Protein 2OEQ (pdb70)

Organism: Geobacillus kaustophilus (strain HTA426) (NCBI:txid235909)

Radius of gyration: 25.19 Å; Cα contacts (8 Å, |Δi|>4): 418; chains: 4; bounding box: 62×54×70 Å

Foldseek 3Di:
DVCVVVVVVVVVVVCPDPLNVVLVVLVVVQVPDPVNVVVVVLVVLVVVVVVCVCPHDDDPVSVVVSVVVVVQCVDPSSVVVCSVVCCVVVVVVVVVVPPVVVVVVVD/DVCVVVVVVVVVCVCVDPLVVVLVVLVVVQVPDVVNVVCVVLVVLVVVVVVCVCCHDDDCVSVVVNVVVVVQCVDPSSVVVVSVVVVVVVVVVVVVCVPVVCVVPVD/DPVVVVVVVVVVVCVCPDDLVVLLVVLCVVCCPPVVSVVCVVLCVLVVVVVVCVCDDDDDDCSVVVNVVVVVSCVDDSSVSNVSVVVVVVVVVVVVVCPPVVVVVVVVVD/DPPVVVVVVVVVVCCCPDPLNVVLVVLVVVQVVDVPLVVCVVLVVLVVVVVVQVCPHDDPCVRVVVNVVCVVNCVDPSSVVNCSVVCCVVVVVVVVVVPPVVVVVVVD

Sequence (432 aa):
EPLHALARQLEQAIRASEPFQQLKRAYEDVRRDETAYRFANVRDIQLRLHEKQRGAAILPDEIEQAQKAALAQQNEKLARLALEQQSITIAEVQQIAKPLEELHRSFEPLHALARQLEQAIRASEPFQQLKRAYEDVRRDETAYRFANVRDIQLRLHEKQRGAAILPDEIEQAQKAALAQQNEKLARLALEQQSITIAEVQQIAKPLEELHRSFSEPLHALARQLEQAIRASEPFQQLKRAYEDVRRDETAYRFANVRDIQLRLHEKQRGAAILPDEIEQAQKAALAQQNEKLARLALEQQSITIAEVQQIAKPLEELHRSFEGSEPLHALARQLEQAIRASEPFQQLKRAYEDVRRDETAYRFANVRDIQLRLHEKQRGAAILPDEIEQAQKAALAQQNEKLARLALEQQSITIAEVQQIAKPLEELHRSF

Structure (mmCIF, N/CA/C/O backbone):
data_2OEQ
#
_entry.id   2OEQ
#
_cell.length_a   43.901
_cell.length_b   54.353
_cell.length_c   59.629
_cell.angle_alpha   69.67
_cell.angle_beta   81.93
_cell.angle_gamma   72.57
#
_symmetry.space_group_name_H-M   'P 1'
#
loop_
_entity.id
_entity.type
_entity.pdbx_description
1 polymer 'Protein of unknown function, DUF964'
2 water water
#
loop_
_atom_site.group_PDB
_atom_site.id
_atom_site.type_symbol
_atom_site.label_atom_id
_atom_site.label_alt_id
_atom_site.label_comp_id
_atom_site.label_asym_id
_atom_site.label_entity_id
_atom_site.label_seq_id
_atom_site.pdbx_PDB_ins_code
_atom_site.Cartn_x
_atom_site.Cartn_y
_atom_site.Cartn_z
_atom_site.occupancy
_atom_site.B_iso_or_equiv
_atom_site.auth_seq_id
_atom_site.auth_comp_id
_atom_site.auth_asym_id
_atom_site.auth_atom_id
_atom_site.pdbx_PDB_model_num
ATOM 1 N N . GLU A 1 6 ? 6.140 52.203 22.679 1.00 75.04 3 GLU A N 1
ATOM 2 C CA . GLU A 1 6 ? 6.351 50.979 23.507 1.00 75.04 3 GLU A CA 1
ATOM 3 C C . GLU A 1 6 ? 5.811 49.770 22.759 1.00 75.04 3 GLU A C 1
ATOM 4 O O . GLU A 1 6 ? 6.536 48.819 22.504 1.00 75.04 3 GLU A O 1
ATOM 10 N N . PRO A 1 7 ? 4.523 49.802 22.395 1.00 49.99 4 PRO A N 1
ATOM 11 C CA . PRO A 1 7 ? 3.839 48.727 21.670 1.00 49.99 4 PRO A CA 1
ATOM 12 C C . PRO A 1 7 ? 4.253 48.645 20.212 1.00 49.99 4 PRO A C 1
ATOM 13 O O . PRO A 1 7 ? 4.331 47.560 19.611 1.00 49.99 4 PRO A O 1
ATOM 17 N N . LEU A 1 8 ? 4.509 49.820 19.651 1.00 54.32 5 LEU A N 1
ATOM 18 C CA . LEU A 1 8 ? 4.877 49.953 18.261 1.00 54.32 5 LEU A CA 1
ATOM 19 C C . LEU A 1 8 ? 6.314 49.570 17.950 1.00 54.32 5 LEU A C 1
ATOM 20 O O . LEU A 1 8 ? 6.555 48.744 17.074 1.00 54.32 5 LEU A O 1
ATOM 25 N N . HIS A 1 9 ? 7.261 50.151 18.681 1.00 61.12 6 HIS A N 1
ATOM 26 C CA . HIS A 1 9 ? 8.683 49.879 18.477 1.00 61.12 6 HIS A CA 1
ATOM 27 C C . HIS A 1 9 ? 9.015 48.532 17.858 1.00 61.12 6 HIS A C 1
ATOM 28 O O . HIS A 1 9 ? 9.637 48.473 16.805 1.00 61.12 6 HIS A O 1
ATOM 35 N N . ALA A 1 10 ? 8.605 47.452 18.510 1.00 46.52 7 ALA A N 1
ATOM 36 C CA . ALA A 1 10 ? 8.870 46.106 18.000 1.00 46.52 7 ALA A CA 1
ATOM 37 C C . ALA A 1 10 ? 8.534 45.941 16.517 1.00 46.52 7 ALA A C 1
ATOM 38 O O . ALA A 1 10 ? 9.179 45.156 15.823 1.00 46.52 7 ALA A O 1
ATOM 40 N N . LEU A 1 11 ? 7.516 46.664 16.048 1.00 39.43 8 LEU A N 1
ATOM 41 C CA . LEU A 1 11 ? 7.083 46.625 14.649 1.00 39.43 8 LEU A CA 1
ATOM 42 C C . LEU A 1 11 ? 8.065 47.437 13.835 1.00 39.43 8 LEU A C 1
ATOM 43 O O . LEU A 1 11 ? 8.295 47.200 12.641 1.00 39.43 8 LEU A O 1
ATOM 48 N N . ALA A 1 12 ? 8.622 48.427 14.498 1.00 25.60 9 ALA A N 1
ATOM 49 C CA . ALA A 1 12 ? 9.553 49.276 13.839 1.00 25.60 9 ALA A CA 1
ATOM 50 C C . ALA A 1 12 ? 10.855 48.528 13.582 1.00 25.60 9 ALA A C 1
ATOM 51 O O . ALA A 1 12 ? 11.432 48.628 12.488 1.00 25.60 9 ALA A O 1
ATOM 53 N N . ARG A 1 13 ? 11.318 47.781 14.582 1.00 28.17 10 ARG A N 1
ATOM 54 C CA . ARG A 1 13 ? 12.550 47.034 14.454 1.00 28.17 10 ARG A CA 1
ATOM 55 C C . ARG A 1 13 ? 12.344 45.983 13.362 1.00 28.17 10 ARG A C 1
ATOM 56 O O . ARG A 1 13 ? 13.239 45.689 12.562 1.00 28.17 10 ARG A O 1
ATOM 64 N N . GLN A 1 14 ? 11.140 45.447 13.294 1.00 32.23 11 GLN A N 1
ATOM 65 C CA . GLN A 1 14 ? 10.833 44.478 12.255 1.00 32.23 11 GLN A CA 1
ATOM 66 C C . GLN A 1 14 ? 11.015 45.161 10.885 1.00 32.23 11 GLN A C 1
ATOM 67 O O . GLN A 1 14 ? 11.584 44.590 9.969 1.00 32.23 11 GLN A O 1
ATOM 73 N N . LEU A 1 15 ? 10.540 46.395 10.759 1.00 38.25 12 LEU A N 1
ATOM 74 C CA . LEU A 1 15 ? 10.654 47.127 9.508 1.00 38.25 12 LEU A CA 1
ATOM 75 C C . LEU A 1 15 ? 12.090 47.446 9.184 1.00 38.25 12 LEU A C 1
ATOM 76 O O . LEU A 1 15 ? 12.476 47.402 8.019 1.00 38.25 12 LEU A O 1
ATOM 81 N N . GLU A 1 16 ? 12.877 47.781 10.206 1.00 25.75 13 GLU A N 1
ATOM 82 C CA . GLU A 1 16 ? 14.297 48.109 10.014 1.00 25.75 13 GLU A CA 1
ATOM 83 C C . GLU A 1 16 ? 15.055 46.895 9.448 1.00 25.75 13 GLU A C 1
ATOM 84 O O . GLU A 1 16 ? 15.847 46.987 8.505 1.00 25.75 13 GLU A O 1
ATOM 90 N N . GLN A 1 17 ? 14.774 45.752 10.046 1.00 38.77 14 GLN A N 1
ATOM 91 C CA . GLN A 1 17 ? 15.361 44.499 9.664 1.00 38.77 14 GLN A CA 1
ATOM 92 C C . GLN A 1 17 ? 14.928 44.240 8.216 1.00 38.77 14 GLN A C 1
ATOM 93 O O . GLN A 1 17 ? 15.762 44.069 7.317 1.00 38.77 14 GLN A O 1
ATOM 99 N N . ALA A 1 18 ? 13.616 44.228 7.990 1.00 43.24 15 ALA A N 1
ATOM 100 C CA . ALA A 1 18 ? 13.051 43.987 6.652 1.00 43.24 15 ALA A CA 1
ATOM 101 C C . ALA A 1 18 ? 13.674 44.879 5.590 1.00 43.24 15 ALA A C 1
ATOM 102 O O . ALA A 1 18 ? 14.014 44.429 4.497 1.00 43.24 15 ALA A O 1
ATOM 104 N N . ILE A 1 19 ? 13.798 46.154 5.923 1.00 35.08 16 ILE A N 1
ATOM 105 C CA . ILE A 1 19 ? 14.359 47.090 4.999 1.00 35.08 16 ILE A CA 1
ATOM 106 C C . ILE A 1 19 ? 15.768 46.641 4.661 1.00 35.08 16 ILE A C 1
ATOM 107 O O . ILE A 1 19 ? 16.054 46.250 3.527 1.00 35.08 16 ILE A O 1
ATOM 112 N N . ARG A 1 20 ? 16.636 46.684 5.664 1.00 31.29 17 ARG A N 1
ATOM 113 C CA . ARG A 1 20 ? 18.032 46.310 5.517 1.00 31.29 17 ARG A CA 1
ATOM 114 C C . ARG A 1 20 ? 18.223 44.994 4.754 1.00 31.29 17 ARG A C 1
ATOM 115 O O . ARG A 1 20 ? 19.210 44.799 4.069 1.00 31.29 17 ARG A O 1
ATOM 123 N N . ALA A 1 21 ? 17.267 44.092 4.845 1.00 37.10 18 ALA A N 1
ATOM 124 C CA . ALA A 1 21 ? 17.421 42.825 4.164 1.00 37.10 18 ALA A CA 1
ATOM 125 C C . ALA A 1 21 ? 16.860 42.779 2.746 1.00 37.10 18 ALA A C 1
ATOM 126 O O . ALA A 1 21 ? 17.172 41.859 1.991 1.00 37.10 18 ALA A O 1
ATOM 128 N N . SER A 1 22 ? 16.033 43.760 2.389 1.00 22.65 19 SER A N 1
ATOM 129 C CA . SER A 1 22 ? 15.387 43.800 1.073 1.00 22.65 19 SER A CA 1
ATOM 130 C C . SER A 1 22 ? 16.386 43.867 -0.059 1.00 22.65 19 SER A C 1
ATOM 131 O O . SER A 1 22 ? 17.445 44.467 0.094 1.00 22.65 19 SER A O 1
ATOM 134 N N . GLU A 1 23 ? 16.031 43.286 -1.201 1.00 26.45 20 GLU A N 1
ATOM 135 C CA . GLU A 1 23 ? 16.932 43.306 -2.346 1.00 26.45 20 GLU A CA 1
ATOM 136 C C . GLU A 1 23 ? 17.467 44.712 -2.669 1.00 26.45 20 GLU A C 1
ATOM 137 O O . GLU A 1 23 ? 18.670 44.929 -2.855 1.00 26.45 20 GLU A O 1
ATOM 143 N N . PRO A 1 24 ? 16.576 45.698 -2.709 1.00 29.76 21 PRO A N 1
ATOM 144 C CA . PRO A 1 24 ? 16.981 47.059 -3.009 1.00 29.76 21 PRO A CA 1
ATOM 145 C C . PRO A 1 24 ? 18.147 47.571 -2.174 1.00 29.76 21 PRO A C 1
ATOM 146 O O . PRO A 1 24 ? 19.111 48.150 -2.690 1.00 29.76 21 PRO A O 1
ATOM 150 N N . PHE A 1 25 ? 18.059 47.366 -0.876 1.00 32.26 22 PHE A N 1
ATOM 151 C CA . PHE A 1 25 ? 19.096 47.846 -0.003 1.00 32.26 22 PHE A CA 1
ATOM 152 C C . PHE A 1 25 ? 20.397 47.079 -0.213 1.00 32.26 22 PHE A C 1
ATOM 153 O O . PHE A 1 25 ? 21.487 47.631 -0.101 1.00 32.26 22 PHE A O 1
ATOM 161 N N . GLN A 1 26 ? 20.280 45.790 -0.515 1.00 31.05 23 GLN A N 1
ATOM 162 C CA . GLN A 1 26 ? 21.452 44.954 -0.742 1.00 31.05 23 GLN A CA 1
ATOM 163 C C . GLN A 1 26 ? 22.161 45.488 -1.962 1.00 31.05 23 GLN A C 1
ATOM 164 O O . GLN A 1 26 ? 23.367 45.730 -1.938 1.00 31.05 23 GLN A O 1
ATOM 170 N N . GLN A 1 27 ? 21.372 45.652 -3.023 1.00 30.21 24 GLN A N 1
ATOM 171 C CA . GLN A 1 27 ? 21.792 46.213 -4.288 1.00 30.21 24 GLN A CA 1
ATOM 172 C C . GLN A 1 27 ? 22.654 47.436 -3.952 1.00 30.21 24 GLN A C 1
ATOM 173 O O . GLN A 1 27 ? 23.786 47.550 -4.433 1.00 30.21 24 GLN A O 1
ATOM 179 N N . LEU A 1 28 ? 22.104 48.351 -3.133 1.00 23.00 25 LEU A N 1
ATOM 180 C CA . LEU A 1 28 ? 22.803 49.575 -2.712 1.00 23.00 25 LEU A CA 1
ATOM 181 C C . LEU A 1 28 ? 24.130 49.218 -2.072 1.00 23.00 25 LEU A C 1
ATOM 182 O O . LEU A 1 28 ? 25.161 49.738 -2.467 1.00 23.00 25 LEU A O 1
ATOM 187 N N . LYS A 1 29 ? 24.100 48.345 -1.063 1.00 20.23 26 LYS A N 1
ATOM 188 C CA . LYS A 1 29 ? 25.332 47.894 -0.439 1.00 20.23 26 LYS A CA 1
ATOM 189 C C . LYS A 1 29 ? 26.274 47.341 -1.549 1.00 20.23 26 LYS A C 1
ATOM 190 O O . LYS A 1 29 ? 27.402 47.819 -1.743 1.00 20.23 26 LYS A O 1
ATOM 196 N N . ARG A 1 30 ? 25.813 46.362 -2.307 1.00 28.06 27 ARG A N 1
ATOM 197 C CA . ARG A 1 30 ? 26.670 45.867 -3.356 1.00 28.06 27 ARG A CA 1
ATOM 198 C C . ARG A 1 30 ? 27.306 47.023 -4.129 1.00 28.06 27 ARG A C 1
ATOM 199 O O . ARG A 1 30 ? 28.477 46.955 -4.488 1.00 28.06 27 ARG A O 1
ATOM 207 N N . ALA A 1 31 ? 26.555 48.094 -4.378 1.00 32.91 28 ALA A N 1
ATOM 208 C CA . ALA A 1 31 ? 27.088 49.240 -5.136 1.00 32.91 28 ALA A CA 1
ATOM 209 C C . ALA A 1 31 ? 28.115 50.041 -4.355 1.00 32.91 28 ALA A C 1
ATOM 210 O O . ALA A 1 31 ? 29.063 50.553 -4.926 1.00 32.91 28 ALA A O 1
ATOM 212 N N . TYR A 1 32 ? 27.921 50.168 -3.051 1.00 42.15 29 TYR A N 1
ATOM 213 C CA . TYR A 1 32 ? 28.888 50.915 -2.296 1.00 42.15 29 TYR A CA 1
ATOM 214 C C . TYR A 1 32 ? 30.190 50.166 -2.458 1.00 42.15 29 TYR A C 1
ATOM 215 O O . TYR A 1 32 ? 31.229 50.778 -2.732 1.00 42.15 29 TYR A O 1
ATOM 224 N N . GLU A 1 33 ? 30.129 48.840 -2.289 1.00 42.78 30 GLU A N 1
ATOM 225 C CA . GLU A 1 33 ? 31.313 47.992 -2.417 1.00 42.78 30 GLU A CA 1
ATOM 226 C C . GLU A 1 33 ? 31.965 48.157 -3.779 1.00 42.78 30 GLU A C 1
ATOM 227 O O . GLU A 1 33 ? 33.138 48.454 -3.852 1.00 42.78 30 GLU A O 1
ATOM 233 N N . ASP A 1 34 ? 31.213 47.989 -4.856 1.00 42.19 31 ASP A N 1
ATOM 234 C CA . ASP A 1 34 ? 31.779 48.165 -6.186 1.00 42.19 31 ASP A CA 1
ATOM 235 C C . ASP A 1 34 ? 32.702 49.368 -6.223 1.00 42.19 31 ASP A C 1
ATOM 236 O O . ASP A 1 34 ? 33.828 49.278 -6.713 1.00 42.19 31 ASP A O 1
ATOM 241 N N . VAL A 1 35 ? 32.225 50.496 -5.702 1.00 38.63 32 VAL A N 1
ATOM 242 C CA . VAL A 1 35 ? 33.014 51.715 -5.693 1.00 38.63 32 VAL A CA 1
ATOM 243 C C . VAL A 1 35 ? 34.175 51.623 -4.718 1.00 38.63 32 VAL A C 1
ATOM 244 O O . VAL A 1 35 ? 35.301 51.857 -5.104 1.00 38.63 32 VAL A O 1
ATOM 248 N N . ARG A 1 36 ? 33.915 51.263 -3.467 1.00 57.15 33 ARG A N 1
ATOM 249 C CA . ARG A 1 36 ? 34.985 51.153 -2.477 1.00 57.15 33 ARG A CA 1
ATOM 250 C C . ARG A 1 36 ? 36.145 50.284 -2.989 1.00 57.15 33 ARG A C 1
ATOM 251 O O . ARG A 1 36 ? 37.303 50.583 -2.715 1.00 57.15 33 ARG A O 1
ATOM 259 N N . ARG A 1 37 ? 35.842 49.228 -3.747 1.00 64.55 34 ARG A N 1
ATOM 260 C CA . ARG A 1 37 ? 36.874 48.315 -4.271 1.00 64.55 34 ARG A CA 1
ATOM 261 C C . ARG A 1 37 ? 37.610 48.773 -5.531 1.00 64.55 34 ARG A C 1
ATOM 262 O O . ARG A 1 37 ? 38.597 48.154 -5.914 1.00 64.55 34 ARG A O 1
ATOM 270 N N . ASP A 1 38 ? 37.144 49.825 -6.191 1.00 48.48 35 ASP A N 1
ATOM 271 C CA . ASP A 1 38 ? 37.801 50.277 -7.420 1.00 48.48 35 ASP A CA 1
ATOM 272 C C . ASP A 1 38 ? 38.633 51.523 -7.174 1.00 48.48 35 ASP A C 1
ATOM 273 O O . ASP A 1 38 ? 38.095 52.622 -7.112 1.00 48.48 35 ASP A O 1
ATOM 278 N N . GLU A 1 39 ? 39.952 51.350 -7.060 1.00 56.46 36 GLU A N 1
ATOM 279 C CA . GLU A 1 39 ? 40.840 52.476 -6.798 1.00 56.46 36 GLU A CA 1
ATOM 280 C C . GLU A 1 39 ? 40.350 53.748 -7.492 1.00 56.46 36 GLU A C 1
ATOM 281 O O . GLU A 1 39 ? 40.144 54.785 -6.839 1.00 56.46 36 GLU A O 1
ATOM 287 N N . THR A 1 40 ? 40.127 53.650 -8.804 1.00 70.62 37 THR A N 1
ATOM 288 C CA . THR A 1 40 ? 39.669 54.778 -9.610 1.00 70.62 37 THR A CA 1
ATOM 289 C C . THR A 1 40 ? 38.434 55.471 -9.054 1.00 70.62 37 THR A C 1
ATOM 290 O O . THR A 1 40 ? 38.489 56.641 -8.692 1.00 70.62 37 THR A O 1
ATOM 294 N N . ALA A 1 41 ? 37.328 54.732 -8.990 1.00 60.26 38 ALA A N 1
ATOM 295 C CA . ALA A 1 41 ? 36.041 55.236 -8.504 1.00 60.26 38 ALA A CA 1
ATOM 296 C C . ALA A 1 41 ? 35.986 55.735 -7.055 1.00 60.26 38 ALA A C 1
ATOM 297 O O . ALA A 1 41 ? 35.365 56.763 -6.766 1.00 60.26 38 ALA A O 1
ATOM 299 N N . TYR A 1 42 ? 36.611 55.000 -6.144 1.00 40.54 39 TYR A N 1
ATOM 300 C CA . TYR A 1 42 ? 36.599 55.381 -4.744 1.00 40.54 39 TYR A CA 1
ATOM 301 C C . TYR A 1 42 ? 37.401 56.651 -4.543 1.00 40.54 39 TYR A C 1
ATOM 302 O O . TYR A 1 42 ? 37.587 57.107 -3.413 1.00 40.54 39 TYR A O 1
ATOM 311 N N . ARG A 1 43 ? 37.903 57.206 -5.641 1.00 60.57 40 ARG A N 1
ATOM 312 C CA . ARG A 1 43 ? 38.666 58.445 -5.592 1.00 60.57 40 ARG A CA 1
ATOM 313 C C . ARG A 1 43 ? 37.592 59.495 -5.790 1.00 60.57 40 ARG A C 1
ATOM 314 O O . ARG A 1 43 ? 37.224 60.200 -4.856 1.00 60.57 40 ARG A O 1
ATOM 330 N N . PHE A 1 45 ? 34.473 59.511 -5.765 1.00 42.70 42 PHE A N 1
ATOM 331 C CA . PHE A 1 45 ? 33.505 59.490 -4.669 1.00 42.70 42 PHE A CA 1
ATOM 332 C C . PHE A 1 45 ? 33.992 60.323 -3.496 1.00 42.70 42 PHE A C 1
ATOM 333 O O . PHE A 1 45 ? 33.326 61.256 -3.051 1.00 42.70 42 PHE A O 1
ATOM 341 N N . ALA A 1 46 ? 35.163 59.990 -2.986 1.00 56.34 43 ALA A N 1
ATOM 342 C CA . ALA A 1 46 ? 35.672 60.729 -1.849 1.00 56.34 43 ALA A CA 1
ATOM 343 C C . ALA A 1 46 ? 35.781 62.206 -2.167 1.00 56.34 43 ALA A C 1
ATOM 344 O O . ALA A 1 46 ? 35.571 63.034 -1.293 1.00 56.34 43 ALA A O 1
ATOM 346 N N . ASN A 1 47 ? 36.104 62.534 -3.416 1.00 52.35 44 ASN A N 1
ATOM 347 C CA . ASN A 1 47 ? 36.246 63.930 -3.819 1.00 52.35 44 ASN A CA 1
ATOM 348 C C . ASN A 1 47 ? 34.920 64.657 -3.651 1.00 52.35 44 ASN A C 1
ATOM 349 O O . ASN A 1 47 ? 34.844 65.658 -2.944 1.00 52.35 44 ASN A O 1
ATOM 354 N N . VAL A 1 48 ? 33.885 64.139 -4.307 1.00 36.25 45 VAL A N 1
ATOM 355 C CA . VAL A 1 48 ? 32.554 64.700 -4.224 1.00 36.25 45 VAL A CA 1
ATOM 356 C C . VAL A 1 48 ? 32.205 64.816 -2.758 1.00 36.25 45 VAL A C 1
ATOM 357 O O . VAL A 1 48 ? 31.881 65.894 -2.266 1.00 36.25 45 VAL A O 1
ATOM 361 N N . ARG A 1 49 ? 32.277 63.688 -2.062 1.00 31.65 46 ARG A N 1
ATOM 362 C CA . ARG A 1 49 ? 32.007 63.625 -0.626 1.00 31.65 46 ARG A CA 1
ATOM 363 C C . ARG A 1 49 ? 32.659 64.751 0.177 1.00 31.65 46 ARG A C 1
ATOM 364 O O . ARG A 1 49 ? 32.049 65.359 1.049 1.00 31.65 46 ARG A O 1
ATOM 372 N N . ASP A 1 50 ? 33.914 65.021 -0.115 1.00 32.63 47 ASP A N 1
ATOM 373 C CA . ASP A 1 50 ? 34.618 66.032 0.626 1.00 32.63 47 ASP A CA 1
ATOM 374 C C . ASP A 1 50 ? 34.126 67.432 0.288 1.00 32.63 47 ASP A C 1
ATOM 375 O O . ASP A 1 50 ? 33.926 68.252 1.194 1.00 32.63 47 ASP A O 1
ATOM 380 N N . ILE A 1 51 ? 33.896 67.720 -0.994 1.00 61.24 48 ILE A N 1
ATOM 381 C CA . ILE A 1 51 ? 33.443 69.06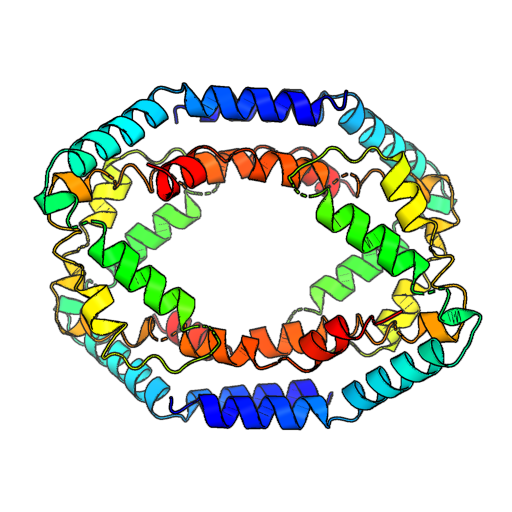0 -1.327 1.00 61.24 48 ILE A CA 1
ATOM 382 C C . ILE A 1 51 ? 32.020 69.224 -0.779 1.00 61.24 48 ILE A C 1
ATOM 383 O O . ILE A 1 51 ? 31.628 70.319 -0.355 1.00 61.24 48 ILE A O 1
ATOM 388 N N . GLN A 1 52 ? 31.260 68.132 -0.741 1.00 33.18 49 GLN A N 1
ATOM 389 C CA . GLN A 1 52 ? 29.894 68.200 -0.223 1.00 33.18 49 GLN A CA 1
ATOM 390 C C . GLN A 1 52 ? 29.838 68.483 1.270 1.00 33.18 49 GLN A C 1
ATOM 391 O O . GLN A 1 52 ? 29.071 69.320 1.740 1.00 33.18 49 GLN A O 1
ATOM 397 N N . LEU A 1 53 ? 30.658 67.778 2.023 1.00 29.69 50 LEU A N 1
ATOM 398 C CA . LEU A 1 53 ? 30.713 67.979 3.456 1.00 29.69 50 LEU A CA 1
ATOM 399 C C . LEU A 1 53 ? 31.234 69.379 3.734 1.00 29.69 50 LEU A C 1
ATOM 400 O O . LEU A 1 53 ? 30.788 70.034 4.662 1.00 29.69 50 LEU A O 1
ATOM 405 N N . ARG A 1 54 ? 32.203 69.823 2.937 1.00 35.18 51 ARG A N 1
ATOM 406 C CA . ARG A 1 54 ? 32.784 71.146 3.108 1.00 35.18 51 ARG A CA 1
ATOM 407 C C . ARG A 1 54 ? 31.708 72.218 2.942 1.00 35.18 51 ARG A C 1
ATOM 408 O O . ARG A 1 54 ? 31.705 73.217 3.649 1.00 35.18 51 ARG A O 1
ATOM 416 N N . LEU A 1 55 ? 30.788 72.023 2.007 1.00 36.23 52 LEU A N 1
ATOM 417 C CA . LEU A 1 55 ? 29.732 73.011 1.813 1.00 36.23 52 LEU A CA 1
ATOM 418 C C . LEU A 1 55 ? 28.743 72.951 2.956 1.00 36.23 52 LEU A C 1
ATOM 419 O O . LEU A 1 55 ? 28.400 73.979 3.551 1.00 36.23 52 LEU A O 1
ATOM 424 N N . HIS A 1 56 ? 28.283 71.735 3.251 1.00 15.49 53 HIS A N 1
ATOM 425 C CA . HIS A 1 56 ? 27.307 71.538 4.299 1.00 15.49 53 HIS A CA 1
ATOM 426 C C . HIS A 1 56 ? 27.751 72.281 5.531 1.00 15.49 53 HIS A C 1
ATOM 427 O O . HIS A 1 56 ? 26.968 73.011 6.149 1.00 15.49 53 HIS A O 1
ATOM 434 N N . GLU A 1 57 ? 29.027 72.124 5.862 1.00 39.93 54 GLU A N 1
ATOM 435 C CA . GLU A 1 57 ? 29.603 72.747 7.037 1.00 39.93 54 GLU A CA 1
ATOM 436 C C . GLU A 1 57 ? 29.547 74.253 7.031 1.00 39.93 54 GLU A C 1
ATOM 437 O O . GLU A 1 57 ? 29.094 74.862 8.010 1.00 39.93 54 GLU A O 1
ATOM 443 N N . LYS A 1 58 ? 30.039 74.855 5.946 1.00 49.76 55 LYS A N 1
ATOM 444 C CA . LYS A 1 58 ? 30.039 76.309 5.822 1.00 49.76 55 LY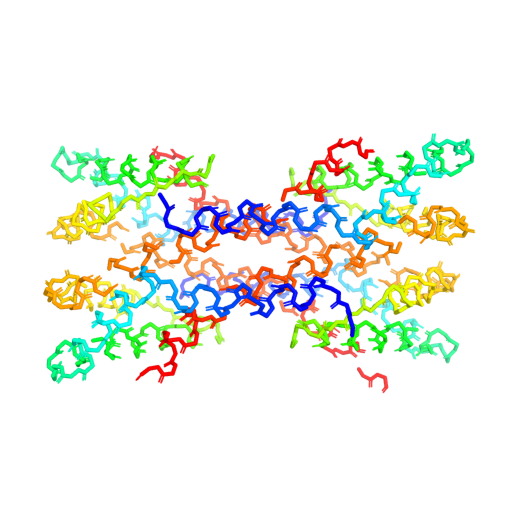S A CA 1
ATOM 445 C C . LYS A 1 58 ? 28.619 76.777 6.047 1.00 49.76 55 LYS A C 1
ATOM 446 O O . LYS A 1 58 ? 28.370 77.779 6.712 1.00 49.76 55 LYS A O 1
ATOM 452 N N . GLN A 1 59 ? 27.683 76.010 5.512 1.00 36.69 56 GLN A N 1
ATOM 453 C CA . GLN A 1 59 ? 26.287 76.344 5.659 1.00 36.69 56 GLN A CA 1
ATOM 454 C C . GLN A 1 59 ? 25.783 76.215 7.101 1.00 36.69 56 GLN A C 1
ATOM 455 O O . GLN A 1 59 ? 25.011 77.036 7.555 1.00 36.69 56 GLN A O 1
ATOM 469 N N . ARG A 1 61 ? 27.280 76.850 9.617 1.00 32.00 58 ARG A N 1
ATOM 470 C CA . ARG A 1 61 ? 27.725 78.005 10.374 1.00 32.00 58 ARG A CA 1
ATOM 471 C C . ARG A 1 61 ? 27.380 79.312 9.626 1.00 32.00 58 ARG A C 1
ATOM 472 O O . ARG A 1 61 ? 27.905 80.387 9.928 1.00 32.00 58 ARG A O 1
ATOM 480 N N . GLY A 1 62 ? 26.480 79.179 8.646 1.00 49.55 59 GLY A N 1
ATOM 481 C CA . GLY A 1 62 ? 25.994 80.301 7.853 1.00 49.55 59 GLY A CA 1
ATOM 482 C C . GLY A 1 62 ? 26.986 81.080 7.014 1.00 49.55 59 GLY A C 1
ATOM 483 O O . GLY A 1 62 ? 26.680 82.151 6.480 1.00 49.55 59 GLY A O 1
ATOM 484 N N . ALA A 1 63 ? 28.182 80.537 6.880 1.00 40.09 60 ALA A N 1
ATOM 485 C CA . ALA A 1 63 ? 29.225 81.199 6.119 1.00 40.09 60 ALA A CA 1
ATOM 486 C C . ALA A 1 63 ? 28.814 81.455 4.685 1.00 40.09 60 ALA A C 1
ATOM 487 O O . ALA A 1 63 ? 27.945 80.796 4.143 1.00 40.09 60 ALA A O 1
ATOM 489 N N . ALA A 1 64 ? 29.476 82.422 4.077 1.00 47.13 61 ALA A N 1
ATOM 490 C CA . ALA A 1 64 ? 29.245 82.759 2.694 1.00 47.13 61 ALA A CA 1
ATOM 491 C C . ALA A 1 64 ? 29.823 81.663 1.784 1.00 47.13 61 ALA A C 1
ATOM 492 O O . ALA A 1 64 ? 30.823 81.024 2.109 1.00 47.13 61 ALA A O 1
ATOM 494 N N . ILE A 1 65 ? 29.195 81.462 0.635 1.00 27.09 62 ILE A N 1
ATOM 495 C CA . ILE A 1 65 ? 29.629 80.452 -0.309 1.00 27.09 62 ILE A CA 1
ATOM 496 C C . ILE A 1 65 ? 29.521 81.062 -1.687 1.00 27.09 62 ILE A C 1
ATOM 497 O O . ILE A 1 65 ? 28.470 80.993 -2.289 1.00 27.09 62 ILE A O 1
ATOM 502 N N . LEU A 1 66 ? 30.581 81.688 -2.192 1.00 53.28 63 LEU A N 1
ATOM 503 C CA . LEU A 1 66 ? 30.469 82.310 -3.505 1.00 53.28 63 LEU A CA 1
ATOM 504 C C . LEU A 1 66 ? 30.303 81.250 -4.571 1.00 53.28 63 LEU A C 1
ATOM 505 O O . LEU A 1 66 ? 30.681 80.111 -4.365 1.00 53.28 63 LEU A O 1
ATOM 510 N N . PRO A 1 67 ? 29.702 81.609 -5.717 1.00 42.15 64 PRO A N 1
ATOM 511 C CA . PRO A 1 67 ? 29.433 80.731 -6.867 1.00 42.15 64 PRO A CA 1
ATOM 512 C C . PRO A 1 67 ? 30.580 79.859 -7.321 1.00 42.15 64 PRO A C 1
ATOM 513 O O . PRO A 1 67 ? 30.357 78.805 -7.895 1.00 42.15 64 PRO A O 1
ATOM 517 N N . ASP A 1 68 ? 31.799 80.336 -7.078 1.00 41.00 65 ASP A N 1
ATOM 518 C CA . ASP A 1 68 ? 33.027 79.614 -7.384 1.00 41.00 65 ASP A CA 1
ATOM 519 C C . ASP A 1 68 ? 32.720 78.200 -6.919 1.00 41.00 65 ASP A C 1
ATOM 520 O O . ASP A 1 68 ? 32.556 77.282 -7.719 1.00 41.00 65 ASP A O 1
ATOM 525 N N . GLU A 1 69 ? 32.626 78.078 -5.593 1.00 29.28 66 GLU A N 1
ATOM 526 C CA . GLU A 1 69 ? 32.348 76.853 -4.870 1.00 29.28 66 GLU A CA 1
ATOM 527 C C . GLU A 1 69 ? 31.251 76.005 -5.453 1.00 29.28 66 GLU A C 1
ATOM 528 O O . GLU A 1 69 ? 31.503 74.907 -5.921 1.00 29.28 66 GLU A O 1
ATOM 534 N N . ILE A 1 70 ? 30.025 76.481 -5.468 1.00 35.14 67 ILE A N 1
ATOM 535 C CA . ILE A 1 70 ? 29.040 75.561 -5.962 1.00 35.14 67 ILE A CA 1
ATOM 536 C C . ILE A 1 70 ? 29.278 75.181 -7.419 1.00 35.14 67 ILE A C 1
ATOM 537 O O . ILE A 1 70 ? 28.821 74.129 -7.865 1.00 35.14 67 ILE A O 1
ATOM 542 N N . GLU A 1 71 ? 30.028 75.993 -8.156 1.00 40.85 68 GLU A N 1
ATOM 543 C CA . GLU A 1 71 ? 30.340 75.655 -9.549 1.00 40.85 68 GLU A CA 1
ATOM 544 C C . GLU A 1 71 ? 31.240 74.395 -9.549 1.00 40.85 68 GLU A C 1
ATOM 545 O O . GLU A 1 71 ? 30.943 73.413 -10.248 1.00 40.85 68 GLU A O 1
ATOM 551 N N . GLN A 1 72 ? 32.322 74.415 -8.761 1.00 41.06 69 GLN A N 1
ATOM 552 C CA . GLN A 1 72 ? 33.204 73.259 -8.677 1.00 41.06 69 GLN A CA 1
ATOM 553 C C . GLN A 1 72 ? 32.384 72.058 -8.239 1.00 41.06 69 GLN A C 1
ATOM 554 O O . GLN A 1 72 ? 32.442 70.980 -8.834 1.00 41.06 69 GLN A O 1
ATOM 560 N N . ALA A 1 73 ? 31.635 72.262 -7.170 1.00 27.35 70 ALA A N 1
ATOM 561 C CA . ALA A 1 73 ? 30.750 71.245 -6.633 1.00 27.35 70 ALA A CA 1
ATOM 562 C C . ALA A 1 73 ? 30.024 70.546 -7.763 1.00 27.35 70 ALA A C 1
ATOM 563 O O . ALA A 1 73 ? 30.159 69.340 -7.958 1.00 27.35 70 ALA A O 1
ATOM 565 N N . GLN A 1 74 ? 29.232 71.321 -8.498 1.00 35.61 71 GLN A N 1
ATOM 566 C CA . GLN A 1 74 ? 28.458 70.784 -9.605 1.00 35.61 71 GLN A CA 1
ATOM 567 C C . GLN A 1 74 ? 29.327 70.178 -10.696 1.00 35.61 71 GLN A C 1
ATOM 568 O O . GLN A 1 74 ? 28.905 69.240 -11.392 1.00 35.61 71 GLN A O 1
ATOM 574 N N . LYS A 1 75 ? 30.539 70.708 -10.849 1.00 56.06 72 LYS A N 1
ATOM 575 C CA . LYS A 1 75 ? 31.462 70.197 -11.862 1.00 56.06 72 LYS A CA 1
ATOM 576 C C . LYS A 1 75 ? 31.757 68.771 -11.465 1.00 56.06 72 LYS A C 1
ATOM 577 O O . LYS A 1 75 ? 31.391 67.823 -12.159 1.00 56.06 72 LYS A O 1
ATOM 583 N N . ALA A 1 76 ? 32.408 68.647 -10.317 1.00 45.41 73 ALA A N 1
ATOM 584 C CA . ALA A 1 76 ? 32.785 67.366 -9.761 1.00 45.41 73 ALA A CA 1
ATOM 585 C C . ALA A 1 76 ? 31.630 66.356 -9.809 1.00 45.41 73 ALA A C 1
ATOM 586 O O . ALA A 1 76 ? 31.838 65.166 -10.029 1.00 45.41 73 ALA A O 1
ATOM 596 N N . ALA A 1 78 ? 29.106 66.117 -12.056 1.00 47.80 75 ALA A N 1
ATOM 597 C CA . ALA A 1 78 ? 28.849 65.536 -13.369 1.00 47.80 75 ALA A CA 1
ATOM 598 C C . ALA A 1 78 ? 30.034 64.601 -13.703 1.00 47.80 75 ALA A C 1
ATOM 599 O O . ALA A 1 78 ? 29.840 63.549 -14.307 1.00 47.80 75 ALA A O 1
ATOM 601 N N . LEU A 1 79 ? 31.250 64.978 -13.297 1.00 50.10 76 LEU A N 1
ATOM 602 C CA . LEU A 1 79 ? 32.423 64.122 -13.507 1.00 50.10 76 LEU A CA 1
ATOM 603 C C . LEU A 1 79 ? 32.152 62.817 -12.773 1.00 50.10 76 LEU A C 1
ATOM 604 O O . LEU A 1 79 ? 32.619 61.759 -13.168 1.00 50.10 76 LEU A O 1
ATOM 609 N N . ALA A 1 80 ? 31.424 62.919 -11.666 1.00 49.21 77 ALA A N 1
ATOM 610 C CA . ALA A 1 80 ? 31.043 61.767 -10.867 1.00 49.21 77 ALA A CA 1
ATOM 611 C C . ALA A 1 80 ? 30.106 60.904 -11.698 1.00 49.21 77 ALA A C 1
ATOM 612 O O . ALA A 1 80 ? 30.415 59.766 -11.991 1.00 49.21 77 ALA A O 1
ATOM 614 N N . GLN A 1 81 ? 28.958 61.451 -12.074 1.00 67.69 78 GLN A N 1
ATOM 615 C CA . GLN A 1 81 ? 27.988 60.721 -12.884 1.00 67.69 78 GLN A CA 1
ATOM 616 C C . GLN A 1 81 ? 28.662 60.258 -14.184 1.00 67.69 78 GLN A C 1
ATOM 617 O O . GLN A 1 81 ? 27.985 59.827 -15.122 1.00 67.69 78 GLN A O 1
ATOM 623 N N . GLN A 1 82 ? 29.996 60.344 -14.227 1.00 48.74 79 GLN A N 1
ATOM 624 C CA . GLN A 1 82 ? 30.802 59.960 -15.408 1.00 48.74 79 GLN A CA 1
ATOM 625 C C . GLN A 1 82 ? 31.286 58.504 -15.347 1.00 48.74 79 GLN A C 1
ATOM 626 O O . GLN A 1 82 ? 31.130 57.738 -16.296 1.00 48.74 79 GLN A O 1
ATOM 632 N N . ASN A 1 83 ? 31.870 58.135 -14.214 1.00 48.09 80 ASN A N 1
ATOM 633 C CA . ASN A 1 83 ? 32.388 56.794 -13.991 1.00 48.09 80 ASN A CA 1
ATOM 634 C C . ASN A 1 83 ? 31.244 55.820 -13.641 1.00 48.09 80 ASN A C 1
ATOM 635 O O . ASN A 1 83 ? 30.503 56.031 -12.689 1.00 48.09 80 ASN A O 1
ATOM 640 N N . GLU A 1 84 ? 31.115 54.763 -14.445 1.00 54.16 81 GLU A N 1
ATOM 641 C CA . GLU A 1 84 ? 30.076 53.724 -14.326 1.00 54.16 81 GLU A CA 1
ATOM 642 C C . GLU A 1 84 ? 29.667 53.273 -12.926 1.00 54.16 81 GLU A C 1
ATOM 643 O O . GLU A 1 84 ? 28.485 53.254 -12.584 1.00 54.16 81 GLU A O 1
ATOM 649 N N . LYS A 1 85 ? 30.656 52.879 -12.137 1.00 31.36 82 LYS A N 1
ATOM 650 C CA . LYS A 1 85 ? 30.420 52.390 -10.795 1.00 31.36 82 LYS A CA 1
ATOM 651 C C . LYS A 1 85 ? 29.942 53.460 -9.837 1.00 31.36 82 LYS A C 1
ATOM 652 O O . LYS A 1 85 ? 29.107 53.181 -8.993 1.00 31.36 82 LYS A O 1
ATOM 658 N N . LEU A 1 86 ? 30.490 54.666 -9.935 1.00 38.02 83 LEU A N 1
ATOM 659 C CA . LEU A 1 86 ? 30.079 55.746 -9.053 1.00 38.02 83 LEU A CA 1
ATOM 660 C C . LEU A 1 86 ? 28.675 56.188 -9.423 1.00 38.02 83 LEU A C 1
ATOM 661 O O . LEU A 1 86 ? 27.935 56.677 -8.597 1.00 38.02 83 LEU A O 1
ATOM 666 N N . ALA A 1 87 ? 28.310 56.002 -10.674 1.00 43.32 84 ALA A N 1
ATOM 667 C CA . ALA A 1 87 ? 27.000 56.410 -11.125 1.00 43.32 84 ALA A CA 1
ATOM 668 C C . ALA A 1 87 ? 25.873 55.608 -10.507 1.00 43.32 84 ALA A C 1
ATOM 669 O O . ALA A 1 87 ? 24.930 56.188 -9.979 1.00 43.32 84 ALA A O 1
ATOM 671 N N . ARG A 1 88 ? 25.949 54.284 -10.567 1.00 38.72 85 ARG A N 1
ATOM 672 C CA . ARG A 1 88 ? 24.871 53.508 -10.010 1.00 38.72 85 ARG A CA 1
ATOM 673 C C . ARG A 1 88 ? 24.746 53.743 -8.510 1.00 38.72 85 ARG A C 1
ATOM 674 O O . ARG A 1 88 ? 23.640 53.726 -7.970 1.00 38.72 85 ARG A O 1
ATOM 682 N N . LEU A 1 89 ? 25.867 53.988 -7.839 1.00 29.93 86 LEU A N 1
ATOM 683 C CA . LEU A 1 89 ? 25.833 54.232 -6.409 1.00 29.93 86 LEU A CA 1
ATOM 684 C C . LEU A 1 89 ? 24.969 55.451 -6.171 1.00 29.93 86 LEU A C 1
ATOM 685 O O . LEU A 1 89 ? 23.999 55.372 -5.429 1.00 29.93 86 LEU A O 1
ATOM 698 N N . ALA A 1 91 ? 22.933 56.874 -8.224 1.00 21.47 88 ALA A N 1
ATOM 699 C CA . ALA A 1 91 ? 21.579 56.563 -8.618 1.00 21.47 88 ALA A CA 1
ATOM 700 C C . ALA A 1 91 ? 20.850 55.776 -7.542 1.00 21.47 88 ALA A C 1
ATOM 701 O O . ALA A 1 91 ? 19.775 56.165 -7.140 1.00 21.47 88 ALA A O 1
ATOM 703 N N . LEU A 1 92 ? 21.424 54.670 -7.069 1.00 36.58 89 LEU A N 1
ATOM 704 C CA . LEU A 1 92 ? 20.746 53.867 -6.053 1.00 36.58 89 LEU A CA 1
ATOM 705 C C . LEU A 1 92 ? 20.603 54.572 -4.728 1.00 36.58 89 LEU A C 1
ATOM 706 O O . LEU A 1 92 ? 19.608 54.425 -4.042 1.00 36.58 89 LEU A O 1
ATOM 711 N N . GLU A 1 93 ? 21.593 55.352 -4.358 1.00 22.33 90 GLU A N 1
ATOM 712 C CA . GLU A 1 93 ? 21.497 56.072 -3.104 1.00 22.33 90 GLU A CA 1
ATOM 713 C C . GLU A 1 93 ? 20.292 57.064 -3.109 1.00 22.33 90 GLU A C 1
ATOM 714 O O . GLU A 1 93 ? 19.578 57.189 -2.106 1.00 22.33 90 GLU A O 1
ATOM 720 N N . GLN A 1 94 ? 20.069 57.776 -4.218 1.00 24.71 91 GLN A N 1
ATOM 721 C CA . GLN A 1 94 ? 18.952 58.713 -4.287 1.00 24.71 91 GLN A CA 1
ATOM 722 C C . GLN A 1 94 ? 17.623 57.954 -4.255 1.00 24.71 91 GLN A C 1
ATOM 723 O O . GLN A 1 94 ? 16.683 58.332 -3.543 1.00 24.71 91 GLN A O 1
ATOM 729 N N . GLN A 1 95 ? 17.548 56.864 -4.996 1.00 27.25 92 GLN A N 1
ATOM 730 C CA . GLN A 1 95 ? 16.323 56.100 -5.006 1.00 27.25 92 GLN A CA 1
ATOM 731 C C . GLN A 1 95 ? 16.069 55.498 -3.614 1.00 27.25 92 GLN A C 1
ATOM 732 O O . GLN A 1 95 ? 14.925 55.265 -3.232 1.00 27.25 92 GLN A O 1
ATOM 746 N N . SER A 1 97 ? 17.228 56.932 -0.805 1.00 27.94 94 SER A N 1
ATOM 747 C CA . SER A 1 97 ? 16.937 58.140 -0.086 1.00 27.94 94 SER A CA 1
ATOM 748 C C . SER A 1 97 ? 15.477 58.624 -0.319 1.00 27.94 94 SER A C 1
ATOM 749 O O . SER A 1 97 ? 14.744 58.910 0.651 1.00 27.94 94 SER A O 1
ATOM 752 N N . ILE A 1 98 ? 15.000 58.724 -1.556 1.00 27.78 95 ILE A N 1
ATOM 753 C CA . ILE A 1 98 ? 13.619 59.176 -1.604 1.00 27.78 95 ILE A CA 1
ATOM 754 C C . ILE A 1 98 ? 12.617 58.081 -1.255 1.00 27.78 95 ILE A C 1
ATOM 755 O O . ILE A 1 98 ? 11.525 58.378 -0.793 1.00 27.78 95 ILE A O 1
ATOM 760 N N . THR A 1 99 ? 12.972 56.815 -1.454 1.00 22.38 96 THR A N 1
ATOM 761 C CA . THR A 1 99 ? 12.034 55.739 -1.154 1.00 22.38 96 THR A CA 1
ATOM 762 C C . THR A 1 99 ? 11.806 55.591 0.332 1.00 22.38 96 THR A C 1
ATOM 763 O O . THR A 1 99 ? 10.682 55.386 0.758 1.00 22.38 96 THR A O 1
ATOM 767 N N . ILE A 1 100 ? 12.841 55.694 1.153 1.00 31.06 97 ILE A N 1
ATOM 768 C CA . ILE A 1 100 ? 12.539 55.517 2.546 1.00 31.06 97 ILE A CA 1
ATOM 769 C C . ILE A 1 100 ? 11.840 56.756 3.037 1.00 31.06 97 ILE A C 1
ATOM 770 O O . ILE A 1 100 ? 11.107 56.708 4.019 1.00 31.06 97 ILE A O 1
ATOM 775 N N . ALA A 1 101 ? 12.023 57.854 2.316 1.00 25.92 98 ALA A N 1
ATOM 776 C CA . ALA A 1 101 ? 11.374 59.115 2.672 1.00 25.92 98 ALA A CA 1
ATOM 777 C C . ALA A 1 101 ? 9.894 58.912 2.504 1.00 25.92 98 ALA A C 1
ATOM 778 O O . ALA A 1 101 ? 9.083 59.491 3.218 1.00 25.92 98 ALA A O 1
ATOM 780 N N . GLU A 1 102 ? 9.533 58.087 1.538 1.00 29.65 99 GLU A N 1
ATOM 781 C CA . GLU A 1 102 ? 8.132 57.823 1.331 1.00 29.65 99 GLU A CA 1
ATOM 782 C C . GLU A 1 102 ? 7.598 56.851 2.369 1.00 29.65 99 GLU A C 1
ATOM 783 O O . GLU A 1 102 ? 6.429 56.916 2.728 1.00 29.65 99 GLU A O 1
ATOM 789 N N . VAL A 1 103 ? 8.454 55.943 2.844 1.00 29.38 100 VAL A N 1
ATOM 790 C CA . VAL A 1 103 ? 8.042 54.950 3.830 1.00 29.38 100 VAL A CA 1
ATOM 791 C C . VAL A 1 103 ? 7.589 55.745 4.999 1.00 29.38 100 VAL A C 1
ATOM 792 O O . VAL A 1 103 ? 6.476 55.571 5.472 1.00 29.38 100 VAL A O 1
ATOM 796 N N . GLN A 1 104 ? 8.464 56.636 5.439 1.00 24.15 101 GLN A N 1
ATOM 797 C CA . GLN A 1 104 ? 8.169 57.526 6.565 1.00 24.15 101 GLN A CA 1
ATOM 798 C C . GLN A 1 104 ? 6.811 58.278 6.421 1.00 24.15 101 GLN A C 1
ATOM 799 O O . GLN A 1 104 ? 6.065 58.423 7.401 1.00 24.15 101 GLN A O 1
ATOM 805 N N . GLN A 1 105 ? 6.498 58.756 5.211 1.00 20.63 102 GLN A N 1
ATOM 806 C CA . GLN A 1 105 ? 5.246 59.472 4.978 1.00 20.63 102 GLN A CA 1
ATOM 807 C C . GLN A 1 105 ? 4.088 58.507 5.202 1.00 20.63 102 GLN A C 1
ATOM 808 O O . GLN A 1 105 ? 3.116 58.841 5.844 1.00 20.63 102 GLN A O 1
ATOM 814 N N . ILE A 1 106 ? 4.207 57.296 4.680 1.00 17.59 103 ILE A N 1
ATOM 815 C CA . ILE A 1 106 ? 3.184 56.273 4.843 1.00 17.59 103 ILE A CA 1
ATOM 816 C C . ILE A 1 106 ? 2.904 55.910 6.300 1.00 17.59 103 ILE A C 1
ATOM 817 O O . ILE A 1 106 ? 1.788 55.517 6.638 1.00 17.59 103 ILE A O 1
ATOM 822 N N . ALA A 1 107 ? 3.915 56.019 7.157 1.00 27.23 104 ALA A N 1
ATOM 823 C CA . ALA A 1 107 ? 3.723 55.661 8.543 1.00 27.23 104 ALA A CA 1
ATOM 824 C C . ALA A 1 107 ? 2.940 56.722 9.267 1.00 27.23 104 ALA A C 1
ATOM 825 O O . ALA A 1 107 ? 2.212 56.426 10.224 1.00 27.23 104 ALA A O 1
ATOM 835 N N . LYS A 1 109 ? 0.612 58.227 7.930 1.00 28.35 106 LYS A N 1
ATOM 836 C CA . LYS A 1 109 ? -0.731 58.143 7.398 1.00 28.35 106 LYS A CA 1
ATOM 837 C C . LYS A 1 109 ? -1.797 57.927 8.440 1.00 28.35 106 LYS A C 1
ATOM 838 O O . LYS A 1 109 ? -2.659 58.752 8.602 1.00 28.35 106 LYS A O 1
ATOM 844 N N . PRO A 1 110 ? -1.751 56.827 9.183 1.00 39.15 107 PRO A N 1
ATOM 845 C CA . PRO A 1 110 ? -2.792 56.603 10.200 1.00 39.15 107 PRO A CA 1
ATOM 846 C C . PRO A 1 110 ? -3.187 57.854 11.026 1.00 39.15 107 PRO A C 1
ATOM 847 O O . PRO A 1 110 ? -4.350 58.068 11.398 1.00 39.15 107 PRO A O 1
ATOM 851 N N . LEU A 1 111 ? -2.194 58.677 11.313 1.00 20.59 108 LEU A N 1
ATOM 852 C CA . LEU A 1 111 ? -2.435 59.831 12.115 1.00 20.59 108 LEU A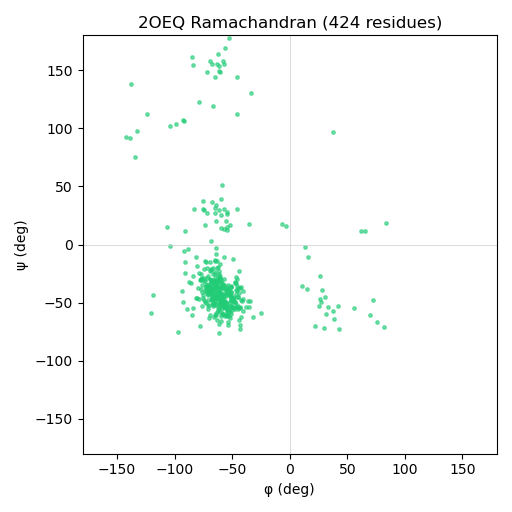 CA 1
ATOM 853 C C . LEU A 1 111 ? -3.124 60.887 11.309 1.00 20.59 108 LEU A C 1
ATOM 854 O O . LEU A 1 111 ? -3.933 61.610 11.828 1.00 20.59 108 LEU A O 1
ATOM 859 N N . GLU A 1 112 ? -2.800 60.978 10.030 1.00 53.32 109 GLU A N 1
ATOM 860 C CA . GLU A 1 112 ? -3.450 61.947 9.168 1.00 53.32 109 GLU A CA 1
ATOM 861 C C . GLU A 1 112 ? -4.887 61.469 9.043 1.00 53.32 109 GLU A C 1
ATOM 862 O O . GLU A 1 112 ? -5.809 62.267 9.042 1.00 53.32 109 GLU A O 1
ATOM 868 N N . GLU A 1 113 ? -5.084 60.159 8.970 1.00 53.40 110 GLU A N 1
ATOM 869 C CA . GLU A 1 113 ? -6.440 59.610 8.887 1.00 53.40 110 GLU A CA 1
ATOM 870 C C . GLU A 1 113 ? -7.269 60.114 10.062 1.00 53.40 110 GLU A C 1
ATOM 871 O O . GLU A 1 113 ? -8.380 60.602 9.899 1.00 53.40 110 GLU A O 1
ATOM 877 N N . LEU A 1 114 ? -6.717 59.982 11.254 1.00 57.25 111 LEU A N 1
ATOM 878 C CA . LEU A 1 114 ? -7.433 60.421 12.422 1.00 57.25 111 LEU A CA 1
ATOM 879 C C . LEU A 1 114 ? -7.815 61.891 12.335 1.00 57.25 111 LEU A C 1
ATOM 880 O O . LEU A 1 114 ? -8.943 62.255 12.636 1.00 57.25 111 LEU A O 1
ATOM 885 N N . HIS A 1 115 ? -6.888 62.731 11.907 1.00 48.20 112 HIS A N 1
ATOM 886 C CA . HIS A 1 115 ? -7.168 64.146 11.798 1.00 48.20 112 HIS A CA 1
ATOM 887 C C . HIS A 1 115 ? -8.309 64.405 10.848 1.00 48.20 112 HIS A C 1
ATOM 888 O O . HIS A 1 115 ? -9.252 65.122 11.187 1.00 48.20 112 HIS A O 1
ATOM 895 N N . ARG A 1 116 ? -8.237 63.819 9.660 1.00 48.49 113 ARG A N 1
ATOM 896 C CA . ARG A 1 116 ? -9.304 63.986 8.689 1.00 48.49 113 ARG A CA 1
ATOM 897 C C . ARG A 1 116 ? -10.611 63.847 9.443 1.00 48.49 113 ARG A C 1
ATOM 898 O O . ARG A 1 116 ? -11.453 64.737 9.414 1.00 48.49 113 ARG A O 1
ATOM 906 N N . SER A 1 117 ? -10.750 62.739 10.153 1.00 44.76 114 SER A N 1
ATOM 907 C CA . SER A 1 117 ? -11.957 62.471 10.888 1.00 44.76 114 SER A CA 1
ATOM 908 C C . SER A 1 117 ? -12.530 63.617 11.665 1.00 44.76 114 SER A C 1
ATOM 909 O O . SER A 1 117 ? -13.718 63.608 11.956 1.00 44.76 114 SER A O 1
ATOM 912 N N . PHE A 1 118 ? -11.723 64.611 12.010 1.00 67.78 115 PHE A N 1
ATOM 913 C CA . PHE A 1 118 ? -12.266 65.751 12.732 1.00 67.78 115 PHE A CA 1
ATOM 914 C C . PHE A 1 118 ? -11.996 67.093 12.017 1.00 67.78 115 PHE A C 1
ATOM 915 O O . PHE A 1 118 ? -12.481 67.282 10.861 1.00 67.78 115 PHE A O 1
ATOM 923 N N . GLU B 1 6 ? 1.972 94.873 12.046 1.00 79.33 3 GLU B N 1
ATOM 924 C CA . GLU B 1 6 ? 3.260 94.129 12.179 1.00 79.33 3 GLU B CA 1
ATOM 925 C C . GLU B 1 6 ? 4.487 95.050 12.201 1.00 79.33 3 GLU B C 1
ATOM 926 O O . GLU B 1 6 ? 4.754 95.777 11.242 1.00 79.33 3 GLU B O 1
ATOM 932 N N . PRO B 1 7 ? 5.249 95.027 13.306 1.00 61.37 4 PRO B N 1
ATOM 933 C CA . PRO B 1 7 ? 6.465 95.820 13.553 1.00 61.37 4 PRO B CA 1
ATOM 934 C C . PRO B 1 7 ? 7.658 95.559 12.620 1.00 61.37 4 PRO B C 1
ATOM 935 O O . PRO B 1 7 ? 8.273 96.488 12.075 1.00 61.37 4 PRO B O 1
ATOM 939 N N . LEU B 1 8 ? 7.993 94.288 12.455 1.00 34.68 5 LEU B N 1
ATOM 940 C CA . LEU B 1 8 ? 9.098 93.936 11.610 1.00 34.68 5 LEU B CA 1
ATOM 941 C C . LEU B 1 8 ? 8.707 93.747 10.173 1.00 34.68 5 LEU B C 1
ATOM 942 O O . LEU B 1 8 ? 9.571 93.523 9.334 1.00 34.68 5 LEU B O 1
ATOM 947 N N . HIS B 1 9 ? 7.414 93.841 9.869 1.00 42.61 6 HIS B N 1
ATOM 948 C CA . HIS B 1 9 ? 6.972 93.670 8.488 1.00 42.61 6 HIS B CA 1
ATOM 949 C C . HIS B 1 9 ? 7.646 94.681 7.579 1.00 42.61 6 HIS B C 1
ATOM 950 O O . HIS B 1 9 ? 8.187 94.330 6.527 1.00 42.61 6 HIS B O 1
ATOM 957 N N . ALA B 1 10 ? 7.608 95.940 7.989 1.00 56.50 7 ALA B N 1
ATOM 958 C CA . ALA B 1 10 ? 8.237 96.984 7.210 1.00 56.50 7 ALA B CA 1
ATOM 959 C C . ALA B 1 10 ? 9.658 96.512 6.893 1.00 56.50 7 ALA B C 1
ATOM 960 O O . ALA B 1 10 ? 10.055 96.409 5.730 1.00 56.50 7 ALA B O 1
ATOM 962 N N . LEU B 1 11 ? 10.407 96.198 7.944 1.00 50.55 8 LEU B N 1
ATOM 963 C CA . LEU B 1 11 ? 11.767 95.731 7.804 1.00 50.55 8 LEU B CA 1
ATOM 964 C C . LEU B 1 11 ? 11.859 94.624 6.775 1.00 50.55 8 LEU B C 1
ATOM 965 O O . LEU B 1 11 ? 12.761 94.623 5.932 1.00 50.55 8 LEU B O 1
ATOM 970 N N . ALA B 1 12 ? 10.926 93.679 6.853 1.00 30.86 9 ALA B N 1
ATOM 971 C CA . ALA B 1 12 ? 10.900 92.558 5.926 1.00 30.86 9 ALA B CA 1
ATOM 972 C C . ALA B 1 12 ? 10.892 92.998 4.464 1.00 30.86 9 ALA B C 1
ATOM 973 O O . ALA B 1 12 ? 11.777 92.635 3.686 1.00 30.86 9 ALA B O 1
ATOM 975 N N . ARG B 1 13 ? 9.896 93.787 4.084 1.00 30.65 10 ARG B N 1
ATOM 976 C CA . ARG B 1 13 ? 9.850 94.213 2.714 1.00 30.65 10 ARG B CA 1
ATOM 977 C C . ARG B 1 13 ? 11.150 94.850 2.292 1.00 30.65 10 ARG B C 1
ATOM 978 O O . ARG B 1 13 ? 11.610 94.618 1.187 1.00 30.65 10 ARG B O 1
ATOM 986 N N . GLN B 1 14 ? 11.784 95.617 3.165 1.00 24.77 11 GLN B N 1
ATOM 987 C CA . GLN B 1 14 ? 13.048 96.224 2.766 1.00 24.77 11 GLN B CA 1
ATOM 988 C C . GLN B 1 14 ? 14.064 95.154 2.411 1.00 24.77 11 GLN B C 1
ATOM 989 O O . GLN B 1 14 ? 14.773 95.308 1.432 1.00 24.77 11 GLN B O 1
ATOM 995 N N . LEU B 1 15 ? 14.128 94.067 3.194 1.00 25.25 12 LEU B N 1
ATOM 996 C CA . LEU B 1 15 ? 15.078 92.998 2.939 1.00 25.25 12 LEU B CA 1
ATOM 997 C C . LEU B 1 15 ? 14.817 92.411 1.556 1.00 25.25 12 LEU B C 1
ATOM 998 O O . LEU B 1 15 ? 15.744 92.174 0.794 1.00 25.25 12 LEU B O 1
ATOM 1003 N N . GLU B 1 16 ? 13.543 92.201 1.240 1.00 20.32 13 GLU B N 1
ATOM 1004 C CA . GLU B 1 16 ? 13.100 91.675 -0.057 1.00 20.32 13 GLU B CA 1
ATOM 1005 C C . GLU B 1 16 ? 13.598 92.572 -1.210 1.00 20.32 13 GLU B C 1
ATOM 1006 O O . GLU B 1 16 ? 14.188 92.108 -2.191 1.00 20.32 13 GLU B O 1
ATOM 1012 N N . GLN B 1 17 ? 13.359 93.863 -1.071 1.00 25.53 14 GLN B N 1
ATOM 1013 C CA . GLN B 1 17 ? 13.769 94.811 -2.066 1.00 25.53 14 GLN B CA 1
ATOM 1014 C C . GLN B 1 17 ? 15.256 94.638 -2.302 1.00 25.53 14 GLN B C 1
ATOM 1015 O O . GLN B 1 17 ? 15.680 94.393 -3.438 1.00 25.53 14 GLN B O 1
ATOM 1021 N N . ALA B 1 18 ? 16.049 94.732 -1.230 1.00 19.70 15 ALA B N 1
ATOM 1022 C CA . ALA B 1 18 ? 17.519 94.587 -1.308 1.00 19.70 15 ALA B CA 1
ATOM 1023 C C . ALA B 1 18 ? 17.921 93.270 -1.956 1.00 19.70 15 ALA B C 1
ATOM 1024 O O . ALA B 1 18 ? 18.811 93.205 -2.792 1.00 19.70 15 ALA B O 1
ATOM 1026 N N . ILE B 1 19 ? 17.244 92.216 -1.540 1.00 25.48 16 ILE B N 1
ATOM 1027 C CA . ILE B 1 19 ? 17.549 90.921 -2.048 1.00 25.48 16 ILE B CA 1
ATOM 1028 C C . ILE B 1 19 ? 17.356 90.880 -3.529 1.00 25.48 16 ILE B C 1
ATOM 1029 O O . ILE B 1 19 ? 18.301 90.581 -4.250 1.00 25.48 16 ILE B O 1
ATOM 1034 N N . ARG B 1 20 ? 16.165 91.181 -4.026 1.00 34.51 17 ARG B N 1
ATOM 1035 C CA . ARG B 1 20 ? 16.030 91.098 -5.465 1.00 34.51 17 ARG B CA 1
ATOM 1036 C C . ARG B 1 20 ? 16.886 92.150 -6.168 1.00 34.51 17 ARG B C 1
ATOM 1037 O O . ARG B 1 20 ? 17.361 91.909 -7.257 1.00 34.51 17 ARG B O 1
ATOM 1045 N N . ALA B 1 21 ? 17.115 93.298 -5.547 1.00 20.14 18 ALA B N 1
ATOM 1046 C CA . ALA B 1 21 ? 17.921 94.341 -6.178 1.00 20.14 18 ALA B CA 1
ATOM 1047 C C . ALA B 1 21 ? 19.388 94.062 -6.254 1.00 20.14 18 ALA B C 1
ATOM 1048 O O . ALA B 1 21 ? 20.099 94.691 -7.045 1.00 20.14 18 ALA B O 1
ATOM 1050 N N . SER B 1 22 ? 19.859 93.156 -5.406 1.00 20.46 19 SER B N 1
ATOM 1051 C CA . SER B 1 22 ? 21.291 92.842 -5.300 1.00 20.46 19 SER B CA 1
ATOM 1052 C C . SER B 1 22 ? 22.022 92.294 -6.506 1.00 20.46 19 SER B C 1
ATOM 1053 O O . SER B 1 22 ? 21.451 91.568 -7.313 1.00 20.46 19 SER B O 1
ATOM 1056 N N . GLU B 1 23 ? 23.309 92.622 -6.589 1.00 20.09 20 GLU B N 1
ATOM 1057 C CA . GLU B 1 23 ? 24.136 92.133 -7.686 1.00 20.09 20 GLU B CA 1
ATOM 1058 C C . GLU B 1 23 ? 23.977 90.629 -7.937 1.00 20.09 20 GLU B C 1
ATOM 1059 O O . GLU B 1 23 ? 23.754 90.201 -9.060 1.00 20.09 20 GLU B O 1
ATOM 1065 N N . PRO B 1 24 ? 24.068 89.810 -6.887 1.00 26.15 21 PRO B N 1
ATOM 1066 C CA . PRO B 1 24 ? 23.925 88.389 -7.131 1.00 26.15 21 PRO B CA 1
ATOM 1067 C C . PRO B 1 24 ? 22.566 88.006 -7.645 1.00 26.15 21 PRO B C 1
ATOM 1068 O O . PRO B 1 24 ? 22.464 87.159 -8.526 1.00 26.15 21 PRO B O 1
ATOM 1072 N N . PHE B 1 25 ? 21.510 88.602 -7.097 1.00 26.89 22 PHE B N 1
ATOM 1073 C CA . PHE B 1 25 ? 20.185 88.252 -7.580 1.00 26.89 22 PHE B CA 1
ATOM 1074 C C . PHE B 1 25 ? 20.037 88.664 -9.039 1.00 26.89 22 PHE B C 1
ATOM 1075 O O . PHE B 1 25 ? 19.382 87.988 -9.817 1.00 26.89 22 PHE B O 1
ATOM 1083 N N . GLN B 1 26 ? 20.654 89.781 -9.402 1.00 36.74 23 GLN B N 1
ATOM 1084 C CA . GLN B 1 26 ? 20.629 90.274 -10.767 1.00 36.74 23 GLN B CA 1
ATOM 1085 C C . GLN B 1 26 ? 21.346 89.351 -11.754 1.00 36.74 23 GLN B C 1
ATOM 1086 O O . GLN B 1 26 ? 20.872 89.161 -12.863 1.00 36.74 23 GLN B O 1
ATOM 1092 N N . GLN B 1 27 ? 22.490 88.788 -11.372 1.00 32.22 24 GLN B N 1
ATOM 1093 C CA . GLN B 1 27 ? 23.213 87.878 -12.255 1.00 32.22 24 GLN B CA 1
ATOM 1094 C C . GLN B 1 27 ? 22.485 86.559 -12.369 1.00 32.22 24 GLN B C 1
ATOM 1095 O O . GLN B 1 27 ? 22.577 85.892 -13.380 1.00 32.22 24 GLN B O 1
ATOM 1101 N N . LEU B 1 28 ? 21.750 86.178 -11.336 1.00 23.44 25 LEU B N 1
ATOM 1102 C CA . LEU B 1 28 ? 20.996 84.948 -11.413 1.00 23.44 25 LEU B CA 1
ATOM 1103 C C . LEU B 1 28 ? 19.988 85.248 -12.503 1.00 23.44 25 LEU B C 1
ATOM 1104 O O . LEU B 1 28 ? 19.787 84.438 -13.376 1.00 23.44 25 LEU B O 1
ATOM 1109 N N . LYS B 1 29 ? 19.360 86.419 -12.456 1.00 32.07 26 LYS B N 1
ATOM 1110 C CA . LYS B 1 29 ? 18.396 86.800 -13.494 1.00 32.07 26 LYS B CA 1
ATOM 1111 C C . LYS B 1 29 ? 19.083 86.732 -14.883 1.00 32.07 26 LYS B C 1
ATOM 1112 O O . LYS B 1 29 ? 18.566 86.118 -15.816 1.00 32.07 26 LYS B O 1
ATOM 1118 N N . ARG B 1 30 ? 20.248 87.364 -15.002 1.00 33.47 27 ARG B N 1
ATOM 1119 C CA . ARG B 1 30 ? 21.021 87.380 -16.240 1.00 33.47 27 ARG B CA 1
ATOM 1120 C C . ARG B 1 30 ? 21.181 85.961 -16.789 1.00 33.47 27 ARG B C 1
ATOM 1121 O O . ARG B 1 30 ? 20.866 85.669 -17.950 1.00 33.47 27 ARG B O 1
ATOM 1129 N N . ALA B 1 31 ? 21.692 85.082 -15.932 1.00 37.08 28 ALA B N 1
ATOM 1130 C CA . ALA B 1 31 ? 21.935 83.697 -16.302 1.00 37.08 28 ALA B CA 1
ATOM 1131 C C . ALA B 1 31 ? 20.671 83.015 -16.761 1.00 37.08 28 ALA B C 1
ATOM 1132 O O . ALA B 1 31 ? 20.697 82.177 -17.657 1.00 37.08 28 ALA B O 1
ATOM 1134 N N . TYR B 1 32 ? 19.556 83.360 -16.142 1.00 47.36 29 TYR B N 1
ATOM 1135 C CA . TYR B 1 32 ? 18.332 82.719 -16.537 1.00 47.36 29 TYR B CA 1
ATOM 1136 C C . TYR B 1 32 ? 17.965 83.220 -17.917 1.00 47.36 29 TYR B C 1
ATOM 1137 O O . TYR B 1 32 ? 17.450 82.454 -18.747 1.00 47.36 29 TYR B O 1
ATOM 1146 N N . GLU B 1 33 ? 18.282 84.494 -18.170 1.00 51.79 30 GLU B N 1
ATOM 1147 C CA . GLU B 1 33 ? 18.007 85.128 -19.460 1.00 51.79 30 GLU B CA 1
ATOM 1148 C C . GLU B 1 33 ? 18.804 84.498 -20.590 1.00 51.79 30 GLU B C 1
ATOM 1149 O O . GLU B 1 33 ? 18.257 84.201 -21.645 1.00 51.79 30 GLU B O 1
ATOM 1155 N N . ASP B 1 34 ? 20.088 84.269 -20.378 1.00 63.03 31 ASP B N 1
ATOM 1156 C CA . ASP B 1 34 ? 20.862 83.666 -21.433 1.00 63.03 31 ASP B CA 1
ATOM 1157 C C . ASP B 1 34 ? 20.446 82.252 -21.793 1.00 63.03 31 ASP B C 1
ATOM 1158 O O . ASP B 1 34 ? 20.846 81.757 -22.841 1.00 63.03 31 ASP B O 1
ATOM 1163 N N . VAL B 1 35 ? 19.647 81.590 -20.956 1.00 48.46 32 VAL B N 1
ATOM 1164 C CA . VAL B 1 35 ? 19.234 80.222 -21.275 1.00 48.46 32 VAL B CA 1
ATOM 1165 C C . VAL B 1 35 ? 17.901 80.306 -21.989 1.00 48.46 32 VAL B C 1
ATOM 1166 O O . VAL B 1 35 ? 17.659 79.575 -22.943 1.00 48.46 32 VAL B O 1
ATOM 1170 N N . ARG B 1 36 ? 17.043 81.210 -21.522 1.00 56.17 33 ARG B N 1
ATOM 1171 C CA . ARG B 1 36 ? 15.715 81.431 -22.106 1.00 56.17 33 ARG B CA 1
ATOM 1172 C C . ARG B 1 36 ? 15.840 81.853 -23.561 1.00 56.17 33 ARG B C 1
ATOM 1173 O O . ARG B 1 36 ? 14.964 81.605 -24.381 1.00 56.17 33 ARG B O 1
ATOM 1181 N N . ARG B 1 37 ? 16.947 82.495 -23.877 1.00 50.55 34 ARG B N 1
ATOM 1182 C CA . ARG B 1 37 ? 17.169 82.957 -25.222 1.00 50.55 34 ARG B CA 1
ATOM 1183 C C . ARG B 1 37 ? 18.207 82.159 -26.019 1.00 50.55 34 ARG B C 1
ATOM 1184 O O . ARG B 1 37 ? 18.678 82.604 -27.063 1.00 50.55 34 ARG B O 1
ATOM 1192 N N . ASP B 1 38 ? 18.568 80.976 -25.531 1.00 46.54 35 ASP B N 1
ATOM 1193 C CA . ASP B 1 38 ? 19.493 80.121 -26.259 1.00 46.54 35 ASP B CA 1
ATOM 1194 C C . ASP B 1 38 ? 18.822 78.772 -26.479 1.00 46.54 35 ASP B C 1
ATOM 1195 O O . ASP B 1 38 ? 18.600 78.031 -25.533 1.00 46.54 35 ASP B O 1
ATOM 1200 N N . GLU B 1 39 ? 18.519 78.465 -27.739 1.00 45.95 36 GLU B N 1
ATOM 1201 C CA . GLU B 1 39 ? 17.832 77.237 -28.124 1.00 45.95 36 GLU B CA 1
ATOM 1202 C C . GLU B 1 39 ? 18.319 75.948 -27.506 1.00 45.95 36 GLU B C 1
ATOM 1203 O O . GLU B 1 39 ? 17.523 75.180 -26.965 1.00 45.95 36 GLU B O 1
ATOM 1209 N N . THR B 1 40 ? 19.615 75.701 -27.597 1.00 54.97 37 THR B N 1
ATOM 1210 C CA . THR B 1 40 ? 20.179 74.487 -27.045 1.00 54.97 37 THR B CA 1
ATOM 1211 C C . THR B 1 40 ? 19.893 74.359 -25.531 1.00 54.97 37 THR B C 1
ATOM 1212 O O . THR B 1 40 ? 19.241 73.413 -25.074 1.00 54.97 37 THR B O 1
ATOM 1216 N N . ALA B 1 41 ? 20.365 75.324 -24.757 1.00 50.43 38 ALA B N 1
ATOM 1217 C CA . ALA B 1 41 ? 20.163 75.307 -23.317 1.00 50.43 38 ALA B CA 1
ATOM 1218 C C . ALA B 1 41 ? 18.702 75.353 -22.853 1.00 50.43 38 ALA B C 1
ATOM 1219 O O . ALA B 1 41 ? 18.341 74.680 -21.888 1.00 50.43 38 ALA B O 1
ATOM 1221 N N . TYR B 1 42 ? 17.864 76.148 -23.509 1.00 28.31 39 TYR B N 1
ATOM 1222 C CA . TYR B 1 42 ? 16.477 76.213 -23.080 1.00 28.31 39 TYR B CA 1
ATOM 1223 C C . TYR B 1 42 ? 15.801 74.909 -23.394 1.00 28.31 39 TYR B C 1
ATOM 1224 O O . TYR B 1 42 ? 14.812 74.577 -22.776 1.00 28.31 39 TYR B O 1
ATOM 1233 N N . ARG B 1 43 ? 16.329 74.161 -24.355 1.00 42.47 40 ARG B N 1
ATOM 1234 C CA . ARG B 1 43 ? 15.735 72.868 -24.685 1.00 42.47 40 ARG B CA 1
ATOM 1235 C C . ARG B 1 43 ? 16.107 71.930 -23.559 1.00 42.47 40 ARG B C 1
ATOM 1236 O O . ARG B 1 43 ? 15.261 71.217 -23.027 1.00 42.47 40 ARG B O 1
ATOM 1252 N N . PHE B 1 45 ? 17.229 72.786 -20.541 1.00 34.23 42 PHE B N 1
ATOM 1253 C CA . PHE B 1 45 ? 16.601 73.287 -19.327 1.00 34.23 42 PHE B CA 1
ATOM 1254 C C . PHE B 1 45 ? 15.150 72.877 -19.222 1.00 34.23 42 PHE B C 1
ATOM 1255 O O . PHE B 1 45 ? 14.698 72.448 -18.185 1.00 34.23 42 PHE B O 1
ATOM 1263 N N . ALA B 1 46 ? 14.390 73.028 -20.280 1.00 45.66 43 ALA B N 1
ATOM 1264 C CA . ALA B 1 46 ? 13.007 72.631 -20.172 1.00 45.66 43 ALA B CA 1
ATOM 1265 C C . ALA B 1 46 ? 12.947 71.157 -19.753 1.00 45.66 43 ALA B C 1
ATOM 1266 O O . ALA B 1 46 ? 12.264 70.781 -18.792 1.00 45.66 43 ALA B O 1
ATOM 1268 N N . ASN B 1 47 ? 13.680 70.336 -20.496 1.00 38.32 44 ASN B N 1
ATOM 1269 C CA . ASN B 1 47 ? 13.746 68.912 -20.270 1.00 38.32 44 ASN B CA 1
ATOM 1270 C C . ASN B 1 47 ? 14.100 68.540 -18.839 1.00 38.32 44 ASN B C 1
ATOM 1271 O O . ASN B 1 47 ? 13.298 67.903 -18.167 1.00 38.32 44 ASN B O 1
ATOM 1276 N N . VAL B 1 48 ? 15.269 68.923 -18.345 1.00 28.87 45 VAL B N 1
ATOM 1277 C CA . VAL B 1 48 ? 15.572 68.549 -16.969 1.00 28.87 45 VAL B CA 1
ATOM 1278 C C . VAL B 1 48 ? 14.562 69.105 -15.984 1.00 28.87 45 VAL B C 1
ATOM 1279 O O . VAL B 1 48 ? 14.213 68.434 -15.006 1.00 28.87 45 VAL B O 1
ATOM 1283 N N . ARG B 1 49 ? 14.088 70.325 -16.227 1.00 35.60 46 ARG B N 1
ATOM 1284 C CA . ARG B 1 49 ? 13.116 70.942 -15.328 1.00 35.60 46 ARG B CA 1
ATOM 1285 C C . ARG B 1 49 ? 11.853 70.111 -15.223 1.00 35.60 46 ARG B C 1
ATOM 1286 O O . ARG B 1 49 ? 11.211 70.075 -14.182 1.00 35.60 46 ARG B O 1
ATOM 1294 N N . ASP B 1 50 ? 11.487 69.442 -16.305 1.00 39.64 47 ASP B N 1
ATOM 1295 C CA . ASP B 1 50 ? 10.287 68.622 -16.274 1.00 39.64 47 ASP B CA 1
ATOM 1296 C C . ASP B 1 50 ? 10.537 67.282 -15.599 1.00 39.64 47 ASP B C 1
ATOM 1297 O O . ASP B 1 50 ? 9.671 66.767 -14.902 1.00 39.64 47 ASP B O 1
ATOM 1302 N N . ILE B 1 51 ? 11.712 66.709 -15.824 1.00 41.18 48 ILE B N 1
ATOM 1303 C CA . ILE B 1 51 ? 12.044 65.433 -15.208 1.00 41.18 48 ILE B CA 1
ATOM 1304 C C . ILE B 1 51 ? 11.931 65.634 -13.702 1.00 41.18 48 ILE B C 1
ATOM 1305 O O . ILE B 1 51 ? 11.276 64.862 -13.009 1.00 41.18 48 ILE B O 1
ATOM 1310 N N . GLN B 1 52 ? 12.576 66.696 -13.227 1.00 41.82 49 GLN B N 1
ATOM 1311 C CA . GLN B 1 52 ? 12.585 67.057 -11.817 1.00 41.82 49 GLN B CA 1
ATOM 1312 C C . GLN B 1 52 ? 11.206 67.490 -11.305 1.00 41.82 49 GLN B C 1
ATOM 1313 O O . GLN B 1 52 ? 10.888 67.380 -10.127 1.00 41.82 49 GLN B O 1
ATOM 1319 N N . LEU B 1 53 ? 10.369 67.966 -12.198 1.00 29.34 50 LEU B N 1
ATOM 1320 C CA . LEU B 1 53 ? 9.059 68.407 -11.793 1.00 29.34 50 LEU B CA 1
ATOM 1321 C C . LEU B 1 53 ? 8.227 67.165 -11.540 1.00 29.34 50 LEU B C 1
ATOM 1322 O O . LEU B 1 53 ? 7.510 67.050 -10.556 1.00 29.34 50 LEU B O 1
ATOM 1327 N N . ARG B 1 54 ? 8.366 66.217 -12.450 1.00 38.85 51 ARG B N 1
ATOM 1328 C CA . ARG B 1 54 ? 7.651 64.945 -12.421 1.00 38.85 51 ARG B CA 1
ATOM 1329 C C . ARG B 1 54 ? 8.061 64.082 -11.201 1.00 38.85 51 ARG B C 1
ATOM 1330 O O . ARG B 1 54 ? 7.211 63.616 -10.459 1.00 38.85 51 ARG B O 1
ATOM 1338 N N . LEU B 1 55 ? 9.359 63.865 -11.008 1.00 33.41 52 LEU B N 1
ATOM 1339 C CA . LEU B 1 55 ? 9.852 63.102 -9.868 1.00 33.41 52 LEU B CA 1
ATOM 1340 C C . LEU B 1 55 ? 9.201 63.646 -8.613 1.00 33.41 52 LEU B C 1
ATOM 1341 O O . LEU B 1 55 ? 8.582 62.907 -7.841 1.00 33.41 52 LEU B O 1
ATOM 1346 N N . HIS B 1 56 ? 9.340 64.949 -8.404 1.00 24.09 53 HIS B N 1
ATOM 1347 C CA . HIS B 1 56 ? 8.740 65.572 -7.240 1.00 24.09 53 HIS B CA 1
ATOM 1348 C C . HIS B 1 56 ? 7.234 65.353 -7.168 1.00 24.09 53 HIS B C 1
ATOM 1349 O O . HIS B 1 56 ? 6.674 65.325 -6.096 1.00 24.09 53 HIS B O 1
ATOM 1356 N N . GLU B 1 57 ? 6.564 65.211 -8.300 1.00 35.64 54 GLU B N 1
ATOM 1357 C CA . GLU B 1 57 ? 5.137 64.983 -8.252 1.00 35.64 54 GLU B CA 1
ATOM 1358 C C . GLU B 1 57 ? 4.939 63.577 -7.716 1.00 35.64 54 GLU B C 1
ATOM 1359 O O . GLU B 1 57 ? 4.128 63.368 -6.808 1.00 35.64 54 GLU B O 1
ATOM 1365 N N . LYS B 1 58 ? 5.684 62.616 -8.270 1.00 37.29 55 LYS B N 1
ATOM 1366 C CA . LYS B 1 58 ? 5.597 61.217 -7.852 1.00 37.29 55 LYS B CA 1
ATOM 1367 C C . LYS B 1 58 ? 5.870 60.988 -6.371 1.00 37.29 55 LYS B C 1
ATOM 1368 O O . LYS B 1 58 ? 5.279 60.110 -5.759 1.00 37.29 55 LYS B O 1
ATOM 1374 N N . GLN B 1 59 ? 6.772 61.761 -5.784 1.00 35.93 56 GLN B N 1
ATOM 1375 C CA . GLN B 1 59 ? 7.064 61.569 -4.375 1.00 35.93 56 GLN B CA 1
ATOM 1376 C C . GLN B 1 59 ? 6.003 62.106 -3.438 1.00 35.93 56 GLN B C 1
ATOM 1377 O O . GLN B 1 59 ? 5.810 61.559 -2.361 1.00 35.93 56 GLN B O 1
ATOM 1391 N N . ARG B 1 61 ? 2.899 62.240 -4.213 1.00 48.52 58 ARG B N 1
ATOM 1392 C CA . ARG B 1 61 ? 1.888 61.222 -4.367 1.00 48.52 58 ARG B CA 1
ATOM 1393 C C . ARG B 1 61 ? 2.367 59.904 -3.781 1.00 48.52 58 ARG B C 1
ATOM 1394 O O . ARG B 1 61 ? 1.640 58.918 -3.768 1.00 48.52 58 ARG B O 1
ATOM 1402 N N . GLY B 1 62 ? 3.601 59.892 -3.295 1.00 42.21 59 GLY B N 1
ATOM 1403 C CA . GLY B 1 62 ? 4.149 58.685 -2.701 1.00 42.21 59 GLY B CA 1
ATOM 1404 C C . GLY B 1 62 ? 4.334 57.512 -3.647 1.00 42.21 59 GLY B C 1
ATOM 1405 O O . GLY B 1 62 ? 4.586 56.387 -3.223 1.00 42.21 59 GLY B O 1
ATOM 1406 N N . ALA B 1 63 ? 4.213 57.776 -4.938 1.00 53.35 60 ALA B N 1
ATOM 1407 C CA . ALA B 1 63 ? 4.380 56.746 -5.946 1.00 53.35 60 ALA B CA 1
ATOM 1408 C C . ALA B 1 63 ? 5.790 56.171 -5.936 1.00 53.35 60 ALA B C 1
ATOM 1409 O O . ALA B 1 63 ? 6.749 56.823 -5.519 1.00 53.35 60 ALA B O 1
ATOM 1411 N N . ALA B 1 64 ? 5.922 54.943 -6.410 1.00 47.63 61 ALA B N 1
ATOM 1412 C CA . ALA B 1 64 ? 7.234 54.333 -6.466 1.00 47.63 61 ALA B CA 1
ATOM 1413 C C . ALA B 1 64 ? 8.068 55.031 -7.517 1.00 47.63 61 ALA B C 1
ATOM 1414 O O . ALA B 1 64 ? 7.552 55.658 -8.441 1.00 47.63 61 ALA B O 1
ATOM 1416 N N . ILE B 1 65 ? 9.372 54.900 -7.377 1.00 31.76 62 ILE B N 1
ATOM 1417 C CA . ILE B 1 65 ? 10.284 55.515 -8.297 1.00 31.76 62 ILE B CA 1
ATOM 1418 C C . ILE B 1 65 ? 11.455 54.570 -8.535 1.00 31.76 62 ILE B C 1
ATOM 1419 O O . ILE B 1 65 ? 12.433 54.596 -7.798 1.00 31.76 62 ILE B O 1
ATOM 1424 N N . LEU B 1 66 ? 11.366 53.731 -9.561 1.00 55.05 63 LEU B N 1
ATOM 1425 C CA . LEU B 1 66 ? 12.452 52.789 -9.836 1.00 55.05 63 LEU B CA 1
ATOM 1426 C C . LEU B 1 66 ? 13.763 53.520 -10.164 1.00 55.05 63 LEU B C 1
ATOM 1427 O O . LEU B 1 66 ? 13.759 54.718 -10.436 1.00 55.05 63 LEU B O 1
ATOM 1432 N N . PRO B 1 67 ? 14.907 52.811 -10.122 1.00 45.80 64 PRO B N 1
ATOM 1433 C CA . PRO B 1 67 ? 16.208 53.418 -10.420 1.00 45.80 64 PRO B CA 1
ATOM 1434 C C . PRO B 1 67 ? 16.312 53.954 -11.834 1.00 45.80 64 PRO B C 1
ATOM 1435 O O . PRO B 1 67 ? 17.109 54.844 -12.083 1.00 45.80 64 PRO B O 1
ATOM 1439 N N . ASP B 1 68 ? 15.522 53.401 -12.751 1.00 49.24 65 ASP B N 1
ATOM 1440 C CA . ASP B 1 68 ? 15.460 53.888 -14.135 1.00 49.24 65 ASP B CA 1
ATOM 1441 C C . ASP B 1 68 ? 15.429 55.416 -14.080 1.00 49.24 65 ASP B C 1
ATOM 1442 O O . ASP B 1 68 ? 16.400 56.086 -14.428 1.00 49.24 65 ASP B O 1
ATOM 1447 N N . GLU B 1 69 ? 14.275 55.945 -13.658 1.00 39.26 66 GLU B N 1
ATOM 1448 C CA . GLU B 1 69 ? 14.070 57.370 -13.553 1.00 39.26 66 GLU B CA 1
ATOM 1449 C C . GLU B 1 69 ? 15.265 57.974 -12.917 1.00 39.26 66 GLU B C 1
ATOM 1450 O O . GLU B 1 69 ? 15.876 58.854 -13.492 1.00 39.26 66 GLU B O 1
ATOM 1456 N N . ILE B 1 70 ? 15.637 57.505 -11.737 1.00 30.29 67 ILE B N 1
ATOM 1457 C CA . ILE B 1 70 ? 16.781 58.138 -11.086 1.00 30.29 67 ILE B CA 1
ATOM 1458 C C . ILE B 1 70 ? 18.074 58.129 -11.893 1.00 30.29 67 ILE B C 1
ATOM 1459 O O . ILE B 1 70 ? 18.823 59.109 -11.848 1.00 30.29 67 ILE B O 1
ATOM 1464 N N . GLU B 1 71 ? 18.321 57.047 -12.633 1.00 35.16 68 GLU B N 1
ATOM 1465 C CA . GLU B 1 71 ? 19.504 56.959 -13.499 1.00 35.16 68 GLU B CA 1
ATOM 1466 C C . GLU B 1 71 ? 19.292 57.941 -14.666 1.00 35.16 68 GLU B C 1
ATOM 1467 O O . GLU B 1 71 ? 20.026 58.925 -14.814 1.00 35.16 68 GLU B O 1
ATOM 1473 N N . GLN B 1 72 ? 18.263 57.670 -15.466 1.00 59.58 69 GLN B N 1
ATOM 1474 C CA . GLN B 1 72 ? 17.920 58.493 -16.605 1.00 59.58 69 GLN B CA 1
ATOM 1475 C C . GLN B 1 72 ? 17.889 59.969 -16.227 1.00 59.58 69 GLN B C 1
ATOM 1476 O O . GLN B 1 72 ? 18.233 60.856 -17.028 1.00 59.58 69 GLN B O 1
ATOM 1482 N N . ALA B 1 73 ? 17.488 60.249 -14.997 1.00 33.11 70 ALA B N 1
ATOM 1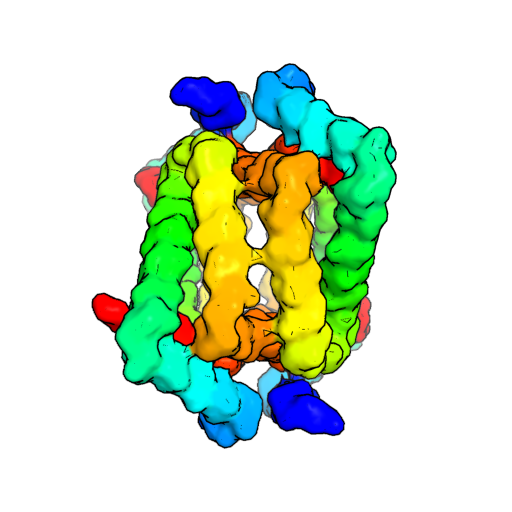483 C CA . ALA B 1 73 ? 17.413 61.628 -14.587 1.00 33.11 70 ALA B CA 1
ATOM 1484 C C . ALA B 1 73 ? 18.784 62.198 -14.361 1.00 33.11 70 ALA B C 1
ATOM 1485 O O . ALA B 1 73 ? 19.100 63.262 -14.882 1.00 33.11 70 ALA B O 1
ATOM 1487 N N . GLN B 1 74 ? 19.608 61.498 -13.598 1.00 28.59 71 GLN B N 1
ATOM 1488 C CA . GLN B 1 74 ? 20.946 61.996 -13.332 1.00 28.59 71 GLN B CA 1
ATOM 1489 C C . GLN B 1 74 ? 21.801 62.068 -14.600 1.00 28.59 71 GLN B C 1
ATOM 1490 O O . GLN B 1 74 ? 22.749 62.869 -14.672 1.00 28.59 71 GLN B O 1
ATOM 1496 N N . LYS B 1 75 ? 21.458 61.232 -15.588 1.00 49.33 72 LYS B N 1
ATOM 1497 C CA . LYS B 1 75 ? 22.144 61.191 -16.892 1.00 49.33 72 LYS B CA 1
ATOM 1498 C C . LYS B 1 75 ? 22.009 62.627 -17.451 1.00 49.33 72 LYS B C 1
ATOM 1499 O O . LYS B 1 75 ? 23.000 63.266 -17.826 1.00 49.33 72 LYS B O 1
ATOM 1505 N N . ALA B 1 76 ? 20.761 63.107 -17.477 1.00 34.00 73 ALA B N 1
ATOM 1506 C CA . ALA B 1 76 ? 20.400 64.438 -17.944 1.00 34.00 73 ALA B CA 1
ATOM 1507 C C . ALA B 1 76 ? 21.031 65.543 -17.130 1.00 34.00 73 ALA B C 1
ATOM 1508 O O . ALA B 1 76 ? 21.691 66.404 -17.687 1.00 34.00 73 ALA B O 1
ATOM 1518 N N . ALA B 1 78 ? 23.494 65.554 -15.715 1.00 33.29 75 ALA B N 1
ATOM 1519 C CA . ALA B 1 78 ? 24.913 65.510 -16.067 1.00 33.29 75 ALA B CA 1
ATOM 1520 C C . ALA B 1 78 ? 25.178 66.108 -17.453 1.00 33.29 75 ALA B C 1
ATOM 1521 O O . ALA B 1 78 ? 26.172 66.808 -17.673 1.00 33.29 75 ALA B O 1
ATOM 1523 N N . LEU B 1 79 ? 24.283 65.830 -18.390 1.00 44.86 76 LEU B N 1
ATOM 1524 C CA . LEU B 1 79 ? 24.415 66.362 -19.728 1.00 44.86 76 LEU B CA 1
ATOM 1525 C C . LEU B 1 79 ? 24.311 67.882 -19.594 1.00 44.86 76 LEU B C 1
ATOM 1526 O O . LEU B 1 79 ? 25.077 68.630 -20.203 1.00 44.86 76 LEU B O 1
ATOM 1531 N N . ALA B 1 80 ? 23.372 68.328 -18.762 1.00 33.25 77 ALA B N 1
ATOM 1532 C CA . ALA B 1 80 ? 23.149 69.745 -18.530 1.00 33.25 77 ALA B CA 1
ATOM 1533 C C . ALA B 1 80 ? 24.360 70.460 -17.966 1.00 33.25 77 ALA B C 1
ATOM 1534 O O . ALA B 1 80 ? 24.662 71.581 -18.357 1.00 33.25 77 ALA B O 1
ATOM 1536 N N . GLN B 1 81 ? 25.064 69.836 -17.037 1.00 52.29 78 GLN B N 1
ATOM 1537 C CA . GLN B 1 81 ? 26.226 70.505 -16.471 1.00 52.29 78 GLN B CA 1
ATOM 1538 C C . GLN B 1 81 ? 27.256 70.730 -17.578 1.00 52.29 78 GLN B C 1
ATOM 1539 O O . GLN B 1 81 ? 28.195 71.516 -17.437 1.00 52.29 78 GLN B O 1
ATOM 1545 N N . GLN B 1 82 ? 27.061 70.057 -18.703 1.00 66.33 79 GLN B N 1
ATOM 1546 C CA . GLN B 1 82 ? 27.994 70.201 -19.808 1.00 66.33 79 GLN B CA 1
ATOM 1547 C C . GLN B 1 82 ? 27.745 71.463 -20.644 1.00 66.33 79 GLN B C 1
ATOM 1548 O O . GLN B 1 82 ? 28.617 71.913 -21.371 1.00 66.33 79 GLN B O 1
ATOM 1554 N N . ASN B 1 83 ? 26.557 72.034 -20.532 1.00 42.80 80 ASN B N 1
ATOM 1555 C CA . ASN B 1 83 ? 26.212 73.251 -21.263 1.00 42.80 80 ASN B CA 1
ATOM 1556 C C . ASN B 1 83 ? 26.531 74.492 -20.412 1.00 42.80 80 ASN B C 1
ATOM 1557 O O . ASN B 1 83 ? 25.814 74.809 -19.455 1.00 42.80 80 ASN B O 1
ATOM 1562 N N . GLU B 1 84 ? 27.599 75.203 -20.776 1.00 50.61 81 GLU B N 1
ATOM 1563 C CA . GLU B 1 84 ? 28.029 76.396 -20.049 1.00 50.61 81 GLU B CA 1
ATOM 1564 C C . GLU B 1 84 ? 26.887 77.302 -19.635 1.00 50.61 81 GLU B C 1
ATOM 1565 O O . GLU B 1 84 ? 26.817 77.737 -18.496 1.00 50.61 81 GLU B O 1
ATOM 1571 N N . LYS B 1 85 ? 25.995 77.598 -20.567 1.00 31.20 82 LYS B N 1
ATOM 1572 C CA . LYS B 1 85 ? 24.886 78.473 -20.278 1.00 31.20 82 LYS B CA 1
ATOM 1573 C C . LYS B 1 85 ? 24.089 77.982 -19.081 1.00 31.20 82 LYS B C 1
ATOM 1574 O O . LYS B 1 85 ? 23.968 78.677 -18.060 1.00 31.20 82 LYS B O 1
ATOM 1580 N N . LEU B 1 86 ? 23.538 76.781 -19.241 1.00 38.05 83 LEU B N 1
ATOM 1581 C CA . LEU B 1 86 ? 22.696 76.132 -18.248 1.00 38.05 83 LEU B CA 1
ATOM 1582 C C . LEU B 1 86 ? 23.439 75.712 -16.986 1.00 38.05 83 LEU B C 1
ATOM 1583 O O . LEU B 1 86 ? 22.826 75.511 -15.935 1.00 38.05 83 LEU B O 1
ATOM 1588 N N . ALA B 1 87 ? 24.755 75.586 -17.100 1.00 32.07 84 ALA B N 1
ATOM 1589 C CA . ALA B 1 87 ? 25.606 75.181 -15.990 1.00 32.07 84 ALA B CA 1
ATOM 1590 C C . ALA B 1 87 ? 25.759 76.311 -15.006 1.00 32.07 84 ALA B C 1
ATOM 1591 O O . ALA B 1 87 ? 25.982 76.108 -13.813 1.00 32.07 84 ALA B O 1
ATOM 1593 N N . ARG B 1 88 ? 25.664 77.507 -15.553 1.00 29.74 85 ARG B N 1
ATOM 1594 C CA . ARG B 1 88 ? 25.793 78.740 -14.817 1.00 29.74 85 ARG B CA 1
ATOM 1595 C C . ARG B 1 88 ? 24.456 78.946 -14.128 1.00 29.74 85 ARG B C 1
ATOM 1596 O O . ARG B 1 88 ? 24.394 79.242 -12.931 1.00 29.74 85 ARG B O 1
ATOM 1604 N N . LEU B 1 89 ? 23.381 78.775 -14.889 1.00 29.57 86 LEU B N 1
ATOM 1605 C CA . LEU B 1 89 ? 22.042 78.941 -14.333 1.00 29.57 86 LEU B CA 1
ATOM 1606 C C . LEU B 1 89 ? 21.959 78.031 -13.117 1.00 29.57 86 LEU B C 1
ATOM 1607 O O . LEU B 1 89 ? 21.654 78.473 -12.010 1.00 29.57 86 LEU B O 1
ATOM 1620 N N . ALA B 1 91 ? 24.328 76.449 -11.298 1.00 18.81 88 ALA B N 1
ATOM 1621 C CA . ALA B 1 91 ? 25.118 76.877 -10.171 1.00 18.81 88 ALA B CA 1
ATOM 1622 C C . ALA B 1 91 ? 24.615 78.146 -9.471 1.00 18.81 88 ALA B C 1
ATOM 1623 O O . ALA B 1 91 ? 24.658 78.226 -8.246 1.00 18.81 88 ALA B O 1
ATOM 1625 N N . LEU B 1 92 ? 24.114 79.138 -10.202 1.00 17.75 89 LEU B N 1
ATOM 1626 C CA . LEU B 1 92 ? 23.688 80.355 -9.514 1.00 17.75 89 LEU B CA 1
ATOM 1627 C C . LEU B 1 92 ? 22.382 80.179 -8.726 1.00 17.75 89 LEU B C 1
ATOM 1628 O O . LEU B 1 92 ? 22.141 80.787 -7.681 1.00 17.75 89 LEU B O 1
ATOM 1633 N N . GLU B 1 93 ? 21.546 79.316 -9.256 1.00 24.25 90 GLU B N 1
ATOM 1634 C CA . GLU B 1 93 ? 20.270 79.033 -8.669 1.00 24.25 90 GLU B CA 1
ATOM 1635 C C . GLU B 1 93 ? 20.520 78.320 -7.343 1.00 24.25 90 GLU B C 1
ATOM 1636 O O . GLU B 1 93 ? 19.763 78.457 -6.374 1.00 24.25 90 GLU B O 1
ATOM 1642 N N . GLN B 1 94 ? 21.601 77.561 -7.281 1.00 25.64 91 GLN B N 1
ATOM 1643 C CA . GLN B 1 94 ? 21.893 76.836 -6.071 1.00 25.64 91 GLN B CA 1
ATOM 1644 C C . GLN B 1 94 ? 22.550 77.776 -5.108 1.00 25.64 91 GLN B C 1
ATOM 1645 O O . GLN B 1 94 ? 22.192 77.851 -3.949 1.00 25.64 91 GLN B O 1
ATOM 1651 N N . GLN B 1 95 ? 23.505 78.544 -5.573 1.00 19.27 92 GLN B N 1
ATOM 1652 C CA . GLN B 1 95 ? 24.154 79.393 -4.624 1.00 19.27 92 GLN B CA 1
ATOM 1653 C C . GLN B 1 95 ? 23.125 80.328 -3.979 1.00 19.27 92 GLN B C 1
ATOM 1654 O O . GLN B 1 95 ? 23.156 80.543 -2.773 1.00 19.27 92 GLN B O 1
ATOM 1668 N N . SER B 1 97 ? 19.904 79.790 -3.651 1.00 27.50 94 SER B N 1
ATOM 1669 C CA . SER B 1 97 ? 19.106 78.953 -2.790 1.00 27.50 94 SER B CA 1
ATOM 1670 C C . SER B 1 97 ? 19.793 78.783 -1.402 1.00 27.50 94 SER B C 1
ATOM 1671 O O . SER B 1 97 ? 19.220 79.148 -0.373 1.00 27.50 94 SER B O 1
ATOM 1674 N N . ILE B 1 98 ? 21.006 78.238 -1.364 1.00 19.19 95 ILE B N 1
ATOM 1675 C CA . ILE B 1 98 ? 21.711 78.103 -0.099 1.00 19.19 95 ILE B CA 1
ATOM 1676 C C . ILE B 1 98 ? 21.747 79.443 0.651 1.00 19.19 95 ILE B C 1
ATOM 1677 O O . ILE B 1 98 ? 21.324 79.560 1.779 1.00 19.19 95 ILE B O 1
ATOM 1682 N N . THR B 1 99 ? 22.298 80.454 0.023 1.00 29.93 96 THR B N 1
ATOM 1683 C CA . THR B 1 99 ? 22.410 81.755 0.646 1.00 29.93 96 THR B CA 1
ATOM 1684 C C . THR B 1 99 ? 21.127 82.340 1.264 1.00 29.93 96 THR B C 1
ATOM 1685 O O . THR B 1 99 ? 21.178 83.023 2.280 1.00 29.93 96 THR B O 1
ATOM 1689 N N . ILE B 1 100 ? 19.979 82.094 0.647 1.00 22.07 97 ILE B N 1
ATOM 1690 C CA . ILE B 1 100 ? 18.739 82.639 1.170 1.00 22.07 97 ILE B CA 1
ATOM 1691 C C . ILE B 1 100 ? 18.427 81.936 2.451 1.00 22.07 97 ILE B C 1
ATOM 1692 O O . ILE B 1 100 ? 18.016 82.547 3.429 1.00 22.07 97 ILE B O 1
ATOM 1697 N N . ALA B 1 101 ? 18.642 80.633 2.431 1.00 30.80 98 ALA B N 1
ATOM 1698 C CA . ALA B 1 101 ? 18.418 79.789 3.591 1.00 30.80 98 ALA B CA 1
ATOM 1699 C C . ALA B 1 101 ? 19.311 80.265 4.713 1.00 30.80 98 ALA B C 1
ATOM 1700 O O . ALA B 1 101 ? 18.926 80.234 5.860 1.00 30.80 98 ALA B O 1
ATOM 1702 N N . GLU B 1 102 ? 20.513 80.707 4.386 1.00 23.30 99 GLU B N 1
ATOM 1703 C CA . GLU B 1 102 ? 21.386 81.208 5.413 1.00 23.30 99 GLU B CA 1
ATOM 1704 C C . GLU B 1 102 ? 20.824 82.494 5.965 1.00 23.30 99 GLU B C 1
ATOM 1705 O O . GLU B 1 102 ? 21.029 82.806 7.125 1.00 23.30 99 GLU B O 1
ATOM 1711 N N . VAL B 1 103 ? 20.119 83.253 5.132 1.00 26.67 100 VAL B N 1
ATOM 1712 C CA . VAL B 1 103 ? 19.576 84.534 5.567 1.00 26.67 100 VAL B CA 1
ATOM 1713 C C . VAL B 1 103 ? 18.453 84.238 6.508 1.00 26.67 100 VAL B C 1
ATOM 1714 O O . VAL B 1 103 ? 18.318 84.861 7.552 1.00 26.67 100 VAL B O 1
ATOM 1718 N N . GLN B 1 104 ? 17.661 83.248 6.154 1.00 32.75 101 GLN B N 1
ATOM 1719 C CA . GLN B 1 104 ? 16.576 82.872 7.022 1.00 32.75 101 GLN B CA 1
ATOM 1720 C C . GLN B 1 104 ? 17.084 82.491 8.399 1.00 32.75 101 GLN B C 1
ATOM 1721 O O . GLN B 1 104 ? 16.638 83.060 9.384 1.00 32.75 101 GLN B O 1
ATOM 1727 N N . GLN B 1 105 ? 18.047 81.572 8.471 1.00 26.07 102 GLN B N 1
ATOM 1728 C CA . GLN B 1 105 ? 18.562 81.120 9.756 1.00 26.07 102 GLN B CA 1
ATOM 1729 C C . GLN B 1 105 ? 19.194 82.195 10.593 1.00 26.07 102 GLN B C 1
ATOM 1730 O O . GLN B 1 105 ? 19.093 82.183 11.811 1.00 26.07 102 GLN B O 1
ATOM 1736 N N . ILE B 1 106 ? 19.861 83.135 9.966 1.00 19.43 103 ILE B N 1
ATOM 1737 C CA . ILE B 1 106 ? 20.467 84.174 10.757 1.00 19.43 103 ILE B CA 1
ATOM 1738 C C . ILE B 1 106 ? 19.373 84.988 11.395 1.00 19.43 103 ILE B C 1
ATOM 1739 O O . ILE B 1 106 ? 19.583 85.653 12.400 1.00 19.43 103 ILE B O 1
ATOM 1744 N N . ALA B 1 107 ? 18.180 84.915 10.826 1.00 24.07 104 ALA B N 1
ATOM 1745 C CA . ALA B 1 107 ? 17.070 85.678 11.372 1.00 24.07 104 ALA B CA 1
ATOM 1746 C C . ALA B 1 107 ? 16.507 85.089 12.683 1.00 24.07 104 ALA B C 1
ATOM 1747 O O . ALA B 1 107 ? 16.099 85.818 13.573 1.00 24.07 104 ALA B O 1
ATOM 1757 N N . LYS B 1 109 ? 18.320 83.479 14.693 1.00 26.36 106 LYS B N 1
ATOM 1758 C CA . LYS B 1 109 ? 19.439 83.640 15.595 1.00 26.36 106 LYS B CA 1
ATOM 1759 C C . LYS B 1 109 ? 19.172 84.394 16.891 1.00 26.36 106 LYS B C 1
ATOM 1760 O O . LYS B 1 109 ? 19.569 83.943 17.930 1.00 26.36 106 LYS B O 1
ATOM 1766 N N . PRO B 1 110 ? 18.521 85.565 16.849 1.00 30.09 107 PRO B N 1
ATOM 1767 C CA . PRO B 1 110 ? 18.288 86.275 18.117 1.00 30.09 107 PRO B CA 1
ATOM 1768 C C . PRO B 1 110 ? 17.272 85.643 19.053 1.00 30.09 107 PRO B C 1
ATOM 1769 O O . PRO B 1 110 ? 17.416 85.681 20.267 1.00 30.09 107 PRO B O 1
ATOM 1773 N N . LEU B 1 111 ? 16.219 85.082 18.487 1.00 26.16 108 LEU B N 1
ATOM 1774 C CA . LEU B 1 111 ? 15.216 84.469 19.311 1.00 26.16 108 LEU B CA 1
ATOM 1775 C C . LEU B 1 111 ? 15.795 83.191 19.911 1.00 26.16 108 LEU B C 1
ATOM 1776 O O . LEU B 1 111 ? 15.813 83.061 21.115 1.00 26.16 108 LEU B O 1
ATOM 1781 N N . GLU B 1 112 ? 16.286 82.270 19.078 1.00 51.34 109 GLU B N 1
ATOM 1782 C CA . GLU B 1 112 ? 16.870 81.014 19.559 1.00 51.34 109 GLU B CA 1
ATOM 1783 C C . GLU B 1 112 ? 17.957 81.276 20.605 1.00 51.34 109 GLU B C 1
ATOM 1784 O O . GLU B 1 112 ? 18.068 80.554 21.590 1.00 51.34 109 GLU B O 1
ATOM 1790 N N . GLU B 1 113 ? 18.755 82.311 20.386 1.00 24.92 110 GLU B N 1
ATOM 1791 C CA . GLU B 1 113 ? 19.816 82.698 21.305 1.00 24.92 110 GLU B CA 1
ATOM 1792 C C . GLU B 1 113 ? 19.239 83.046 22.685 1.00 24.92 110 GLU B C 1
ATOM 1793 O O . GLU B 1 113 ? 19.763 82.630 23.713 1.00 24.92 110 GLU B O 1
ATOM 1799 N N . LEU B 1 114 ? 18.164 83.824 22.699 1.00 38.43 111 LEU B N 1
ATOM 1800 C CA . LEU B 1 114 ? 17.540 84.248 23.944 1.00 38.43 111 LEU B CA 1
ATOM 1801 C C . LEU B 1 114 ? 16.918 83.057 24.668 1.00 38.43 111 LEU B C 1
ATOM 1802 O O . LEU B 1 114 ? 17.105 82.873 25.872 1.00 38.43 111 LEU B O 1
ATOM 1807 N N . HIS B 1 115 ? 16.184 82.244 23.913 1.00 36.08 112 HIS B N 1
ATOM 1808 C CA . HIS B 1 115 ? 15.501 81.067 24.445 1.00 36.08 112 HIS B CA 1
ATOM 1809 C C . HIS B 1 115 ? 16.470 80.063 25.034 1.00 36.08 112 HIS B C 1
ATOM 1810 O O . HIS B 1 115 ? 16.097 79.264 25.869 1.00 36.08 112 HIS B O 1
ATOM 1817 N N . ARG B 1 116 ? 17.718 80.114 24.598 1.00 57.72 113 ARG B N 1
ATOM 1818 C CA . ARG B 1 116 ? 18.712 79.197 25.113 1.00 57.72 113 ARG B CA 1
ATOM 1819 C C . ARG B 1 116 ? 19.502 79.866 26.227 1.00 57.72 113 ARG B C 1
ATOM 1820 O O . ARG B 1 116 ? 19.291 79.619 27.409 1.00 57.72 113 ARG B O 1
ATOM 1828 N N . SER B 1 117 ? 20.389 80.757 25.830 1.00 59.38 114 SER B N 1
ATOM 1829 C CA . SER B 1 117 ? 21.273 81.423 26.755 1.00 59.38 114 SER B CA 1
ATOM 1830 C C . SER B 1 117 ? 20.721 82.372 27.839 1.00 59.38 114 SER B C 1
ATOM 1831 O O . SER B 1 117 ? 21.443 82.689 28.787 1.00 59.38 114 SER B O 1
ATOM 1834 N N . PHE B 1 118 ? 19.469 82.806 27.785 1.00 53.18 115 PHE B N 1
ATOM 1835 C CA . PHE B 1 118 ? 19.083 83.779 28.804 1.00 53.18 115 PHE B CA 1
ATOM 1836 C C . PHE B 1 118 ? 19.044 83.366 30.275 1.00 53.18 115 PHE B C 1
ATOM 1837 O O . PHE B 1 118 ? 19.414 84.164 31.136 1.00 53.18 115 PHE B O 1
ATOM 1853 N N . SER C 1 5 ? 5.150 45.560 -7.600 1.00 24.46 2 SER C N 1
ATOM 1854 C CA . SER C 1 5 ? 5.220 46.352 -6.319 1.00 24.46 2 SER C CA 1
ATOM 1855 C C . SER C 1 5 ? 6.652 46.407 -5.663 1.00 24.46 2 SER C C 1
ATOM 1856 O O . SER C 1 5 ? 7.328 45.383 -5.449 1.00 24.46 2 SER C O 1
ATOM 1859 N N . GLU C 1 6 ? 7.113 47.623 -5.383 1.00 49.86 3 GLU C N 1
ATOM 1860 C CA . GLU C 1 6 ? 8.419 47.834 -4.782 1.00 49.86 3 GLU C CA 1
ATOM 1861 C C . GLU C 1 6 ? 8.355 47.256 -3.372 1.00 49.86 3 GLU C C 1
ATOM 1862 O O . GLU C 1 6 ? 7.566 47.691 -2.543 1.00 49.86 3 GLU C O 1
ATOM 1868 N N . PRO C 1 7 ? 9.191 46.261 -3.076 1.00 34.46 4 PRO C N 1
ATOM 1869 C CA . PRO C 1 7 ? 9.166 45.661 -1.740 1.00 34.46 4 PRO C CA 1
ATOM 1870 C C . PRO C 1 7 ? 9.005 46.624 -0.573 1.00 34.46 4 PRO C C 1
ATOM 1871 O O . PRO C 1 7 ? 8.183 46.389 0.317 1.00 34.46 4 PRO C O 1
ATOM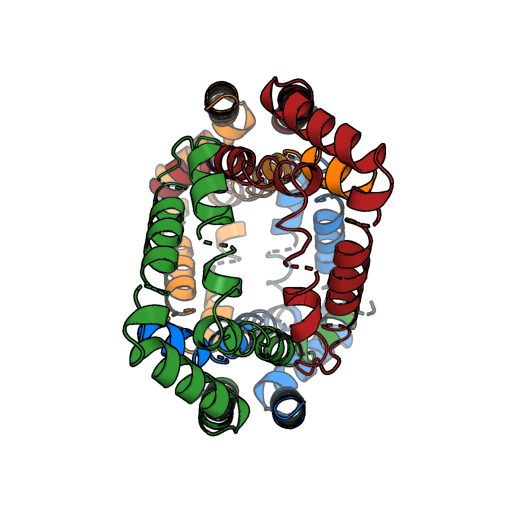 1875 N N . LEU C 1 8 ? 9.775 47.706 -0.573 1.00 12.65 5 LEU C N 1
ATOM 1876 C CA . LEU C 1 8 ? 9.694 48.647 0.533 1.00 12.65 5 LEU C CA 1
ATOM 1877 C C . LEU C 1 8 ? 8.327 49.282 0.669 1.00 12.65 5 LEU C C 1
ATOM 1878 O O . LEU C 1 8 ? 7.783 49.332 1.762 1.00 12.65 5 LEU C O 1
ATOM 1883 N N . HIS C 1 9 ? 7.764 49.740 -0.445 1.00 29.86 6 HIS C N 1
ATOM 1884 C CA . HIS C 1 9 ? 6.431 50.324 -0.433 1.00 29.86 6 HIS C CA 1
ATOM 1885 C C . HIS C 1 9 ? 5.456 49.395 0.271 1.00 29.86 6 HIS C C 1
ATOM 1886 O O . HIS C 1 9 ? 4.712 49.807 1.172 1.00 29.86 6 HIS C O 1
ATOM 1893 N N . ALA C 1 10 ? 5.463 48.135 -0.150 1.00 29.83 7 ALA C N 1
ATOM 1894 C CA . ALA C 1 10 ? 4.584 47.150 0.440 1.00 29.83 7 ALA C CA 1
ATOM 1895 C C . ALA C 1 10 ? 4.843 47.002 1.929 1.00 29.83 7 ALA C C 1
ATOM 1896 O O . ALA C 1 10 ? 3.901 46.983 2.732 1.00 29.83 7 ALA C O 1
ATOM 1898 N N . LEU C 1 11 ? 6.110 46.906 2.311 1.00 21.93 8 LEU C N 1
ATOM 1899 C CA . LEU C 1 11 ? 6.399 46.746 3.722 1.00 21.93 8 LEU C CA 1
ATOM 1900 C C . LEU C 1 11 ? 5.808 47.880 4.514 1.00 21.93 8 LEU C C 1
ATOM 1901 O O . LEU C 1 11 ? 5.287 47.670 5.622 1.00 21.93 8 LEU C O 1
ATOM 1906 N N . ALA C 1 12 ? 5.883 49.076 3.928 1.00 22.14 9 ALA C N 1
ATOM 1907 C CA . ALA C 1 12 ? 5.365 50.284 4.545 1.00 22.14 9 ALA C CA 1
ATOM 1908 C C . ALA C 1 12 ? 3.833 50.286 4.642 1.00 22.14 9 ALA C C 1
ATOM 1909 O O . ALA C 1 12 ? 3.270 50.706 5.653 1.00 22.14 9 ALA C O 1
ATOM 1911 N N . ARG C 1 13 ? 3.142 49.814 3.611 1.00 23.02 10 ARG C N 1
ATOM 1912 C CA . ARG C 1 13 ? 1.685 49.784 3.696 1.00 23.02 10 ARG C CA 1
ATOM 1913 C C . ARG C 1 13 ? 1.367 48.812 4.807 1.00 23.02 10 ARG C C 1
ATOM 1914 O O . ARG C 1 13 ? 0.411 48.985 5.537 1.00 23.02 10 ARG C O 1
ATOM 1922 N N . GLN C 1 14 ? 2.190 47.769 4.917 1.00 28.44 11 GLN C N 1
ATOM 1923 C CA . GLN C 1 14 ? 2.043 46.753 5.947 1.00 28.44 11 GLN C CA 1
ATOM 1924 C C . GLN C 1 14 ? 2.161 47.489 7.269 1.00 28.44 11 GLN C C 1
ATOM 1925 O O . GLN C 1 14 ? 1.300 47.377 8.126 1.00 28.44 11 GLN C O 1
ATOM 1931 N N . LEU C 1 15 ? 3.231 48.269 7.418 1.00 42.88 12 LEU C N 1
ATOM 1932 C CA . LEU C 1 15 ? 3.439 49.013 8.651 1.00 42.88 12 LEU C CA 1
ATOM 1933 C C . LEU C 1 15 ? 2.213 49.852 9.001 1.00 42.88 12 LEU C C 1
ATOM 1934 O O . LEU C 1 15 ? 1.785 49.895 10.152 1.00 42.88 12 LEU C O 1
ATOM 1939 N N . GLU C 1 16 ? 1.653 50.516 7.998 1.00 34.38 13 GLU C N 1
ATOM 1940 C CA . GLU C 1 16 ? 0.486 51.344 8.210 1.00 34.38 13 GLU C CA 1
ATOM 1941 C C . GLU C 1 16 ? -0.628 50.547 8.868 1.00 34.38 13 GLU C C 1
ATOM 1942 O O . GLU C 1 16 ? -1.074 50.871 9.957 1.00 34.38 13 GLU C O 1
ATOM 1948 N N . GLN C 1 17 ? -1.079 49.505 8.201 1.00 27.92 14 GLN C N 1
ATOM 1949 C CA . GLN C 1 17 ? -2.149 48.684 8.726 1.00 27.92 14 GLN C CA 1
ATOM 1950 C C . GLN C 1 17 ? -1.914 48.143 10.136 1.00 27.92 14 GLN C C 1
ATOM 1951 O O . GLN C 1 17 ? -2.850 47.999 10.917 1.00 27.92 14 GLN C O 1
ATOM 1957 N N . ALA C 1 18 ? -0.665 47.835 10.464 1.00 32.19 15 ALA C N 1
ATOM 1958 C CA . ALA C 1 18 ? -0.365 47.316 11.777 1.00 32.19 15 ALA C CA 1
ATOM 1959 C C . ALA C 1 18 ? -0.610 48.424 12.776 1.00 32.19 15 ALA C C 1
ATOM 1960 O O . ALA C 1 18 ? -1.215 48.195 13.817 1.00 32.19 15 ALA C O 1
ATOM 1962 N N . ILE C 1 19 ? -0.141 49.629 12.470 1.00 26.68 16 ILE C N 1
ATOM 1963 C CA . ILE C 1 19 ? -0.363 50.745 13.373 1.00 26.68 16 ILE C CA 1
ATOM 1964 C C . ILE C 1 19 ? -1.859 50.948 13.573 1.00 26.68 16 ILE C C 1
ATOM 1965 O O . ILE C 1 19 ? -2.330 51.090 14.701 1.00 26.68 16 ILE C O 1
ATOM 1970 N N . ARG C 1 20 ? -2.617 50.957 12.481 1.00 36.08 17 ARG C N 1
ATOM 1971 C CA . ARG C 1 20 ? -4.062 51.137 12.599 1.00 36.08 17 ARG C CA 1
ATOM 1972 C C . ARG C 1 20 ? -4.694 50.109 13.543 1.00 36.08 17 ARG C C 1
ATOM 1973 O O . ARG C 1 20 ? -5.436 50.441 14.455 1.00 36.08 17 ARG C O 1
ATOM 1981 N N . ALA C 1 21 ? -4.383 48.853 13.325 1.00 29.14 18 ALA C N 1
ATOM 1982 C CA . ALA C 1 21 ? -4.938 47.820 14.151 1.00 29.14 18 ALA C CA 1
ATOM 1983 C C . ALA C 1 21 ? -4.337 47.787 15.556 1.00 29.14 18 ALA C C 1
ATOM 1984 O O . ALA C 1 21 ? -4.907 47.187 16.451 1.00 29.14 18 ALA C O 1
ATOM 1986 N N . SER C 1 22 ? -3.211 48.448 15.772 1.00 28.64 19 SER C N 1
ATOM 1987 C CA . SER C 1 22 ? -2.597 48.423 17.102 1.00 28.64 19 SER C CA 1
ATOM 1988 C C . SER C 1 22 ? -3.539 48.900 18.212 1.00 28.64 19 SER C C 1
ATOM 1989 O O . SER C 1 22 ? -4.589 49.466 17.938 1.00 28.64 19 SER C O 1
ATOM 1992 N N . GLU C 1 23 ? -3.152 48.708 19.474 1.00 48.77 20 GLU C N 1
ATOM 1993 C CA . GLU C 1 23 ? -4.015 49.132 20.579 1.00 48.77 20 GLU C CA 1
ATOM 1994 C C . GLU C 1 23 ? -4.020 50.634 20.809 1.00 48.77 20 GLU C C 1
ATOM 1995 O O . GLU C 1 23 ? -5.074 51.225 20.985 1.00 48.77 20 GLU C O 1
ATOM 2001 N N . PRO C 1 24 ? -2.837 51.271 20.817 1.00 33.65 21 PRO C N 1
ATOM 2002 C CA . PRO C 1 24 ? -2.744 52.716 21.030 1.00 33.65 21 PRO C CA 1
ATOM 2003 C C . PRO C 1 24 ? -3.464 53.554 20.000 1.00 33.65 21 PRO C C 1
ATOM 2004 O O . PRO C 1 24 ? -3.886 54.675 20.290 1.00 33.65 21 PRO C O 1
ATOM 2008 N N . PHE C 1 25 ? -3.603 53.032 18.793 1.00 35.08 22 PHE C N 1
ATOM 2009 C CA . PHE C 1 25 ? -4.307 53.795 17.778 1.00 35.08 22 PHE C CA 1
ATOM 2010 C C . PHE C 1 25 ? -5.753 53.764 18.203 1.00 35.08 22 PHE C C 1
ATOM 2011 O O . PHE C 1 25 ? -6.387 54.796 18.327 1.00 35.08 22 PHE C O 1
ATOM 2019 N N . GLN C 1 26 ? -6.269 52.565 18.432 1.00 25.92 23 GLN C N 1
ATOM 2020 C CA . GLN C 1 26 ? -7.637 52.397 18.880 1.00 25.92 23 GLN C CA 1
ATOM 2021 C C . GLN C 1 26 ? -7.878 53.187 20.153 1.00 25.92 23 GLN C C 1
ATOM 2022 O O . GLN C 1 26 ? -8.942 53.723 20.327 1.00 25.92 23 GLN C O 1
ATOM 2028 N N . GLN C 1 27 ? -6.913 53.264 21.062 1.00 28.26 24 GLN C N 1
ATOM 2029 C CA . GLN C 1 27 ? -7.134 54.066 22.257 1.00 28.26 24 GLN C CA 1
ATOM 2030 C C . GLN C 1 27 ? -7.448 55.471 21.711 1.00 28.26 24 GLN C C 1
ATOM 2031 O O . GLN C 1 27 ? -8.476 56.076 22.045 1.00 28.26 24 GLN C O 1
ATOM 2037 N N . LEU C 1 28 ? -6.559 55.970 20.846 1.00 26.16 25 LEU C N 1
ATOM 2038 C CA . LEU C 1 28 ? -6.717 57.287 20.236 1.00 26.16 25 LEU C CA 1
ATOM 2039 C C . LEU C 1 28 ? -8.013 57.412 19.506 1.00 26.16 25 LEU C C 1
ATOM 2040 O O . LEU C 1 28 ? -8.756 58.316 19.761 1.00 26.16 25 LEU C O 1
ATOM 2045 N N . LYS C 1 29 ? -8.289 56.501 18.592 1.00 26.91 26 LYS C N 1
ATOM 2046 C CA . LYS C 1 29 ? -9.546 56.567 17.874 1.00 26.91 26 LYS C CA 1
ATOM 2047 C C . LYS C 1 29 ? -10.705 56.693 18.863 1.00 26.91 26 LYS C C 1
ATOM 2048 O O . LYS C 1 29 ? -11.560 57.549 18.703 1.00 26.91 26 LYS C O 1
ATOM 2054 N N . ARG C 1 30 ? -10.743 55.865 19.898 1.00 36.87 27 ARG C N 1
ATOM 2055 C CA . ARG C 1 30 ? -11.821 55.976 20.874 1.00 36.87 27 ARG C CA 1
ATOM 2056 C C . ARG C 1 30 ? -11.758 57.283 21.654 1.00 36.87 27 ARG C C 1
ATOM 2057 O O . ARG C 1 30 ? -12.790 57.829 22.029 1.00 36.87 27 ARG C O 1
ATOM 2065 N N . ALA C 1 31 ? -10.557 57.801 21.896 1.00 36.46 28 ALA C N 1
ATOM 2066 C CA . ALA C 1 31 ? -10.448 59.064 22.627 1.00 36.46 28 ALA C CA 1
ATOM 2067 C C . ALA C 1 31 ? -11.180 60.138 21.836 1.00 36.46 28 ALA C C 1
ATOM 2068 O O . ALA C 1 31 ? -11.957 60.893 22.407 1.00 36.46 28 ALA C O 1
ATOM 2070 N N . TYR C 1 32 ? -10.929 60.194 20.521 1.00 34.35 29 TYR C N 1
ATOM 2071 C CA . TYR C 1 32 ? -11.603 61.142 19.625 1.00 34.35 29 TYR C CA 1
ATOM 2072 C C . TYR C 1 32 ? -13.120 60.939 19.745 1.00 34.35 29 TYR C C 1
ATOM 2073 O O . TYR C 1 32 ? -13.866 61.884 19.999 1.00 34.35 29 TYR C O 1
ATOM 2082 N N . GLU C 1 33 ? -13.556 59.688 19.586 1.00 38.57 30 GLU C N 1
ATOM 2083 C CA . GLU C 1 33 ? -14.970 59.318 19.688 1.00 38.57 30 GLU C CA 1
ATOM 2084 C C . GLU C 1 33 ? -15.629 59.999 20.904 1.00 38.57 30 GLU C C 1
ATOM 2085 O O . GLU C 1 33 ? -16.759 60.481 20.824 1.00 38.57 30 GLU C O 1
ATOM 2091 N N . ASP C 1 34 ? -14.912 60.025 22.026 1.00 41.96 31 ASP C N 1
ATOM 2092 C CA . ASP C 1 34 ? -15.411 60.644 23.249 1.00 41.96 31 ASP C CA 1
ATOM 2093 C C . ASP C 1 34 ? -15.677 62.122 23.063 1.00 41.96 31 ASP C C 1
ATOM 2094 O O . ASP C 1 34 ? -16.809 62.562 22.953 1.00 41.96 31 ASP C O 1
ATOM 2099 N N . VAL C 1 35 ? -14.597 62.880 23.052 1.00 60.11 32 VAL C N 1
ATOM 2100 C CA . VAL C 1 35 ? -14.671 64.308 22.897 1.00 60.11 32 VAL C CA 1
ATOM 2101 C C . VAL C 1 35 ? -15.553 64.691 21.713 1.00 60.11 32 VAL C C 1
ATOM 2102 O O . VAL C 1 35 ? -15.930 65.843 21.564 1.00 60.11 32 VAL C O 1
ATOM 2106 N N . ARG C 1 36 ? -15.903 63.731 20.875 1.00 44.72 33 ARG C N 1
ATOM 2107 C CA . ARG C 1 36 ? -16.747 64.043 19.730 1.00 44.72 33 ARG C CA 1
ATOM 2108 C C . ARG C 1 36 ? -18.220 63.892 20.033 1.00 44.72 33 ARG C C 1
ATOM 2109 O O . ARG C 1 36 ? -19.063 64.518 19.398 1.00 44.72 33 ARG C O 1
ATOM 2117 N N . ARG C 1 37 ? -18.524 63.060 21.015 1.00 44.51 34 ARG C N 1
ATOM 2118 C CA . ARG C 1 37 ? -19.891 62.800 21.387 1.00 44.51 34 ARG C CA 1
ATOM 2119 C C . ARG C 1 37 ? -20.294 63.516 22.663 1.00 44.51 34 ARG C C 1
ATOM 2120 O O . ARG C 1 37 ? -21.430 63.403 23.088 1.00 44.51 34 ARG C O 1
ATOM 2128 N N . ASP C 1 38 ? -19.368 64.243 23.283 1.00 47.25 35 ASP C N 1
ATOM 2129 C CA . ASP C 1 38 ? -19.675 64.994 24.503 1.00 47.25 35 ASP C CA 1
ATOM 2130 C C . ASP C 1 38 ? -19.906 66.414 24.030 1.00 47.25 35 ASP C C 1
ATOM 2131 O O . ASP C 1 38 ? -18.955 67.118 23.738 1.00 47.25 35 ASP C O 1
ATOM 2136 N N . GLU C 1 39 ? -21.156 66.848 23.951 1.00 48.23 36 GLU C N 1
ATOM 2137 C CA . GLU C 1 39 ? -21.413 68.190 23.472 1.00 48.23 36 GLU C CA 1
ATOM 2138 C C . GLU C 1 39 ? -20.519 69.251 24.116 1.00 48.23 36 GLU C C 1
ATOM 2139 O O . GLU C 1 39 ? -20.148 70.222 23.461 1.00 48.23 36 GLU C O 1
ATOM 2145 N N . THR C 1 40 ? -20.156 69.060 25.382 1.00 52.52 37 THR C N 1
ATOM 2146 C CA . THR C 1 40 ? -19.312 70.023 26.093 1.00 52.52 37 THR C CA 1
ATOM 2147 C C . THR C 1 40 ? -17.873 70.058 25.572 1.00 52.52 37 THR C C 1
ATOM 2148 O O . THR C 1 40 ? -17.385 71.094 25.108 1.00 52.52 37 THR C O 1
ATOM 2152 N N . ALA C 1 41 ? -17.194 68.919 25.660 1.00 58.87 38 ALA C N 1
ATOM 2153 C CA . ALA C 1 41 ? -15.814 68.825 25.201 1.00 58.87 38 ALA C CA 1
ATOM 2154 C C . ALA C 1 41 ? -15.696 69.023 23.692 1.00 58.87 38 ALA C C 1
ATOM 2155 O O . ALA C 1 41 ? -14.641 69.411 23.203 1.00 58.87 38 ALA C O 1
ATOM 2157 N N . TYR C 1 42 ? -16.769 68.768 22.952 1.00 27.95 39 TYR C N 1
ATOM 2158 C CA . TYR C 1 42 ? -16.695 68.932 21.519 1.00 27.95 39 TYR C CA 1
ATOM 2159 C C . TYR C 1 42 ? -16.662 70.376 21.102 1.00 27.95 39 TYR C C 1
ATOM 2160 O O . TYR C 1 42 ? -15.970 70.735 20.147 1.00 27.95 39 TYR C O 1
ATOM 2169 N N . ARG C 1 43 ? -17.427 71.212 21.793 1.00 51.24 40 ARG C N 1
ATOM 2170 C CA . ARG C 1 43 ? -17.456 72.611 21.430 1.00 51.24 40 ARG C CA 1
ATOM 2171 C C . ARG C 1 43 ? -16.086 73.222 21.639 1.00 51.24 40 ARG C C 1
ATOM 2172 O O . ARG C 1 43 ? -15.566 73.919 20.762 1.00 51.24 40 ARG C O 1
ATOM 2188 N N . PHE C 1 45 ? -13.260 71.711 21.822 1.00 49.21 42 PHE C N 1
ATOM 2189 C CA . PHE C 1 45 ? -12.357 71.047 20.907 1.00 49.21 42 PHE C CA 1
ATOM 2190 C C . PHE C 1 45 ? -12.420 71.888 19.668 1.00 49.21 42 PHE C C 1
ATOM 2191 O O . PHE C 1 45 ? -11.448 72.540 19.294 1.00 49.21 42 PHE C O 1
ATOM 2199 N N . ALA C 1 46 ? -13.611 71.913 19.083 1.00 37.86 43 ALA C N 1
ATOM 2200 C CA . ALA C 1 46 ? -13.901 72.654 17.855 1.00 37.86 43 ALA C CA 1
ATOM 2201 C C . ALA C 1 46 ? -13.416 74.096 17.897 1.00 37.86 43 ALA C C 1
ATOM 2202 O O . ALA C 1 46 ? -12.695 74.542 17.011 1.00 37.86 43 ALA C O 1
ATOM 2204 N N . ASN C 1 47 ? -13.830 74.806 18.939 1.00 21.79 44 ASN C N 1
ATOM 2205 C CA . ASN C 1 47 ? -13.451 76.186 19.159 1.00 21.79 44 ASN C CA 1
ATOM 2206 C C . ASN C 1 47 ? -11.926 76.316 18.995 1.00 21.79 44 ASN C C 1
ATOM 2207 O O . ASN C 1 47 ? -11.425 77.174 18.271 1.00 21.79 44 ASN C O 1
ATOM 2212 N N . VAL C 1 48 ? -11.192 75.438 19.669 1.00 34.51 45 VAL C N 1
ATOM 2213 C CA . VAL C 1 48 ? -9.737 75.429 19.601 1.00 34.51 45 VAL C CA 1
ATOM 2214 C C . VAL C 1 48 ? -9.234 75.083 18.192 1.00 34.51 45 VAL C C 1
ATOM 2215 O O . VAL C 1 48 ? -8.200 75.564 17.766 1.00 34.51 45 VAL C O 1
ATOM 2219 N N . ARG C 1 49 ? -9.973 74.259 17.466 1.00 37.92 46 ARG C N 1
ATOM 2220 C CA . ARG C 1 49 ? -9.530 73.917 16.131 1.00 37.92 46 ARG C CA 1
ATOM 2221 C C . ARG C 1 49 ? -9.574 75.128 15.228 1.00 37.92 46 ARG C C 1
ATOM 2222 O O . ARG C 1 49 ? -8.596 75.485 14.589 1.00 37.92 46 ARG C O 1
ATOM 2230 N N . ASP C 1 50 ? -10.721 75.776 15.178 1.00 62.59 47 ASP C N 1
ATOM 2231 C CA . ASP C 1 50 ? -10.857 76.923 14.312 1.00 62.59 47 ASP C CA 1
ATOM 2232 C C . ASP C 1 50 ? -9.914 78.068 14.628 1.00 62.59 47 ASP C C 1
ATOM 2233 O O . ASP C 1 50 ? -9.259 78.570 13.730 1.00 62.59 47 ASP C O 1
ATOM 2238 N N . ILE C 1 51 ? -9.808 78.466 15.890 1.00 48.98 48 ILE C N 1
ATOM 2239 C CA . ILE C 1 51 ? -8.915 79.571 16.245 1.00 48.98 48 ILE C CA 1
ATOM 2240 C C . ILE C 1 51 ? -7.496 79.278 15.757 1.00 48.98 48 ILE C C 1
ATOM 2241 O O . ILE C 1 51 ? -6.800 80.139 15.216 1.00 48.98 48 ILE C O 1
ATOM 2246 N N . GLN C 1 52 ? -7.098 78.034 15.934 1.00 53.36 49 GLN C N 1
ATOM 2247 C CA . GLN C 1 52 ? -5.788 77.545 15.536 1.00 53.36 49 GLN C CA 1
ATOM 2248 C C . GLN C 1 52 ? -5.754 77.338 14.016 1.00 53.36 49 GLN C C 1
ATOM 2249 O O . GLN C 1 52 ? -4.715 77.436 13.385 1.00 53.36 49 GLN C O 1
ATOM 2255 N N . LEU C 1 53 ? -6.909 77.041 13.441 1.00 47.08 50 LEU C N 1
ATOM 2256 C CA . LEU C 1 53 ? -7.039 76.818 11.998 1.00 47.08 50 LEU C CA 1
ATOM 2257 C C . LEU C 1 53 ? -7.032 78.141 11.242 1.00 47.08 50 LEU C C 1
ATOM 2258 O O . LEU C 1 53 ? -6.623 78.198 10.091 1.00 47.08 50 LEU C O 1
ATOM 2263 N N . ARG C 1 54 ? -7.508 79.202 11.884 1.00 59.17 51 ARG C N 1
ATOM 2264 C CA . ARG C 1 54 ? -7.523 80.508 11.242 1.00 59.17 51 ARG C CA 1
ATOM 2265 C C . ARG C 1 54 ? -6.140 81.131 11.339 1.00 59.17 51 ARG C C 1
ATOM 2266 O O . ARG C 1 54 ? -5.629 81.649 10.347 1.00 59.17 51 ARG C O 1
ATOM 2274 N N . LEU C 1 55 ? -5.529 81.078 12.525 1.00 53.10 52 LEU C N 1
ATOM 2275 C CA . LEU C 1 55 ? -4.197 81.639 12.695 1.00 53.10 52 LEU C CA 1
ATOM 2276 C C . LEU C 1 55 ? -3.236 81.044 11.676 1.00 53.10 52 LEU C C 1
ATOM 2277 O O . LEU C 1 55 ? -2.366 81.741 11.144 1.00 53.10 52 LEU C O 1
ATOM 2282 N N . HIS C 1 56 ? -3.409 79.759 11.382 1.00 53.11 53 HIS C N 1
ATOM 2283 C CA . HIS C 1 56 ? -2.543 79.098 10.423 1.00 53.11 53 HIS C CA 1
ATOM 2284 C C . HIS C 1 56 ? -2.542 79.794 9.072 1.00 53.11 53 HIS C C 1
ATOM 2285 O O . HIS C 1 56 ? -1.499 80.276 8.608 1.00 53.11 53 HIS C O 1
ATOM 2292 N N . GLU C 1 57 ? -3.720 79.842 8.453 1.00 88.48 54 GLU C N 1
ATOM 2293 C CA . GLU C 1 57 ? -3.893 80.461 7.144 1.00 88.48 54 GLU C CA 1
ATOM 2294 C C . GLU C 1 57 ? -3.582 81.958 7.142 1.00 88.48 54 GLU C C 1
ATOM 2295 O O . GLU C 1 57 ? -3.333 82.541 6.092 1.00 88.48 54 GLU C O 1
ATOM 2301 N N . LYS C 1 58 ? -3.590 82.581 8.313 1.00 46.23 55 LYS C N 1
ATOM 2302 C CA . LYS C 1 58 ? -3.283 83.996 8.399 1.00 46.23 55 LYS C CA 1
ATOM 2303 C C . LYS C 1 58 ? -1.769 84.137 8.321 1.00 46.23 55 LYS C C 1
ATOM 2304 O O . LYS C 1 58 ? -1.238 85.184 7.932 1.00 46.23 55 LYS C O 1
ATOM 2310 N N . GLN C 1 59 ? -1.077 83.070 8.708 1.00 100.21 56 GLN C N 1
ATOM 2311 C CA . GLN C 1 59 ? 0.373 83.072 8.674 1.00 100.21 56 GLN C CA 1
ATOM 2312 C C . GLN C 1 59 ? 0.815 82.733 7.261 1.00 100.21 56 GLN C C 1
ATOM 2313 O O . GLN C 1 59 ? 1.839 83.226 6.794 1.00 100.21 56 GLN C O 1
ATOM 2327 N N . ARG C 1 61 ? -0.845 83.443 4.290 1.00 75.49 58 ARG C N 1
ATOM 2328 C CA . ARG C 1 61 ? -0.941 84.630 3.453 1.00 75.49 58 ARG C CA 1
ATOM 2329 C C . ARG C 1 61 ? -0.227 85.737 4.225 1.00 75.49 58 ARG C C 1
ATOM 2330 O O . ARG C 1 61 ? -0.404 86.921 3.956 1.00 75.49 58 ARG C O 1
ATOM 2338 N N . GLY C 1 62 ? 0.585 85.313 5.194 1.00 88.71 59 GLY C N 1
ATOM 2339 C CA . GLY C 1 62 ? 1.353 86.224 6.025 1.00 88.71 59 GLY C CA 1
ATOM 2340 C C . GLY C 1 62 ? 0.669 87.519 6.423 1.00 88.71 59 GLY C C 1
ATOM 2341 O O . GLY C 1 62 ? 0.665 88.488 5.670 1.00 88.71 59 GLY C O 1
ATOM 2342 N N . ALA C 1 63 ? 0.080 87.549 7.611 1.00 73.11 60 ALA C N 1
ATOM 2343 C CA . ALA C 1 63 ? -0.574 88.763 8.088 1.00 73.11 60 ALA C CA 1
ATOM 2344 C C . ALA C 1 63 ? -0.245 88.969 9.552 1.00 73.11 60 ALA C C 1
ATOM 2345 O O . ALA C 1 63 ? -0.236 88.025 10.339 1.00 73.11 60 ALA C O 1
ATOM 2347 N N . ALA C 1 64 ? 0.039 90.208 9.913 1.00 88.96 61 ALA C N 1
ATOM 2348 C CA . ALA C 1 64 ? 0.349 90.510 11.291 1.00 88.96 61 ALA C CA 1
ATOM 2349 C C . ALA C 1 64 ? -0.680 89.808 12.190 1.00 88.96 61 ALA C C 1
ATOM 2350 O O . ALA C 1 64 ? -1.853 89.679 11.824 1.00 88.96 61 ALA C O 1
ATOM 2352 N N . ILE C 1 65 ? -0.224 89.342 13.352 1.00 77.82 62 ILE C N 1
ATOM 2353 C CA . ILE C 1 65 ? -1.078 88.664 14.322 1.00 77.82 62 ILE C CA 1
ATOM 2354 C C . ILE C 1 65 ? -0.807 89.274 15.697 1.00 77.82 62 ILE C C 1
ATOM 2355 O O . ILE C 1 65 ? 0.155 88.905 16.366 1.00 77.82 62 ILE C O 1
ATOM 2360 N N . LEU C 1 66 ? -1.652 90.207 16.119 1.00 83.06 63 LEU C N 1
ATOM 2361 C CA . LEU C 1 66 ? -1.466 90.876 17.408 1.00 83.06 63 LEU C CA 1
ATOM 2362 C C . LEU C 1 66 ? -1.314 89.922 18.607 1.00 83.06 63 LEU C C 1
ATOM 2363 O O . LEU C 1 66 ? -1.360 88.703 18.447 1.00 83.06 63 LEU C O 1
ATOM 2368 N N . PRO C 1 67 ? -1.100 90.471 19.824 1.00 136.92 64 PRO C N 1
ATOM 2369 C CA . PRO C 1 67 ? -0.946 89.627 21.015 1.00 136.92 64 PRO C CA 1
ATOM 2370 C C . PRO C 1 67 ? -2.215 88.866 21.319 1.00 136.92 64 PRO C C 1
ATOM 2371 O O . PRO C 1 67 ? -2.233 87.640 21.321 1.00 136.92 64 PRO C O 1
ATOM 2375 N N . ASP C 1 68 ? -3.274 89.623 21.571 1.00 137.42 65 ASP C N 1
ATOM 2376 C CA . ASP C 1 68 ? -4.580 89.075 21.891 1.00 137.42 65 ASP C CA 1
ATOM 2377 C C . ASP C 1 68 ? -4.882 87.794 21.116 1.00 137.42 65 ASP C C 1
ATOM 2378 O O . ASP C 1 68 ? -5.308 86.800 21.700 1.00 137.42 65 ASP C O 1
ATOM 2383 N N . GLU C 1 69 ? -4.661 87.819 19.805 1.00 73.19 66 GLU C N 1
ATOM 2384 C CA . GLU C 1 69 ? -4.920 86.648 18.969 1.00 73.19 66 GLU C CA 1
ATOM 2385 C C . GLU C 1 69 ? -4.262 85.408 19.536 1.00 73.19 66 GLU C C 1
ATOM 2386 O O . GLU C 1 69 ? -4.809 84.308 19.468 1.00 73.19 66 GLU C O 1
ATOM 2392 N N . ILE C 1 70 ? -3.079 85.600 20.098 1.00 69.90 67 ILE C N 1
ATOM 2393 C CA . ILE C 1 70 ? -2.327 84.508 20.664 1.00 69.90 67 ILE C CA 1
ATOM 2394 C C . ILE C 1 70 ? -2.704 84.196 22.100 1.00 69.90 67 ILE C C 1
ATOM 2395 O O . ILE C 1 70 ? -2.660 83.037 22.507 1.00 69.90 67 ILE C O 1
ATOM 2400 N N . GLU C 1 71 ? -3.081 85.225 22.859 1.00 79.48 68 GLU C N 1
ATOM 2401 C CA . GLU C 1 71 ? -3.488 85.052 24.257 1.00 79.48 68 GLU C CA 1
ATOM 2402 C C . GLU C 1 71 ? -4.855 84.373 24.227 1.00 79.48 68 GLU C C 1
ATOM 2403 O O . GLU C 1 71 ? -5.159 83.486 25.024 1.00 79.48 68 GLU C O 1
ATOM 2409 N N . GLN C 1 72 ? -5.676 84.802 23.281 1.00 55.81 69 GLN C N 1
ATOM 2410 C CA . GLN C 1 72 ? -6.996 84.230 23.104 1.00 55.81 69 GLN C CA 1
ATOM 2411 C C . GLN C 1 72 ? -6.787 82.752 22.869 1.00 55.81 69 GLN C C 1
ATOM 2412 O O . GLN C 1 72 ? -7.382 81.913 23.535 1.00 55.81 69 GLN C O 1
ATOM 2418 N N . ALA C 1 73 ? -5.914 82.453 21.917 1.00 37.50 70 ALA C N 1
ATOM 2419 C CA . ALA C 1 73 ? -5.603 81.072 21.553 1.00 37.50 70 ALA C CA 1
ATOM 2420 C C . ALA C 1 73 ? -4.928 80.333 22.716 1.00 37.50 70 ALA C C 1
ATOM 2421 O O . ALA C 1 73 ? -5.300 79.216 23.076 1.00 37.50 70 ALA C O 1
ATOM 2423 N N . GLN C 1 74 ? -3.934 80.987 23.295 1.00 58.19 71 GLN C N 1
ATOM 2424 C CA . GLN C 1 74 ? -3.199 80.438 24.414 1.00 58.19 71 GLN C CA 1
ATOM 2425 C C . GLN C 1 74 ? -4.200 80.073 25.520 1.00 58.19 71 GLN C C 1
ATOM 2426 O O . GLN C 1 74 ? -4.092 79.002 26.137 1.00 58.19 71 GLN C O 1
ATOM 2432 N N . LYS C 1 75 ? -5.178 80.961 25.746 1.00 46.91 72 LYS C N 1
ATOM 2433 C CA . LYS C 1 75 ? -6.200 80.787 26.788 1.00 46.91 72 LYS C CA 1
ATOM 2434 C C . LYS C 1 75 ? -7.231 79.742 26.394 1.00 46.91 72 LYS C C 1
ATOM 2435 O O . LYS C 1 75 ? -7.572 78.839 27.165 1.00 46.91 72 LYS C O 1
ATOM 2441 N N . ALA C 1 76 ? -7.726 79.869 25.176 1.00 53.48 73 ALA C N 1
ATOM 2442 C CA . ALA C 1 76 ? -8.705 78.926 24.697 1.00 53.48 73 ALA C CA 1
ATOM 2443 C C . ALA C 1 76 ? -8.096 77.538 24.804 1.00 53.48 73 ALA C C 1
ATOM 2444 O O . ALA C 1 76 ? -8.804 76.573 25.058 1.00 53.48 73 ALA C O 1
ATOM 2454 N N . ALA C 1 78 ? -5.8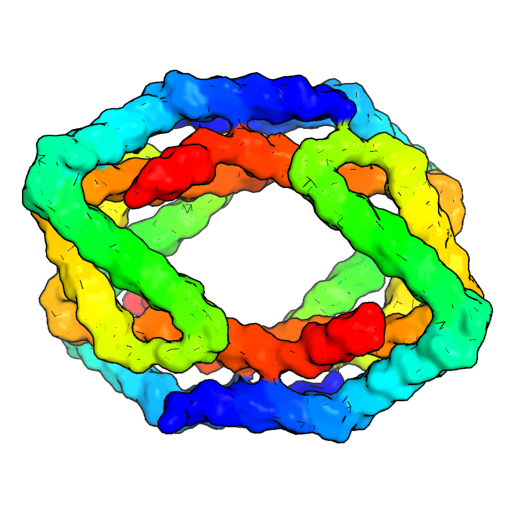01 76.502 27.108 1.00 47.96 75 ALA C N 1
ATOM 2455 C CA . ALA C 1 78 ? -5.757 76.190 28.539 1.00 47.96 75 ALA C CA 1
ATOM 2456 C C . ALA C 1 78 ? -7.072 75.637 29.069 1.00 47.96 75 ALA C C 1
ATOM 2457 O O . ALA C 1 78 ? -7.086 74.672 29.824 1.00 47.96 75 ALA C O 1
ATOM 2459 N N . LEU C 1 79 ? -8.173 76.262 28.686 1.00 43.42 76 LEU C N 1
ATOM 2460 C CA . LEU C 1 79 ? -9.466 75.788 29.122 1.00 43.42 76 LEU C CA 1
ATOM 2461 C C . LEU C 1 79 ? -9.758 74.416 28.556 1.00 43.42 76 LEU C C 1
ATOM 2462 O O . LEU C 1 79 ? -10.480 73.638 29.155 1.00 43.42 76 LEU C O 1
ATOM 2467 N N . ALA C 1 80 ? -9.208 74.115 27.393 1.00 37.41 77 ALA C N 1
ATOM 2468 C CA . ALA C 1 80 ? -9.432 72.810 26.791 1.00 37.41 77 ALA C CA 1
ATOM 2469 C C . ALA C 1 80 ? -8.653 71.787 27.609 1.00 37.41 77 ALA C C 1
ATOM 2470 O O . ALA C 1 80 ? -9.077 70.650 27.775 1.00 37.41 77 ALA C O 1
ATOM 2472 N N . GLN C 1 81 ? -7.502 72.201 28.118 1.00 44.94 78 GLN C N 1
ATOM 2473 C CA . GLN C 1 81 ? -6.691 71.307 28.919 1.00 44.94 78 GLN C CA 1
ATOM 2474 C C . GLN C 1 81 ? -7.390 71.047 30.246 1.00 44.94 78 GLN C C 1
ATOM 2475 O O . GLN C 1 81 ? -7.220 69.987 30.843 1.00 44.94 78 GLN C O 1
ATOM 2481 N N . GLN C 1 82 ? -8.172 72.032 30.695 1.00 52.54 79 GLN C N 1
ATOM 2482 C CA . GLN C 1 82 ? -8.908 71.955 31.955 1.00 52.54 79 GLN C CA 1
ATOM 2483 C C . GLN C 1 82 ? -10.027 70.916 31.799 1.00 52.54 79 GLN C C 1
ATOM 2484 O O . GLN C 1 82 ? -10.605 70.457 32.782 1.00 52.54 79 GLN C O 1
ATOM 2490 N N . ASN C 1 83 ? -10.329 70.543 30.559 1.00 65.10 80 ASN C N 1
ATOM 2491 C CA . ASN C 1 83 ? -11.368 69.556 30.313 1.00 65.10 80 ASN C CA 1
ATOM 2492 C C . ASN C 1 83 ? -10.789 68.148 30.442 1.00 65.10 80 ASN C C 1
ATOM 2493 O O . ASN C 1 83 ? -9.596 67.955 30.266 1.00 65.10 80 ASN C O 1
ATOM 2498 N N . GLU C 1 84 ? -11.624 67.165 30.765 1.00 51.26 81 GLU C N 1
ATOM 2499 C CA . GLU C 1 84 ? -11.123 65.822 30.921 1.00 51.26 81 GLU C CA 1
ATOM 2500 C C . GLU C 1 84 ? -11.053 65.085 29.605 1.00 51.26 81 GLU C C 1
ATOM 2501 O O . GLU C 1 84 ? -9.973 64.674 29.191 1.00 51.26 81 GLU C O 1
ATOM 2507 N N . LYS C 1 85 ? -12.193 64.912 28.944 1.00 40.15 82 LYS C N 1
ATOM 2508 C CA . LYS C 1 85 ? -12.230 64.214 27.661 1.00 40.15 82 LYS C CA 1
ATOM 2509 C C . LYS C 1 85 ? -11.121 64.748 26.745 1.00 40.15 82 LYS C C 1
ATOM 2510 O O . LYS C 1 85 ? -10.281 63.991 26.247 1.00 40.15 82 LYS C O 1
ATOM 2516 N N . LEU C 1 86 ? -11.138 66.063 26.532 1.00 48.43 83 LEU C N 1
ATOM 2517 C CA . LEU C 1 86 ? -10.167 66.732 25.693 1.00 48.43 83 LEU C CA 1
ATOM 2518 C C . LEU C 1 86 ? -8.728 66.457 26.048 1.00 48.43 83 LEU C C 1
ATOM 2519 O O . LEU C 1 86 ? -7.892 66.308 25.164 1.00 48.43 83 LEU C O 1
ATOM 2524 N N . ALA C 1 87 ? -8.424 66.402 27.338 1.00 47.03 84 ALA C N 1
ATOM 2525 C CA . ALA C 1 87 ? -7.059 66.134 27.778 1.00 47.03 84 ALA C CA 1
ATOM 2526 C C . ALA C 1 87 ? -6.654 64.739 27.338 1.00 47.03 84 ALA C C 1
ATOM 2527 O O . ALA C 1 87 ? -5.683 64.566 26.617 1.00 47.03 84 ALA C O 1
ATOM 2529 N N . ARG C 1 88 ? -7.398 63.738 27.779 1.00 43.26 85 ARG C N 1
ATOM 2530 C CA . ARG C 1 88 ? -7.081 62.381 27.390 1.00 43.26 85 ARG C CA 1
ATOM 2531 C C . ARG C 1 88 ? -6.699 62.436 25.900 1.00 43.26 85 ARG C C 1
ATOM 2532 O O . ARG C 1 88 ? -5.593 62.052 25.492 1.00 43.26 85 ARG C O 1
ATOM 2540 N N . LEU C 1 89 ? -7.614 62.948 25.095 1.00 49.38 86 LEU C N 1
ATOM 2541 C CA . LEU C 1 89 ? -7.370 63.038 23.680 1.00 49.38 86 LEU C CA 1
ATOM 2542 C C . LEU C 1 89 ? -6.067 63.777 23.386 1.00 49.38 86 LEU C C 1
ATOM 2543 O O . LEU C 1 89 ? -5.127 63.212 22.821 1.00 49.38 86 LEU C O 1
ATOM 2556 N N . ALA C 1 91 ? -3.584 64.220 24.796 1.00 28.60 88 ALA C N 1
ATOM 2557 C CA . ALA C 1 91 ? -2.374 63.522 25.155 1.00 28.60 88 ALA C CA 1
ATOM 2558 C C . ALA C 1 91 ? -2.182 62.354 24.208 1.00 28.60 88 ALA C C 1
ATOM 2559 O O . ALA C 1 91 ? -1.273 62.394 23.375 1.00 28.60 88 ALA C O 1
ATOM 2561 N N . LEU C 1 92 ? -3.017 61.315 24.318 1.00 21.06 89 LEU C N 1
ATOM 2562 C CA . LEU C 1 92 ? -2.880 60.184 23.405 1.00 21.06 89 LEU C CA 1
ATOM 2563 C C . LEU C 1 92 ? -2.437 60.725 22.042 1.00 21.06 89 LEU C C 1
ATOM 2564 O O . LEU C 1 92 ? -1.489 60.243 21.428 1.00 21.06 89 LEU C O 1
ATOM 2569 N N . GLU C 1 93 ? -3.145 61.752 21.592 1.00 29.38 90 GLU C N 1
ATOM 2570 C CA . GLU C 1 93 ? -2.882 62.395 20.321 1.00 29.38 90 GLU C CA 1
ATOM 2571 C C . GLU C 1 93 ? -1.412 62.776 20.150 1.00 29.38 90 GLU C C 1
ATOM 2572 O O . GLU C 1 93 ? -0.814 62.535 19.099 1.00 29.38 90 GLU C O 1
ATOM 2578 N N . GLN C 1 94 ? -0.823 63.366 21.180 1.00 71.20 91 GLN C N 1
ATOM 2579 C CA . GLN C 1 94 ? 0.569 63.790 21.093 1.00 71.20 91 GLN C CA 1
ATOM 2580 C C . GLN C 1 94 ? 1.559 62.650 21.232 1.00 71.20 91 GLN C C 1
ATOM 2581 O O . GLN C 1 94 ? 2.591 62.627 20.570 1.00 71.20 91 GLN C O 1
ATOM 2587 N N . GLN C 1 95 ? 1.262 61.705 22.103 1.00 36.25 92 GLN C N 1
ATOM 2588 C CA . GLN C 1 95 ? 2.167 60.602 22.257 1.00 36.25 92 GLN C CA 1
ATOM 2589 C C . GLN C 1 95 ? 2.216 59.801 20.956 1.00 36.25 92 GLN C C 1
ATOM 2590 O O . GLN C 1 95 ? 3.294 59.465 20.470 1.00 36.25 92 GLN C O 1
ATOM 2604 N N . SER C 1 97 ? 1.884 60.669 18.031 1.00 56.19 94 SER C N 1
ATOM 2605 C CA . SER C 1 97 ? 2.700 61.413 17.083 1.00 56.19 94 SER C CA 1
ATOM 2606 C C . SER C 1 97 ? 4.197 61.356 17.329 1.00 56.19 94 SER C C 1
ATOM 2607 O O . SER C 1 97 ? 4.978 61.519 16.384 1.00 56.19 94 SER C O 1
ATOM 2610 N N . ILE C 1 98 ? 4.614 61.159 18.578 1.00 50.18 95 ILE C N 1
ATOM 2611 C CA . ILE C 1 98 ? 6.042 61.066 18.823 1.00 50.18 95 ILE C CA 1
ATOM 2612 C C . ILE C 1 98 ? 6.421 59.609 18.636 1.00 50.18 95 ILE C C 1
ATOM 2613 O O . ILE C 1 98 ? 7.526 59.291 18.217 1.00 50.18 95 ILE C O 1
ATOM 2618 N N . THR C 1 99 ? 5.510 58.708 18.950 1.00 34.18 96 THR C N 1
ATOM 2619 C CA . THR C 1 99 ? 5.816 57.314 18.719 1.00 34.18 96 THR C CA 1
ATOM 2620 C C . THR C 1 99 ? 6.105 57.177 17.227 1.00 34.18 96 THR C C 1
ATOM 2621 O O . THR C 1 99 ? 7.148 56.703 16.813 1.00 34.18 96 THR C O 1
ATOM 2625 N N . ILE C 1 100 ? 5.161 57.598 16.414 1.00 32.10 97 ILE C N 1
ATOM 2626 C CA . ILE C 1 100 ? 5.342 57.521 14.988 1.00 32.10 97 ILE C CA 1
ATOM 2627 C C . ILE C 1 100 ? 6.634 58.164 14.534 1.00 32.10 97 ILE C C 1
ATOM 2628 O O . ILE C 1 100 ? 7.417 57.541 13.827 1.00 32.10 97 ILE C O 1
ATOM 2633 N N . ALA C 1 101 ? 6.864 59.413 14.917 1.00 42.85 98 ALA C N 1
ATOM 2634 C CA . ALA C 1 101 ? 8.100 60.082 14.519 1.00 42.85 98 ALA C CA 1
ATOM 2635 C C . ALA C 1 101 ? 9.251 59.142 14.770 1.00 42.85 98 ALA C C 1
ATOM 2636 O O . ALA C 1 101 ? 10.143 59.026 13.952 1.00 42.85 98 ALA C O 1
ATOM 2638 N N . GLU C 1 102 ? 9.216 58.467 15.912 1.00 37.33 99 GLU C N 1
ATOM 2639 C CA . GLU C 1 102 ? 10.245 57.518 16.286 1.00 37.33 99 GLU C CA 1
ATOM 2640 C C . GLU C 1 102 ? 10.337 56.306 15.357 1.00 37.33 99 GLU C C 1
ATOM 2641 O O . GLU C 1 102 ? 11.420 55.776 15.109 1.00 37.33 99 GLU C O 1
ATOM 2647 N N . VAL C 1 103 ? 9.192 55.849 14.869 1.00 33.11 100 VAL C N 1
ATOM 2648 C CA . VAL C 1 103 ? 9.151 54.708 13.974 1.00 33.11 100 VAL C CA 1
ATOM 2649 C C . VAL C 1 103 ? 9.816 55.088 12.676 1.00 33.11 100 VAL C C 1
ATOM 2650 O O . VAL C 1 103 ? 10.666 54.363 12.171 1.00 33.11 100 VAL C O 1
ATOM 2654 N N . GLN C 1 104 ? 9.426 56.235 12.129 1.00 39.06 101 GLN C N 1
ATOM 2655 C CA . GLN C 1 104 ? 10.016 56.642 10.871 1.00 39.06 101 GLN C CA 1
ATOM 2656 C C . GLN C 1 104 ? 11.520 56.863 11.005 1.00 39.06 101 GLN C C 1
ATOM 2657 O O . GLN C 1 104 ? 12.261 56.670 10.043 1.00 39.06 101 GLN C O 1
ATOM 2663 N N . GLN C 1 105 ? 11.975 57.201 12.208 1.00 36.21 102 GLN C N 1
ATOM 2664 C CA . GLN C 1 105 ? 13.401 57.397 12.459 1.00 36.21 102 GLN C CA 1
ATOM 2665 C C . GLN C 1 105 ? 14.121 56.041 12.334 1.00 36.21 102 GLN C C 1
ATOM 2666 O O . GLN C 1 105 ? 15.234 55.946 11.811 1.00 36.21 102 GLN C O 1
ATOM 2672 N N . ILE C 1 106 ? 13.477 54.982 12.804 1.00 32.59 103 ILE C N 1
ATOM 2673 C CA . ILE C 1 106 ? 14.088 53.685 12.720 1.00 32.59 103 ILE C CA 1
ATOM 2674 C C . ILE C 1 106 ? 14.147 53.288 11.272 1.00 32.59 103 ILE C C 1
ATOM 2675 O O . ILE C 1 106 ? 15.120 52.700 10.824 1.00 32.59 103 ILE C O 1
ATOM 2680 N N . ALA C 1 107 ? 13.123 53.638 10.521 1.00 37.70 104 ALA C N 1
ATOM 2681 C CA . ALA C 1 107 ? 13.130 53.299 9.115 1.00 37.70 104 ALA C CA 1
ATOM 2682 C C . ALA C 1 107 ? 14.325 53.932 8.438 1.00 37.70 104 ALA C C 1
ATOM 2683 O O . ALA C 1 107 ? 14.785 53.456 7.403 1.00 37.70 104 ALA C O 1
ATOM 2693 N N . LYS C 1 109 ? 17.418 54.211 9.757 1.00 25.89 106 LYS C N 1
ATOM 2694 C CA . LYS C 1 109 ? 18.721 53.698 10.181 1.00 25.89 106 LYS C CA 1
ATOM 2695 C C . LYS C 1 109 ? 19.541 52.967 9.105 1.00 25.89 106 LYS C C 1
ATOM 2696 O O . LYS C 1 109 ? 20.684 53.312 8.827 1.00 25.89 106 LYS C O 1
ATOM 2702 N N . PRO C 1 110 ? 18.962 51.953 8.479 1.00 29.81 107 PRO C N 1
ATOM 2703 C CA . PRO C 1 110 ? 19.770 51.275 7.473 1.00 29.81 107 PRO C CA 1
ATOM 2704 C C . PRO C 1 110 ? 20.510 52.235 6.566 1.00 29.81 107 PRO C C 1
ATOM 2705 O O . PRO C 1 110 ? 21.704 52.040 6.316 1.00 29.81 107 PRO C O 1
ATOM 2709 N N . LEU C 1 111 ? 19.812 53.275 6.094 1.00 26.91 108 LEU C N 1
ATOM 2710 C CA . LEU C 1 111 ? 20.420 54.263 5.204 1.00 26.91 108 LEU C CA 1
ATOM 2711 C C . LEU C 1 111 ? 21.288 55.241 5.966 1.00 26.91 108 LEU C C 1
ATOM 2712 O O . LEU C 1 111 ? 22.264 55.736 5.439 1.00 26.91 108 LEU C O 1
ATOM 2717 N N . GLU C 1 112 ? 20.921 55.507 7.210 1.00 37.94 109 GLU C N 1
ATOM 2718 C CA . GLU C 1 112 ? 21.668 56.404 8.091 1.00 37.94 109 GLU C CA 1
ATOM 2719 C C . GLU C 1 112 ? 23.005 55.719 8.390 1.00 37.94 109 GLU C C 1
ATOM 2720 O O . GLU C 1 112 ? 24.065 56.343 8.397 1.00 37.94 109 GLU C O 1
ATOM 2726 N N . GLU C 1 113 ? 22.929 54.414 8.634 1.00 42.84 110 GLU C N 1
ATOM 2727 C CA . GLU C 1 113 ? 24.098 53.605 8.960 1.00 42.84 110 GLU C CA 1
ATOM 2728 C C . GLU C 1 113 ? 25.050 53.550 7.785 1.00 42.84 110 GLU C C 1
ATOM 2729 O O . GLU C 1 113 ? 26.260 53.677 7.961 1.00 42.84 110 GLU C O 1
ATOM 2735 N N . LEU C 1 114 ? 24.502 53.353 6.586 1.00 39.48 111 LEU C N 1
ATOM 2736 C CA . LEU C 1 114 ? 25.327 53.302 5.388 1.00 39.48 111 LEU C CA 1
ATOM 2737 C C . LEU C 1 114 ? 25.925 54.676 5.097 1.00 39.48 111 LEU C C 1
ATOM 2738 O O . LEU C 1 114 ? 27.078 54.786 4.709 1.00 39.48 111 LEU C O 1
ATOM 2743 N N . HIS C 1 115 ? 25.135 55.727 5.279 1.00 31.54 112 HIS C N 1
ATOM 2744 C CA . HIS C 1 115 ? 25.617 57.058 5.032 1.00 31.54 112 HIS C CA 1
ATOM 2745 C C . HIS C 1 115 ? 26.851 57.281 5.825 1.00 31.54 112 HIS C C 1
ATOM 2746 O O . HIS C 1 115 ? 27.790 57.924 5.341 1.00 31.54 112 HIS C O 1
ATOM 2753 N N . ARG C 1 116 ? 26.841 56.779 7.060 1.00 40.10 113 ARG C N 1
ATOM 2754 C CA . ARG C 1 116 ? 27.996 56.922 7.955 1.00 40.10 113 ARG C CA 1
ATOM 2755 C C . ARG C 1 116 ? 29.256 56.294 7.341 1.00 40.10 113 ARG C C 1
ATOM 2756 O O . ARG C 1 116 ? 30.333 56.894 7.341 1.00 40.10 113 ARG C O 1
ATOM 2764 N N . SER C 1 117 ? 29.101 55.093 6.801 1.00 35.75 114 SER C N 1
ATOM 2765 C CA . SER C 1 117 ? 30.201 54.394 6.192 1.00 35.75 114 SER C CA 1
ATOM 2766 C C . SER C 1 117 ? 30.772 55.165 5.014 1.00 35.75 114 SER C C 1
ATOM 2767 O O . SER C 1 117 ? 31.949 55.049 4.703 1.00 35.75 114 SER C O 1
ATOM 2770 N N . PHE C 1 118 ? 29.957 55.964 4.346 1.00 53.08 115 PHE C N 1
ATOM 2771 C CA . PHE C 1 118 ? 30.480 56.755 3.243 1.00 53.08 115 PHE C CA 1
ATOM 2772 C C . PHE C 1 118 ? 31.601 57.663 3.768 1.00 53.08 115 PHE C C 1
ATOM 2773 O O . PHE C 1 118 ? 32.396 58.171 2.988 1.00 53.08 115 PHE C O 1
ATOM 2789 N N . GLU C 1 120 ? 34.011 56.637 5.442 1.00 83.53 117 GLU C N 1
ATOM 2790 C CA . GLU C 1 120 ? 35.179 55.755 5.558 1.00 83.53 117 GLU C CA 1
ATOM 2791 C C . GLU C 1 120 ? 36.425 56.312 4.864 1.00 83.53 117 GLU C C 1
ATOM 2792 O O . GLU C 1 120 ? 37.383 56.714 5.529 1.00 83.53 117 GLU C O 1
ATOM 2798 N N . GLY C 1 121 ? 36.411 56.325 3.534 1.00 102.46 118 GLY C N 1
ATOM 2799 C CA . GLY C 1 121 ? 37.541 56.842 2.779 1.00 102.46 118 GLY C CA 1
ATOM 2800 C C . GLY C 1 121 ? 38.884 56.748 3.482 1.00 102.46 118 GLY C C 1
ATOM 2801 O O . GLY C 1 121 ? 39.197 57.668 4.274 1.00 102.46 118 GLY C O 1
ATOM 2810 N N . SER D 1 5 ? 32.843 89.485 1.636 1.00 57.73 2 SER D N 1
ATOM 2811 C CA . SER D 1 5 ? 32.161 90.535 0.901 1.00 57.73 2 SER D CA 1
ATOM 2812 C C . SER D 1 5 ? 30.709 90.294 0.479 1.00 57.73 2 SER D C 1
ATOM 2813 O O . SER D 1 5 ? 29.974 91.263 0.323 1.00 57.73 2 SER D O 1
ATOM 2816 N N . GLU D 1 6 ? 30.288 89.038 0.288 1.00 47.10 3 GLU D N 1
ATOM 2817 C CA . GLU D 1 6 ? 28.905 88.749 -0.113 1.00 47.10 3 GLU D CA 1
ATOM 2818 C C . GLU D 1 6 ? 28.001 89.785 0.537 1.00 47.10 3 GLU D C 1
ATOM 2819 O O . GLU D 1 6 ? 28.106 90.037 1.741 1.00 47.10 3 GLU D O 1
ATOM 2825 N N . PRO D 1 7 ? 27.110 90.410 -0.254 1.00 25.90 4 PRO D N 1
ATOM 2826 C CA . PRO D 1 7 ? 26.165 91.445 0.199 1.00 25.90 4 PRO D CA 1
ATOM 2827 C C . PRO D 1 7 ? 25.004 90.902 1.018 1.00 25.90 4 PRO D C 1
ATOM 2828 O O . PRO D 1 7 ? 24.585 91.509 2.004 1.00 25.90 4 PRO D O 1
ATOM 2832 N N . LEU D 1 8 ? 24.489 89.755 0.590 1.00 24.75 5 LEU D N 1
ATOM 2833 C CA . LEU D 1 8 ? 23.365 89.140 1.258 1.00 24.75 5 LEU D CA 1
ATOM 2834 C C . LEU D 1 8 ? 23.764 88.789 2.646 1.00 24.75 5 LEU D C 1
ATOM 2835 O O . LEU D 1 8 ? 22.981 88.917 3.577 1.00 24.75 5 LEU D O 1
ATOM 2840 N N . HIS D 1 9 ? 25.009 88.369 2.791 1.00 24.41 6 HIS D N 1
ATOM 2841 C CA . HIS D 1 9 ? 25.530 88.016 4.095 1.00 24.41 6 HIS D CA 1
ATOM 2842 C C . HIS D 1 9 ? 25.426 89.219 4.995 1.00 24.41 6 HIS D C 1
ATOM 2843 O O . HIS D 1 9 ? 24.757 89.172 6.030 1.00 24.41 6 HIS D O 1
ATOM 2850 N N . ALA D 1 10 ? 26.094 90.296 4.585 1.00 31.78 7 ALA D N 1
ATOM 2851 C CA . ALA D 1 10 ? 26.096 91.558 5.324 1.00 31.78 7 ALA D CA 1
ATOM 2852 C C . ALA D 1 10 ? 24.679 92.011 5.592 1.00 31.78 7 ALA D C 1
ATOM 2853 O O . ALA D 1 10 ? 24.354 92.471 6.687 1.00 31.78 7 ALA D O 1
ATOM 2855 N N . LEU D 1 11 ? 23.840 91.883 4.577 1.00 16.04 8 LEU D N 1
ATOM 2856 C CA . LEU D 1 11 ? 22.479 92.276 4.737 1.00 16.04 8 LEU D CA 1
ATOM 2857 C C . LEU D 1 11 ? 21.848 91.509 5.864 1.00 16.04 8 LEU D C 1
ATOM 2858 O O . LEU D 1 11 ? 21.110 92.082 6.674 1.00 16.04 8 LEU D O 1
ATOM 2863 N N . ALA D 1 12 ? 22.142 90.214 5.923 1.00 29.35 9 ALA D N 1
ATOM 2864 C CA . ALA D 1 12 ? 21.619 89.361 6.984 1.00 29.35 9 ALA D CA 1
ATOM 2865 C C . ALA D 1 12 ? 22.090 89.861 8.365 1.00 29.35 9 ALA D C 1
ATOM 2866 O O . ALA D 1 12 ? 21.274 90.044 9.275 1.00 29.35 9 ALA D O 1
ATOM 2868 N N . ARG D 1 13 ? 23.393 90.096 8.514 1.00 36.03 10 ARG D N 1
ATOM 2869 C CA . ARG D 1 13 ? 23.905 90.600 9.779 1.00 36.03 10 ARG D CA 1
ATOM 2870 C C . ARG D 1 13 ? 23.073 91.819 10.176 1.00 36.03 10 ARG D C 1
ATOM 2871 O O . ARG D 1 13 ? 22.670 91.945 11.332 1.00 36.03 10 ARG D O 1
ATOM 2879 N N . GLN D 1 14 ? 22.808 92.719 9.224 1.00 30.57 11 GLN D N 1
ATOM 2880 C CA . GLN D 1 14 ? 22.026 93.918 9.520 1.00 30.57 11 GLN D CA 1
ATOM 2881 C C . GLN D 1 14 ? 20.673 93.528 10.097 1.00 30.57 11 GLN D C 1
ATOM 2882 O O . GLN D 1 14 ? 20.242 94.046 11.114 1.00 30.57 11 GLN D O 1
ATOM 2888 N N . LEU D 1 15 ? 20.011 92.582 9.449 1.00 25.99 12 LEU D N 1
ATOM 2889 C CA . LEU D 1 15 ? 18.698 92.163 9.886 1.00 25.99 12 LEU D CA 1
ATOM 2890 C C . LEU D 1 15 ? 18.760 91.655 11.302 1.00 25.99 12 LEU D C 1
ATOM 2891 O O . LEU D 1 15 ? 17.949 92.039 12.137 1.00 25.99 12 LEU D O 1
ATOM 2896 N N . GLU D 1 16 ? 19.721 90.777 11.574 1.00 30.27 13 GLU D N 1
ATOM 2897 C CA . GLU D 1 16 ? 19.878 90.236 12.919 1.00 30.27 13 GLU D CA 1
ATOM 2898 C C . GLU D 1 16 ? 19.807 91.383 13.935 1.00 30.27 13 GLU D C 1
ATOM 2899 O O . GLU D 1 16 ? 18.985 91.366 14.851 1.00 30.27 13 GLU D O 1
ATOM 2905 N N . GLN D 1 17 ? 20.642 92.395 13.743 1.00 19.43 14 GLN D N 1
ATOM 2906 C CA . GLN D 1 17 ? 20.645 93.518 14.638 1.00 19.43 14 GLN D CA 1
ATOM 2907 C C . GLN D 1 17 ? 19.350 94.289 14.636 1.00 19.43 14 GLN D C 1
ATOM 2908 O O . GLN D 1 17 ? 18.968 94.857 15.663 1.00 19.43 14 GLN D O 1
ATOM 2914 N N . ALA D 1 18 ? 18.660 94.336 13.499 1.00 24.47 15 ALA D N 1
ATOM 2915 C CA . ALA D 1 18 ? 17.418 95.086 13.442 1.00 24.47 15 ALA D CA 1
ATOM 2916 C C . ALA D 1 18 ? 16.369 94.432 14.328 1.00 24.47 15 ALA D C 1
ATOM 2917 O O . ALA D 1 18 ? 15.747 95.103 15.170 1.00 24.47 15 ALA D O 1
ATOM 2919 N N . ILE D 1 19 ? 16.175 93.123 14.142 1.00 30.00 16 ILE D N 1
ATOM 2920 C CA . ILE D 1 19 ? 15.223 92.369 14.947 1.00 30.00 16 ILE D CA 1
ATOM 2921 C C . ILE D 1 19 ? 15.647 92.522 16.387 1.00 30.00 16 ILE D C 1
ATOM 2922 O O . ILE D 1 19 ? 14.853 92.871 17.255 1.00 30.00 16 ILE D O 1
ATOM 2927 N N . ARG D 1 20 ? 16.922 92.271 16.632 1.00 32.91 17 ARG D N 1
ATOM 2928 C CA . ARG D 1 20 ? 17.435 92.397 17.973 1.00 32.91 17 ARG D CA 1
ATOM 2929 C C . ARG D 1 20 ? 17.091 93.753 18.608 1.00 32.91 17 ARG D C 1
ATOM 2930 O O . ARG D 1 20 ? 16.674 93.803 19.752 1.00 32.91 17 ARG D O 1
ATOM 2938 N N . ALA D 1 21 ? 17.211 94.856 17.886 1.00 36.56 18 ALA D N 1
ATOM 2939 C CA . ALA D 1 21 ? 16.888 96.113 18.534 1.00 36.56 18 ALA D CA 1
ATOM 2940 C C . ALA D 1 21 ? 15.456 96.591 18.384 1.00 36.56 18 ALA D C 1
ATOM 2941 O O . ALA D 1 21 ? 15.072 97.595 18.993 1.00 36.56 18 ALA D O 1
ATOM 2943 N N . SER D 1 22 ? 14.658 95.881 17.593 1.00 27.92 19 SER D N 1
ATOM 2944 C CA . SER D 1 22 ? 13.264 96.265 17.407 1.00 27.92 19 SER D CA 1
ATOM 2945 C C . SER D 1 22 ? 12.454 96.346 18.705 1.00 27.92 19 SER D C 1
ATOM 2946 O O . SER D 1 22 ? 12.768 95.685 19.679 1.00 27.92 19 SER D O 1
ATOM 2949 N N . GLU D 1 23 ? 11.387 97.137 18.687 1.00 34.51 20 GLU D N 1
ATOM 2950 C CA . GLU D 1 23 ? 10.512 97.323 19.829 1.00 34.51 20 GLU D CA 1
ATOM 2951 C C . GLU D 1 23 ? 9.897 96.037 20.327 1.00 34.51 20 GLU D C 1
ATOM 2952 O O . GLU D 1 23 ? 9.845 95.791 21.517 1.00 34.51 20 GLU D O 1
ATOM 2958 N N . PRO D 1 24 ? 9.394 95.202 19.429 1.00 26.47 21 PRO D N 1
ATOM 2959 C CA . PRO D 1 24 ? 8.803 93.968 19.940 1.00 26.47 21 PRO D CA 1
ATOM 2960 C C . PRO D 1 24 ? 9.792 92.962 20.545 1.00 26.47 21 PRO D C 1
ATOM 2961 O O . PRO D 1 24 ? 9.390 92.103 21.336 1.00 26.47 21 PRO D O 1
ATOM 2965 N N . PHE D 1 25 ? 11.070 93.048 20.181 1.00 25.09 22 PHE D N 1
ATOM 2966 C CA . PHE D 1 25 ? 12.040 92.101 20.715 1.00 25.09 22 PHE D CA 1
ATOM 2967 C C . PHE D 1 25 ? 12.353 92.492 22.131 1.00 25.09 22 PHE D C 1
ATOM 2968 O O . PHE D 1 25 ? 12.474 91.657 23.002 1.00 25.09 22 PHE D O 1
ATOM 2976 N N . GLN D 1 26 ? 12.487 93.789 22.345 1.00 40.21 23 GLN D N 1
ATOM 2977 C CA . GLN D 1 26 ? 12.768 94.283 23.655 1.00 40.21 23 GLN D CA 1
ATOM 2978 C C . GLN D 1 26 ? 11.608 93.934 24.588 1.00 40.21 23 GLN D C 1
ATOM 2979 O O . GLN D 1 26 ? 11.800 93.734 25.778 1.00 40.21 23 GLN D O 1
ATOM 2985 N N . GLN D 1 27 ? 10.394 93.855 24.069 1.00 34.62 24 GLN D N 1
ATOM 2986 C CA . GLN D 1 27 ? 9.300 93.511 24.946 1.00 34.62 24 GLN D CA 1
ATOM 2987 C C . GLN D 1 27 ? 9.493 92.074 25.382 1.00 34.62 24 GLN D C 1
ATOM 2988 O O . GLN D 1 27 ? 9.349 91.777 26.564 1.00 34.62 24 GLN D O 1
ATOM 2994 N N . LEU D 1 28 ? 9.820 91.184 24.435 1.00 27.52 25 LEU D N 1
ATOM 2995 C CA . LEU D 1 28 ? 10.009 89.763 24.748 1.00 27.52 25 LEU D CA 1
ATOM 2996 C C . LEU D 1 28 ? 11.042 89.635 25.828 1.00 27.52 25 LEU D C 1
ATOM 2997 O O . LEU D 1 28 ? 10.775 89.128 26.888 1.00 27.52 25 LEU D O 1
ATOM 3002 N N . LYS D 1 29 ? 12.232 90.104 25.529 1.00 21.76 26 LYS D N 1
ATOM 3003 C CA . LYS D 1 29 ? 13.314 90.092 26.461 1.00 21.76 26 LYS D CA 1
ATOM 3004 C C . LYS D 1 29 ? 12.862 90.618 27.823 1.00 21.76 26 LYS D C 1
ATOM 3005 O O . LYS D 1 29 ? 13.260 90.081 28.853 1.00 21.76 26 LYS D O 1
ATOM 3011 N N . ARG D 1 30 ? 12.027 91.644 27.865 1.00 26.19 27 ARG D N 1
ATOM 3012 C CA . ARG D 1 30 ? 11.606 92.132 29.159 1.00 26.19 27 ARG D CA 1
ATOM 3013 C C . ARG D 1 30 ? 10.703 91.102 29.803 1.00 26.19 27 ARG D C 1
ATOM 3014 O O . ARG D 1 30 ? 10.760 90.903 31.006 1.00 26.19 27 ARG D O 1
ATOM 3022 N N . ALA D 1 31 ? 9.901 90.398 29.021 1.00 34.84 28 ALA D N 1
ATOM 3023 C CA . ALA D 1 31 ? 9.064 89.374 29.629 1.00 34.84 28 ALA D CA 1
ATOM 3024 C C . ALA D 1 31 ? 9.971 88.296 30.214 1.00 34.84 28 ALA D C 1
ATOM 3025 O O . ALA D 1 31 ? 9.689 87.738 31.276 1.00 34.84 28 ALA D O 1
ATOM 3027 N N . TYR D 1 32 ? 11.060 88.014 29.501 1.00 36.00 29 TYR D N 1
ATOM 3028 C CA . TYR D 1 32 ? 12.049 87.035 29.922 1.00 36.00 29 TYR D CA 1
ATOM 3029 C C . TYR D 1 32 ? 12.615 87.461 31.260 1.00 36.00 29 TYR D C 1
ATOM 3030 O O . TYR D 1 32 ? 12.644 86.682 32.207 1.00 36.00 29 TYR D O 1
ATOM 3039 N N . GLU D 1 33 ? 13.053 88.713 31.332 1.00 42.13 30 GLU D N 1
ATOM 3040 C CA . GLU D 1 33 ? 13.615 89.264 32.558 1.00 42.13 30 GLU D CA 1
ATOM 3041 C C . GLU D 1 33 ? 12.655 89.146 33.760 1.00 42.13 30 GLU D C 1
ATOM 3042 O O . GLU D 1 33 ? 13.085 88.863 34.884 1.00 42.13 30 GLU D O 1
ATOM 3048 N N . ASP D 1 34 ? 11.363 89.362 33.521 1.00 40.26 31 ASP D N 1
ATOM 3049 C CA . ASP D 1 34 ? 10.381 89.247 34.588 1.00 40.26 31 ASP D CA 1
ATOM 3050 C C . ASP D 1 34 ? 10.541 87.887 35.246 1.00 40.26 31 ASP D C 1
ATOM 3051 O O . ASP D 1 34 ? 10.934 87.780 36.404 1.00 40.26 31 ASP D O 1
ATOM 3056 N N . VAL D 1 35 ? 10.229 86.853 34.481 1.00 27.78 32 VAL D N 1
ATOM 3057 C CA . VAL D 1 35 ? 10.344 85.491 34.927 1.00 27.78 32 VAL D CA 1
ATOM 3058 C C . VAL D 1 35 ? 11.723 85.195 35.530 1.00 27.78 32 VAL D C 1
ATOM 3059 O O . VAL D 1 35 ? 11.830 84.835 36.679 1.00 27.78 32 VAL D O 1
ATOM 3063 N N . ARG D 1 36 ? 12.781 85.364 34.759 1.00 39.38 33 ARG D N 1
ATOM 3064 C CA . ARG D 1 36 ? 14.130 85.093 35.253 1.00 39.38 33 ARG D CA 1
ATOM 3065 C C . ARG D 1 36 ? 14.376 85.680 36.631 1.00 39.38 33 ARG D C 1
ATOM 3066 O O . ARG D 1 36 ? 15.071 85.083 37.436 1.00 39.38 33 ARG D O 1
ATOM 3074 N N . ARG D 1 37 ? 13.813 86.842 36.921 1.00 54.06 34 ARG D N 1
ATOM 3075 C CA . ARG D 1 37 ? 14.055 87.431 38.232 1.00 54.06 34 ARG D CA 1
ATOM 3076 C C . ARG D 1 37 ? 13.122 86.896 39.293 1.00 54.06 34 ARG D C 1
ATOM 3077 O O . ARG D 1 37 ? 13.462 86.878 40.462 1.00 54.06 34 ARG D O 1
ATOM 3085 N N . ASP D 1 38 ? 11.940 86.460 38.900 1.00 67.33 35 ASP D N 1
ATOM 3086 C CA . ASP D 1 38 ? 11.003 85.951 39.879 1.00 67.33 35 ASP D CA 1
ATOM 3087 C C . ASP D 1 38 ? 11.106 84.434 40.072 1.00 67.33 35 ASP D C 1
ATOM 3088 O O . ASP D 1 38 ? 10.667 83.661 39.220 1.00 67.33 35 ASP D O 1
ATOM 3093 N N . GLU D 1 39 ? 11.671 84.040 41.221 1.00 58.37 36 GLU D N 1
ATOM 3094 C CA . GLU D 1 39 ? 11.906 82.645 41.624 1.00 58.37 36 GLU D CA 1
ATOM 3095 C C . GLU D 1 39 ? 10.920 81.607 41.146 1.00 58.37 36 GLU D C 1
ATOM 3096 O O . GLU D 1 39 ? 11.299 80.684 40.440 1.00 58.37 36 GLU D O 1
ATOM 3102 N N . THR D 1 40 ? 9.664 81.738 41.551 1.00 51.73 37 THR D N 1
ATOM 3103 C CA . THR D 1 40 ? 8.622 80.780 41.170 1.00 51.73 37 THR D CA 1
ATOM 3104 C C . THR D 1 40 ? 8.432 80.526 39.653 1.00 51.73 37 THR D C 1
ATOM 3105 O O . THR D 1 40 ? 8.507 79.380 39.176 1.00 51.73 37 THR D O 1
ATOM 3109 N N . ALA D 1 41 ? 8.175 81.591 38.904 1.00 46.61 38 ALA D N 1
ATOM 3110 C CA . ALA D 1 41 ? 7.977 81.457 37.474 1.00 46.61 38 ALA D CA 1
ATOM 3111 C C . ALA D 1 41 ? 9.215 80.798 36.948 1.00 46.61 38 ALA D C 1
ATOM 3112 O O . ALA D 1 41 ? 9.141 79.818 36.216 1.00 46.61 38 ALA D O 1
ATOM 3114 N N . TYR D 1 42 ? 10.360 81.342 37.338 1.00 33.93 39 TYR D N 1
ATOM 3115 C CA . TYR D 1 42 ? 11.622 80.797 36.891 1.00 33.93 39 TYR D CA 1
ATOM 3116 C C . TYR D 1 42 ? 11.650 79.316 37.140 1.00 33.93 39 TYR D C 1
ATOM 3117 O O . TYR D 1 42 ? 12.081 78.542 36.282 1.00 33.93 39 TYR D O 1
ATOM 3126 N N . ARG D 1 43 ? 11.184 78.919 38.318 1.00 54.51 40 ARG D N 1
ATOM 3127 C CA . ARG D 1 43 ? 11.178 77.519 38.663 1.00 54.51 40 ARG D CA 1
ATOM 3128 C C . ARG D 1 43 ? 10.435 76.776 37.567 1.00 54.51 40 ARG D C 1
ATOM 3129 O O . ARG D 1 43 ? 11.065 76.081 36.768 1.00 54.51 40 ARG D O 1
ATOM 3145 N N . PHE D 1 45 ? 9.423 77.478 34.713 1.00 43.02 42 PHE D N 1
ATOM 3146 C CA . PHE D 1 45 ? 10.026 77.634 33.420 1.00 43.02 42 PHE D CA 1
ATOM 3147 C C . PHE D 1 45 ? 11.039 76.530 33.217 1.00 43.02 42 PHE D C 1
ATOM 3148 O O . PHE D 1 45 ? 11.005 75.815 32.217 1.00 43.02 42 PHE D O 1
ATOM 3156 N N . ALA D 1 46 ? 11.953 76.395 34.169 1.00 47.91 43 ALA D N 1
ATOM 3157 C CA . ALA D 1 46 ? 13.002 75.380 34.073 1.00 47.91 43 ALA D CA 1
ATOM 3158 C C . ALA D 1 46 ? 12.487 73.943 34.133 1.00 47.91 43 ALA D C 1
ATOM 3159 O O . ALA D 1 46 ? 13.079 73.047 33.530 1.00 47.91 43 ALA D O 1
ATOM 3161 N N . ASN D 1 47 ? 11.395 73.714 34.859 1.00 48.24 44 ASN D N 1
ATOM 3162 C CA . ASN D 1 47 ? 10.851 72.374 34.928 1.00 48.24 44 ASN D CA 1
ATOM 3163 C C . ASN D 1 47 ? 10.468 71.993 33.507 1.00 48.24 44 ASN D C 1
ATOM 3164 O O . ASN D 1 47 ? 11.096 71.127 32.890 1.00 48.24 44 ASN D O 1
ATOM 3169 N N . VAL D 1 48 ? 9.451 72.664 32.982 1.00 37.01 45 VAL D N 1
ATOM 3170 C CA . VAL D 1 48 ? 9.007 72.417 31.617 1.00 37.01 45 VAL D CA 1
ATOM 3171 C C . VAL D 1 48 ? 10.180 72.283 30.631 1.00 37.01 45 VAL D C 1
ATOM 3172 O O . VAL D 1 48 ? 10.135 71.473 29.701 1.00 37.01 45 VAL D O 1
ATOM 3176 N N . ARG D 1 49 ? 11.226 73.075 30.824 1.00 40.24 46 ARG D N 1
ATOM 3177 C CA . ARG D 1 49 ? 12.397 72.984 29.951 1.00 40.24 46 ARG D CA 1
ATOM 3178 C C . ARG D 1 49 ? 12.982 71.594 30.157 1.00 40.24 46 ARG D C 1
ATOM 3179 O O . ARG D 1 49 ? 13.053 70.793 29.220 1.00 40.24 46 ARG D O 1
ATOM 3187 N N . ASP D 1 50 ? 13.375 71.315 31.401 1.00 42.97 47 ASP D N 1
ATOM 3188 C CA . ASP D 1 50 ? 13.971 70.035 31.772 1.00 42.97 47 ASP D CA 1
ATOM 3189 C C . ASP D 1 50 ? 13.085 68.914 31.278 1.00 42.97 47 ASP D C 1
ATOM 3190 O O . ASP D 1 50 ? 13.569 67.963 30.655 1.00 42.97 47 ASP D O 1
ATOM 3195 N N . ILE D 1 51 ? 11.785 69.036 31.558 1.00 37.79 48 ILE D N 1
ATOM 3196 C CA . ILE D 1 51 ? 10.826 68.028 31.127 1.00 37.79 48 ILE D CA 1
ATOM 3197 C C . ILE D 1 51 ? 10.985 67.835 29.621 1.00 37.79 48 ILE D C 1
ATOM 3198 O O . ILE D 1 51 ? 11.478 66.799 29.161 1.00 37.79 48 ILE D O 1
ATOM 3203 N N . GLN D 1 52 ? 10.591 68.856 28.861 1.00 69.33 49 GLN D N 1
ATOM 3204 C CA . GLN D 1 52 ? 10.687 68.798 27.415 1.00 69.33 49 GLN D CA 1
ATOM 3205 C C . GLN D 1 52 ? 12.080 68.381 26.957 1.00 69.33 49 GLN D C 1
ATOM 3206 O O . GLN D 1 52 ? 12.208 67.572 26.036 1.00 69.33 49 GLN D O 1
ATOM 3212 N N . LEU D 1 53 ? 13.120 68.894 27.612 1.00 55.15 50 LEU D N 1
ATOM 3213 C CA . LEU D 1 53 ? 14.490 68.510 27.259 1.00 55.15 50 LEU D CA 1
ATOM 3214 C C . LEU D 1 53 ? 14.679 67.001 27.412 1.00 55.15 50 LEU D C 1
ATOM 3215 O O . LEU D 1 53 ? 15.321 66.360 26.571 1.00 55.15 50 LEU D O 1
ATOM 3220 N N . ARG D 1 54 ? 14.144 66.441 28.500 1.00 55.44 51 ARG D N 1
ATOM 3221 C CA . ARG D 1 54 ? 14.257 65.004 28.732 1.00 55.44 51 ARG D CA 1
ATOM 3222 C C . ARG D 1 54 ? 13.576 64.279 27.592 1.00 55.44 51 ARG D C 1
ATOM 3223 O O . ARG D 1 54 ? 14.185 63.443 26.930 1.00 55.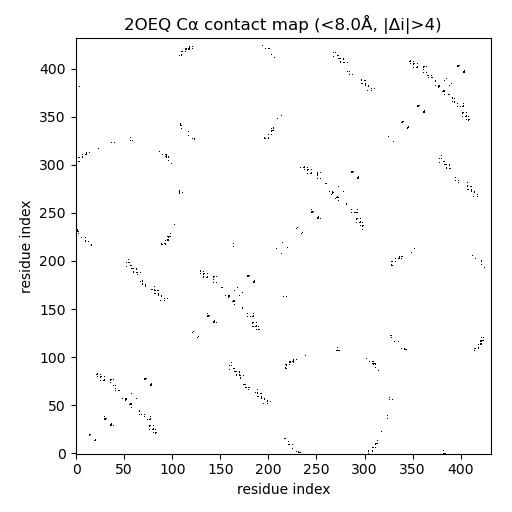44 51 ARG D O 1
ATOM 3231 N N . LEU D 1 55 ? 12.316 64.612 27.347 1.00 62.33 52 LEU D N 1
ATOM 3232 C CA . LEU D 1 55 ? 11.587 63.977 26.262 1.00 62.33 52 LEU D CA 1
ATOM 3233 C C . LEU D 1 55 ? 12.404 64.033 24.977 1.00 62.33 52 LEU D C 1
ATOM 3234 O O . LEU D 1 55 ? 12.652 63.004 24.343 1.00 62.33 52 LEU D O 1
ATOM 3239 N N . HIS D 1 56 ? 12.837 65.229 24.592 1.00 68.84 53 HIS D N 1
ATOM 3240 C CA . HIS D 1 56 ? 13.622 65.340 23.373 1.00 68.84 53 HIS D CA 1
ATOM 3241 C C . HIS D 1 56 ? 14.747 64.328 23.432 1.00 68.84 53 HIS D C 1
ATOM 3242 O O . HIS D 1 56 ? 14.906 63.520 22.523 1.00 68.84 53 HIS D O 1
ATOM 3249 N N . GLU D 1 57 ? 15.514 64.372 24.518 1.00 70.83 54 GLU D N 1
ATOM 3250 C CA . GLU D 1 57 ? 16.634 63.457 24.705 1.00 70.83 54 GLU D CA 1
ATOM 3251 C C . GLU D 1 57 ? 16.181 62.036 24.377 1.00 70.83 54 GLU D C 1
ATOM 3252 O O . GLU D 1 57 ? 16.778 61.362 23.544 1.00 70.83 54 GLU D O 1
ATOM 3258 N N . LYS D 1 58 ? 15.099 61.603 25.018 1.00 73.11 55 LYS D N 1
ATOM 3259 C CA . LYS D 1 58 ? 14.561 60.259 24.820 1.00 73.11 55 LYS D CA 1
ATOM 3260 C C . LYS D 1 58 ? 14.180 59.932 23.380 1.00 73.11 55 LYS D C 1
ATOM 3261 O O . LYS D 1 58 ? 14.710 58.990 22.788 1.00 73.11 55 LYS D O 1
ATOM 3267 N N . GLN D 1 59 ? 13.255 60.703 22.822 1.00 96.70 56 GLN D N 1
ATOM 3268 C CA . GLN D 1 59 ? 12.825 60.484 21.452 1.00 96.70 56 GLN D CA 1
ATOM 3269 C C . GLN D 1 59 ? 14.024 60.478 20.495 1.00 96.70 56 GLN D C 1
ATOM 3270 O O . GLN D 1 59 ? 14.136 59.610 19.625 1.00 96.70 56 GLN D O 1
ATOM 3284 N N . ARG D 1 61 ? 16.909 59.684 21.153 1.00 82.81 58 ARG D N 1
ATOM 3285 C CA . ARG D 1 61 ? 17.695 58.482 21.408 1.00 82.81 58 ARG D CA 1
ATOM 3286 C C . ARG D 1 61 ? 16.893 57.269 20.940 1.00 82.81 58 ARG D C 1
ATOM 3287 O O . ARG D 1 61 ? 17.414 56.155 20.855 1.00 82.81 58 ARG D O 1
ATOM 3295 N N . GLY D 1 62 ? 15.620 57.510 20.633 1.00 74.62 59 GLY D N 1
ATOM 3296 C CA . GLY D 1 62 ? 14.729 56.457 20.164 1.00 74.62 59 GLY D CA 1
ATOM 3297 C C . GLY D 1 62 ? 14.059 55.589 21.223 1.00 74.62 59 GLY D C 1
ATOM 3298 O O . GLY D 1 62 ? 13.559 54.510 20.900 1.00 74.62 59 GLY D O 1
ATOM 3299 N N . ALA D 1 63 ? 14.026 56.062 22.471 1.00 93.69 60 ALA D N 1
ATOM 3300 C CA . ALA D 1 63 ? 13.442 55.309 23.585 1.00 93.69 60 ALA D CA 1
ATOM 3301 C C . ALA D 1 63 ? 11.936 55.455 23.766 1.00 93.69 60 ALA D C 1
ATOM 3302 O O . ALA D 1 63 ? 11.321 56.399 23.282 1.00 93.69 60 ALA D O 1
ATOM 3304 N N . ALA D 1 64 ? 11.350 54.515 24.494 1.00 63.65 61 ALA D N 1
ATOM 3305 C CA . ALA D 1 64 ? 9.918 54.526 24.738 1.00 63.65 61 ALA D CA 1
ATOM 3306 C C . ALA D 1 64 ? 9.456 55.722 25.563 1.00 63.65 61 ALA D C 1
ATOM 3307 O O . ALA D 1 64 ? 10.138 56.168 26.485 1.00 63.65 61 ALA D O 1
ATOM 3309 N N . ILE D 1 65 ? 8.276 56.225 25.235 1.00 128.50 62 ILE D N 1
ATOM 3310 C CA . ILE D 1 65 ? 7.728 57.369 25.938 1.00 128.50 62 ILE D CA 1
ATOM 3311 C C . ILE D 1 65 ? 6.251 57.182 26.299 1.00 128.50 62 ILE D C 1
ATOM 3312 O O . ILE D 1 65 ? 5.353 57.752 25.667 1.00 128.50 62 ILE D O 1
ATOM 3317 N N . LEU D 1 66 ? 6.014 56.364 27.323 1.00 137.64 63 LEU D N 1
ATOM 3318 C CA . LEU D 1 66 ? 4.665 56.092 27.804 1.00 137.64 63 LEU D CA 1
ATOM 3319 C C . LEU D 1 66 ? 4.048 57.399 28.282 1.00 137.64 63 LEU D C 1
ATOM 3320 O O . LEU D 1 66 ? 4.767 58.315 28.676 1.00 137.64 63 LEU D O 1
ATOM 3325 N N . PRO D 1 67 ? 2.711 57.507 28.250 1.00 153.58 64 PRO D N 1
ATOM 3326 C CA . PRO D 1 67 ? 2.034 58.730 28.692 1.00 153.58 64 PRO D CA 1
ATOM 3327 C C . PRO D 1 67 ? 2.367 59.133 30.127 1.00 153.58 64 PRO D C 1
ATOM 3328 O O . PRO D 1 67 ? 2.026 60.231 30.552 1.00 153.58 64 PRO D O 1
ATOM 3332 N N . ASP D 1 68 ? 3.030 58.253 30.876 1.00 101.91 65 ASP D N 1
ATOM 3333 C CA . ASP D 1 68 ? 3.411 58.581 32.246 1.00 101.91 65 ASP D CA 1
ATOM 3334 C C . ASP D 1 68 ? 4.396 59.749 32.203 1.00 101.91 65 ASP D C 1
ATOM 3335 O O . ASP D 1 68 ? 4.826 60.255 33.237 1.00 101.91 65 ASP D O 1
ATOM 3340 N N . GLU D 1 69 ? 4.744 60.163 30.987 1.00 77.93 66 GLU D N 1
ATOM 3341 C CA . GLU D 1 69 ? 5.668 61.263 30.746 1.00 77.93 66 GLU D CA 1
ATOM 3342 C C . GLU D 1 69 ? 4.999 62.374 29.948 1.00 77.93 66 GLU D C 1
ATOM 3343 O O . GLU D 1 69 ? 4.925 63.518 30.403 1.00 77.93 66 GLU D O 1
ATOM 3349 N N . ILE D 1 70 ? 4.516 62.043 28.757 1.00 63.97 67 ILE D N 1
ATOM 3350 C CA . ILE D 1 70 ? 3.850 63.041 27.929 1.00 63.97 67 ILE D CA 1
ATOM 3351 C C . ILE D 1 70 ? 2.588 63.492 28.659 1.00 63.97 67 ILE D C 1
ATOM 3352 O O . ILE D 1 70 ? 1.931 64.465 28.273 1.00 63.97 67 ILE D O 1
ATOM 3357 N N . GLU D 1 71 ? 2.266 62.798 29.744 1.00 86.19 68 GLU D N 1
ATOM 3358 C CA . GLU D 1 71 ? 1.097 63.179 30.516 1.00 86.19 68 GLU D CA 1
ATOM 3359 C C . GLU D 1 71 ? 1.443 64.381 31.357 1.00 86.19 68 GLU D C 1
ATOM 3360 O O . GLU D 1 71 ? 0.966 65.490 31.113 1.00 86.19 68 GLU D O 1
ATOM 3366 N N . GLN D 1 72 ? 2.287 64.153 32.350 1.00 92.61 69 GLN D N 1
ATOM 3367 C CA . GLN D 1 72 ? 2.693 65.225 33.226 1.00 92.61 69 GLN D CA 1
ATOM 3368 C C . GLN D 1 72 ? 3.240 66.393 32.421 1.00 92.61 69 GLN D C 1
ATOM 3369 O O . GLN D 1 72 ? 2.798 67.521 32.595 1.00 92.61 69 GLN D O 1
ATOM 3375 N N . ALA D 1 73 ? 4.213 66.139 31.554 1.00 61.01 70 ALA D N 1
ATOM 3376 C CA . ALA D 1 73 ? 4.747 67.211 30.732 1.00 61.01 70 ALA D CA 1
ATOM 3377 C C . ALA D 1 73 ? 3.583 68.109 30.259 1.00 61.01 70 ALA D C 1
ATOM 3378 O O . ALA D 1 73 ? 3.716 69.336 30.233 1.00 61.01 70 ALA D O 1
ATOM 3380 N N . GLN D 1 74 ? 2.447 67.499 29.906 1.00 62.94 71 GLN D N 1
ATOM 3381 C CA . GLN D 1 74 ? 1.281 68.253 29.440 1.00 62.94 71 GLN D CA 1
ATOM 3382 C C . GLN D 1 74 ? 0.574 68.989 30.585 1.00 62.94 71 GLN D C 1
ATOM 3383 O O . GLN D 1 74 ? -0.264 69.879 30.364 1.00 62.94 71 GLN D O 1
ATOM 3389 N N . LYS D 1 75 ? 0.927 68.602 31.807 1.00 92.11 72 LYS D N 1
ATOM 3390 C CA . LYS D 1 75 ? 0.414 69.225 33.026 1.00 92.11 72 LYS D CA 1
ATOM 3391 C C . LYS D 1 75 ? 1.418 70.342 33.280 1.00 92.11 72 LYS D C 1
ATOM 3392 O O . LYS D 1 75 ? 1.066 71.507 33.396 1.00 92.11 72 LYS D O 1
ATOM 3398 N N . ALA D 1 76 ? 2.684 69.946 33.366 1.00 50.28 73 ALA D N 1
ATOM 3399 C CA . ALA D 1 76 ? 3.783 70.870 33.606 1.00 50.28 73 ALA D CA 1
ATOM 3400 C C . ALA D 1 76 ? 3.515 72.179 32.913 1.00 50.28 73 ALA D C 1
ATOM 3401 O O . ALA D 1 76 ? 3.629 73.255 33.504 1.00 50.28 73 ALA D O 1
ATOM 3411 N N . ALA D 1 78 ? 0.736 73.088 31.917 1.00 54.07 75 ALA D N 1
ATOM 3412 C CA . ALA D 1 78 ? -0.508 73.609 32.429 1.00 54.07 75 ALA D CA 1
ATOM 3413 C C . ALA D 1 78 ? -0.357 74.691 33.508 1.00 54.07 75 ALA D C 1
ATOM 3414 O O . ALA D 1 78 ? -0.628 75.869 33.262 1.00 54.07 75 ALA D O 1
ATOM 3416 N N . LEU D 1 79 ? 0.053 74.308 34.710 1.00 127.45 76 LEU D N 1
ATOM 3417 C CA . LEU D 1 79 ? 0.174 75.310 35.752 1.00 127.45 76 LEU D CA 1
ATOM 3418 C C . LEU D 1 79 ? 1.357 76.237 35.515 1.00 127.45 76 LEU D C 1
ATOM 3419 O O . LEU D 1 79 ? 1.927 76.824 36.434 1.00 127.45 76 LEU D O 1
ATOM 3424 N N . ALA D 1 80 ? 1.692 76.364 34.238 1.00 54.92 77 ALA D N 1
ATOM 3425 C CA . ALA D 1 80 ? 2.747 77.245 33.756 1.00 54.92 77 ALA D CA 1
ATOM 3426 C C . ALA D 1 80 ? 2.015 78.222 32.846 1.00 54.92 77 ALA D C 1
ATOM 3427 O O . ALA D 1 80 ? 2.253 79.425 32.862 1.00 54.92 77 ALA D O 1
ATOM 3429 N N . GLN D 1 81 ? 1.118 77.664 32.047 1.00 47.80 78 GLN D N 1
ATOM 3430 C CA . GLN D 1 81 ? 0.289 78.425 31.143 1.00 47.80 78 GLN D CA 1
ATOM 3431 C C . GLN D 1 81 ? -0.494 79.347 32.059 1.00 47.80 78 GLN D C 1
ATOM 3432 O O . GLN D 1 81 ? -1.067 80.350 31.623 1.00 47.80 78 GLN D O 1
ATOM 3438 N N . GLN D 1 82 ? -0.510 79.004 33.342 1.00 81.17 79 GLN D N 1
ATOM 3439 C CA . GLN D 1 82 ? -1.242 79.791 34.317 1.00 81.17 79 GLN D CA 1
ATOM 3440 C C . GLN D 1 82 ? -0.503 80.995 34.883 1.00 81.17 79 GLN D C 1
ATOM 3441 O O . GLN D 1 82 ? -1.018 82.118 34.835 1.00 81.17 79 GLN D O 1
ATOM 3447 N N . ASN D 1 83 ? 0.688 80.759 35.431 1.00 52.31 80 ASN D N 1
ATOM 3448 C CA . ASN D 1 83 ? 1.503 81.825 36.005 1.00 52.31 80 ASN D CA 1
ATOM 3449 C C . ASN D 1 83 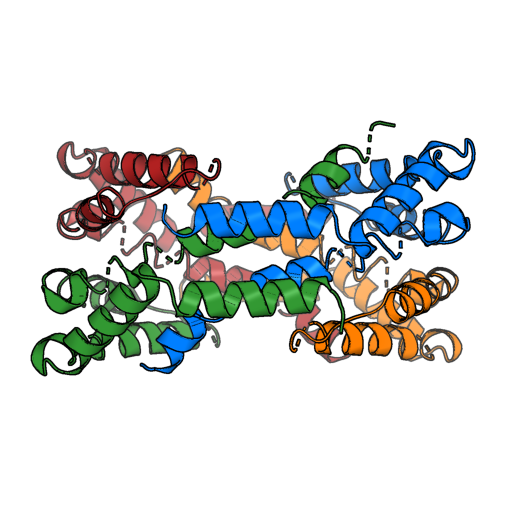? 1.526 83.014 35.052 1.00 52.31 80 ASN D C 1
ATOM 3450 O O . ASN D 1 83 ? 2.090 82.932 33.964 1.00 52.31 80 ASN D O 1
ATOM 3455 N N . GLU D 1 84 ? 0.917 84.121 35.465 1.00 63.09 81 GLU D N 1
ATOM 3456 C CA . GLU D 1 84 ? 0.849 85.304 34.617 1.00 63.09 81 GLU D CA 1
ATOM 3457 C C . GLU D 1 84 ? 2.166 85.645 33.939 1.00 63.09 81 GLU D C 1
ATOM 3458 O O . GLU D 1 84 ? 2.230 85.787 32.715 1.00 63.09 81 GLU D O 1
ATOM 3464 N N . LYS D 1 85 ? 3.213 85.778 34.741 1.00 39.38 82 LYS D N 1
ATOM 3465 C CA . LYS D 1 85 ? 4.526 86.110 34.224 1.00 39.38 82 LYS D CA 1
ATOM 3466 C C . LYS D 1 85 ? 4.979 85.110 33.139 1.00 39.38 82 LYS D C 1
ATOM 3467 O O . LYS D 1 85 ? 5.350 85.483 32.018 1.00 39.38 82 LYS D O 1
ATOM 3473 N N . LEU D 1 86 ? 4.951 83.832 33.475 1.00 44.44 83 LEU D N 1
ATOM 3474 C CA . LEU D 1 86 ? 5.358 82.853 32.516 1.00 44.44 83 LEU D CA 1
ATOM 3475 C C . LEU D 1 86 ? 4.400 82.802 31.306 1.00 44.44 83 LEU D C 1
ATOM 3476 O O . LEU D 1 86 ? 4.822 82.519 30.175 1.00 44.44 83 LEU D O 1
ATOM 3481 N N . ALA D 1 87 ? 3.120 83.089 31.510 1.00 50.47 84 ALA D N 1
ATOM 3482 C CA . ALA D 1 87 ? 2.191 83.035 30.378 1.00 50.47 84 ALA D CA 1
ATOM 3483 C C . ALA D 1 87 ? 2.601 84.068 29.341 1.00 50.47 84 ALA D C 1
ATOM 3484 O O . ALA D 1 87 ? 2.807 83.738 28.179 1.00 50.47 84 ALA D O 1
ATOM 3486 N N . ARG D 1 88 ? 2.730 85.314 29.787 1.00 37.85 85 ARG D N 1
ATOM 3487 C CA . ARG D 1 88 ? 3.103 86.430 28.927 1.00 37.85 85 ARG D CA 1
ATOM 3488 C C . ARG D 1 88 ? 4.341 86.105 28.087 1.00 37.85 85 ARG D C 1
ATOM 3489 O O . ARG D 1 88 ? 4.366 86.370 26.889 1.00 37.85 85 ARG D O 1
ATOM 3497 N N . LEU D 1 89 ? 5.377 85.565 28.733 1.00 39.27 86 LEU D N 1
ATOM 3498 C CA . LEU D 1 89 ? 6.593 85.187 28.039 1.00 39.27 86 LEU D CA 1
ATOM 3499 C C . LEU D 1 89 ? 6.152 84.236 26.932 1.00 39.27 86 LEU D C 1
ATOM 3500 O O . LEU D 1 89 ? 6.316 84.515 25.759 1.00 39.27 86 LEU D O 1
ATOM 3513 N N . ALA D 1 91 ? 3.427 83.725 25.547 1.00 34.33 88 ALA D N 1
ATOM 3514 C CA . ALA D 1 91 ? 2.649 84.451 24.556 1.00 34.33 88 ALA D CA 1
ATOM 3515 C C . ALA D 1 91 ? 3.623 85.224 23.652 1.00 34.33 88 ALA D C 1
ATOM 3516 O O . ALA D 1 91 ? 3.807 84.867 22.505 1.00 34.33 88 ALA D O 1
ATOM 3518 N N . LEU D 1 92 ? 4.240 86.277 24.171 1.00 20.63 89 LEU D N 1
ATOM 3519 C CA . LEU D 1 92 ? 5.196 87.060 23.414 1.00 20.63 89 LEU D CA 1
ATOM 3520 C C . LEU D 1 92 ? 6.223 86.245 22.622 1.00 20.63 89 LEU D C 1
ATOM 3521 O O . LEU D 1 92 ? 6.627 86.624 21.519 1.00 20.63 89 LEU D O 1
ATOM 3526 N N . GLU D 1 93 ? 6.673 85.138 23.202 1.00 36.69 90 GLU D N 1
ATOM 3527 C CA . GLU D 1 93 ? 7.642 84.253 22.566 1.00 36.69 90 GLU D CA 1
ATOM 3528 C C . GLU D 1 93 ? 7.130 83.762 21.222 1.00 36.69 90 GLU D C 1
ATOM 3529 O O . GLU D 1 93 ? 7.836 83.781 20.228 1.00 36.69 90 GLU D O 1
ATOM 3535 N N . GLN D 1 94 ? 5.893 83.291 21.217 1.00 37.46 91 GLN D N 1
ATOM 3536 C CA . GLN D 1 94 ? 5.292 82.770 20.009 1.00 37.46 91 GLN D CA 1
ATOM 3537 C C . GLN D 1 94 ? 5.010 83.891 19.008 1.00 37.46 91 GLN D C 1
ATOM 3538 O O . GLN D 1 94 ? 5.197 83.718 17.802 1.00 37.46 91 GLN D O 1
ATOM 3544 N N . GLN D 1 95 ? 4.568 85.043 19.501 1.00 47.08 92 GLN D N 1
ATOM 3545 C CA . GLN D 1 95 ? 4.310 86.162 18.619 1.00 47.08 92 GLN D CA 1
ATOM 3546 C C . GLN D 1 95 ? 5.603 86.306 17.819 1.00 47.08 92 GLN D C 1
ATOM 3547 O O . GLN D 1 95 ? 5.571 86.334 16.601 1.00 47.08 92 GLN D O 1
ATOM 3561 N N . SER D 1 97 ? 8.164 84.107 17.377 1.00 32.31 94 SER D N 1
ATOM 3562 C CA . SER D 1 97 ? 8.492 82.961 16.557 1.00 32.31 94 SER D CA 1
ATOM 3563 C C . SER D 1 97 ? 7.836 83.163 15.202 1.00 32.31 94 SER D C 1
ATOM 3564 O O . SER D 1 97 ? 8.496 83.122 14.161 1.00 32.31 94 SER D O 1
ATOM 3567 N N . ILE D 1 98 ? 6.531 83.401 15.253 1.00 27.87 95 ILE D N 1
ATOM 3568 C CA . ILE D 1 98 ? 5.673 83.613 14.088 1.00 27.87 95 ILE D CA 1
ATOM 3569 C C . ILE D 1 98 ? 6.043 84.858 13.280 1.00 27.87 95 ILE D C 1
ATOM 3570 O O . ILE D 1 98 ? 6.091 84.822 12.061 1.00 27.87 95 ILE D O 1
ATOM 3575 N N . THR D 1 99 ? 6.289 85.966 13.953 1.00 30.10 96 THR D N 1
ATOM 3576 C CA . THR D 1 99 ? 6.645 87.167 13.236 1.00 30.10 96 THR D CA 1
ATOM 3577 C C . THR D 1 99 ? 7.869 86.906 12.373 1.00 30.10 96 THR D C 1
ATOM 3578 O O . THR D 1 99 ? 7.837 87.149 11.173 1.00 30.10 96 THR D O 1
ATOM 3582 N N . ILE D 1 100 ? 8.948 86.410 12.979 1.00 26.83 97 ILE D N 1
ATOM 3583 C CA . ILE D 1 100 ? 10.161 86.191 12.208 1.00 26.83 97 ILE D CA 1
ATOM 3584 C C . ILE D 1 100 ? 9.931 85.111 11.162 1.00 26.83 97 ILE D C 1
ATOM 3585 O O . ILE D 1 100 ? 10.474 85.165 10.071 1.00 26.83 97 ILE D O 1
ATOM 3590 N N . ALA D 1 101 ? 9.089 84.145 11.472 1.00 31.75 98 ALA D N 1
ATOM 3591 C CA . ALA D 1 101 ? 8.831 83.088 10.504 1.00 31.75 98 ALA D CA 1
ATOM 3592 C C . ALA D 1 101 ? 8.288 83.678 9.214 1.00 31.75 98 ALA D C 1
ATOM 3593 O O . ALA D 1 101 ? 8.600 83.189 8.132 1.00 31.75 98 ALA D O 1
ATOM 3595 N N . GLU D 1 102 ? 7.475 84.729 9.353 1.00 47.14 99 GLU D N 1
ATOM 3596 C CA . GLU D 1 102 ? 6.864 85.439 8.234 1.00 47.14 99 GLU D CA 1
ATOM 3597 C C . GLU D 1 102 ? 7.950 86.210 7.525 1.00 47.14 99 GLU D C 1
ATOM 3598 O O . GLU D 1 102 ? 7.970 86.288 6.312 1.00 47.14 99 GLU D O 1
ATOM 3604 N N . VAL D 1 103 ? 8.877 86.768 8.290 1.00 33.51 100 VAL D N 1
ATOM 3605 C CA . VAL D 1 103 ? 9.988 87.518 7.720 1.00 33.51 100 VAL D CA 1
ATOM 3606 C C . VAL D 1 103 ? 10.832 86.614 6.861 1.00 33.51 100 VAL D C 1
ATOM 3607 O O . VAL D 1 103 ? 11.323 87.022 5.826 1.00 33.51 100 VAL D O 1
ATOM 3611 N N . GLN D 1 104 ? 11.010 85.382 7.314 1.00 38.95 101 GLN D N 1
ATOM 3612 C CA . GLN D 1 104 ? 11.809 84.423 6.579 1.00 38.95 101 GLN D CA 1
ATOM 3613 C C . GLN D 1 104 ? 11.152 84.158 5.238 1.00 38.95 101 GLN D C 1
ATOM 3614 O O . GLN D 1 104 ? 11.825 83.900 4.229 1.00 38.95 101 GLN D O 1
ATOM 3620 N N . GLN D 1 105 ? 9.828 84.229 5.233 1.00 37.30 102 GLN D N 1
ATOM 3621 C CA . GLN D 1 105 ? 9.067 83.991 4.022 1.00 37.30 102 GLN D CA 1
ATOM 3622 C C . GLN D 1 105 ? 9.276 85.102 2.988 1.00 37.30 102 GLN D C 1
ATOM 3623 O O . GLN D 1 105 ? 9.538 84.848 1.813 1.00 37.30 102 GLN D O 1
ATOM 3629 N N . ILE D 1 106 ? 9.176 86.338 3.438 1.00 34.15 103 ILE D N 1
ATOM 3630 C CA . ILE D 1 106 ? 9.326 87.453 2.548 1.00 34.15 103 ILE D CA 1
ATOM 3631 C C . ILE D 1 106 ? 10.674 87.444 1.880 1.00 34.15 103 ILE D C 1
ATOM 3632 O O . ILE D 1 106 ? 10.809 87.826 0.721 1.00 34.15 103 ILE D O 1
ATOM 3637 N N . ALA D 1 107 ? 11.683 87.000 2.604 1.00 40.98 104 ALA D N 1
ATOM 3638 C CA . ALA D 1 107 ? 13.004 86.976 2.023 1.00 40.98 104 ALA D CA 1
ATOM 3639 C C . ALA D 1 107 ? 12.992 86.006 0.851 1.00 40.98 104 ALA D C 1
ATOM 3640 O O . ALA D 1 107 ? 13.566 86.277 -0.191 1.00 40.98 104 ALA D O 1
ATOM 3650 N N . LYS D 1 109 ? 10.635 85.373 -1.183 1.00 37.13 106 LYS D N 1
ATOM 3651 C CA . LYS D 1 109 ? 9.897 85.980 -2.309 1.00 37.13 106 LYS D CA 1
ATOM 3652 C C . LYS D 1 109 ? 10.588 86.058 -3.713 1.00 37.13 106 LYS D C 1
ATOM 3653 O O . LYS D 1 109 ? 10.158 85.407 -4.672 1.00 37.13 106 LYS D O 1
ATOM 3659 N N . PRO D 1 110 ? 11.658 86.863 -3.841 1.00 43.90 107 PRO D N 1
ATOM 3660 C CA . PRO D 1 110 ? 12.370 87.010 -5.112 1.00 43.90 107 PRO D CA 1
ATOM 3661 C C . PRO D 1 110 ? 12.714 85.712 -5.827 1.00 43.90 107 PRO D C 1
ATOM 3662 O O . PRO D 1 110 ? 12.455 85.569 -7.018 1.00 43.90 107 PRO D O 1
ATOM 3666 N N . LEU D 1 111 ? 13.310 84.767 -5.114 1.00 43.28 108 LEU D N 1
ATOM 3667 C CA . LEU D 1 111 ? 13.664 83.506 -5.739 1.00 43.28 108 LEU D CA 1
ATOM 3668 C C . LEU D 1 111 ? 12.432 82.710 -6.099 1.00 43.28 108 LEU D C 1
ATOM 3669 O O . LEU D 1 111 ? 12.441 81.970 -7.059 1.00 43.28 108 LEU D O 1
ATOM 3674 N N . GLU D 1 112 ? 11.371 82.875 -5.319 1.00 40.83 109 GLU D N 1
ATOM 3675 C CA . GLU D 1 112 ? 10.121 82.163 -5.553 1.00 40.83 109 GLU D CA 1
ATOM 3676 C C . GLU D 1 112 ? 9.364 82.725 -6.741 1.00 40.83 109 GLU D C 1
ATOM 3677 O O . GLU D 1 112 ? 8.672 81.997 -7.426 1.00 40.83 109 GLU D O 1
ATOM 3683 N N . GLU D 1 113 ? 9.499 84.024 -6.976 1.00 43.81 110 GLU D N 1
ATOM 3684 C CA . GLU D 1 113 ? 8.844 84.682 -8.098 1.00 43.81 110 GLU D CA 1
ATOM 3685 C C . GLU D 1 113 ? 9.574 84.237 -9.362 1.00 43.81 110 GLU D C 1
ATOM 3686 O O . GLU D 1 113 ? 8.971 84.011 -10.431 1.00 43.81 110 GLU D O 1
ATOM 3692 N N . LEU D 1 114 ? 10.888 84.093 -9.219 1.00 38.93 111 LEU D N 1
ATOM 3693 C CA . LEU D 1 114 ? 11.731 83.662 -10.323 1.00 38.93 111 LEU D CA 1
ATOM 3694 C C . LEU D 1 114 ? 11.522 82.189 -10.615 1.00 38.93 111 LEU D C 1
ATOM 3695 O O . LEU D 1 114 ? 11.559 81.777 -11.756 1.00 38.93 111 LEU D O 1
ATOM 3700 N N . HIS D 1 115 ? 11.311 81.386 -9.584 1.00 48.68 112 HIS D N 1
ATOM 3701 C CA . HIS D 1 115 ? 11.056 79.977 -9.812 1.00 48.68 112 HIS D CA 1
ATOM 3702 C C . HIS D 1 115 ? 9.742 79.943 -10.580 1.00 48.68 112 HIS D C 1
ATOM 3703 O O . HIS D 1 115 ? 9.529 79.089 -11.444 1.00 48.68 112 HIS D O 1
ATOM 3710 N N . ARG D 1 116 ? 8.867 80.892 -10.255 1.00 59.86 113 ARG D N 1
ATOM 3711 C CA . ARG D 1 116 ? 7.565 81.008 -10.899 1.00 59.86 113 ARG D CA 1
ATOM 3712 C C . ARG D 1 116 ? 7.796 81.099 -12.393 1.00 59.86 113 ARG D C 1
ATOM 3713 O O . ARG D 1 116 ? 7.191 80.378 -13.174 1.00 59.86 113 ARG D O 1
ATOM 3721 N N . SER D 1 117 ? 8.674 81.998 -12.796 1.00 57.24 114 SER D N 1
ATOM 3722 C CA . SER D 1 117 ? 8.954 82.127 -14.205 1.00 57.24 114 SER D CA 1
ATOM 3723 C C . SER D 1 117 ? 9.482 80.800 -14.747 1.00 57.24 114 SER D C 1
ATOM 3724 O O . SER D 1 117 ? 8.843 80.199 -15.621 1.00 57.24 114 SER D O 1
ATOM 3727 N N . PHE D 1 118 ? 10.630 80.353 -14.205 1.00 59.99 115 PHE D N 1
ATOM 3728 C CA . PHE D 1 118 ? 11.319 79.102 -14.591 1.00 59.99 115 PHE D CA 1
ATOM 3729 C C . PHE D 1 118 ? 10.402 78.046 -15.227 1.00 59.99 115 PHE D C 1
ATOM 3730 O O . PHE D 1 118 ? 10.825 77.294 -16.099 1.00 59.99 115 PHE D O 1
#

CATH classification: 1.20.1500.10

B-factor: mean 54.15, std 29.49, range [5.18, 204.18]

Solvent-accessible surface area: 24851 Å² total

Nearest PDB structures (foldseek):
  4hnm-assembly1_A  TM=3.784E-01  e=4.358E+00  Homo sapiens
  2oeq-assembly1_B  TM=1.002E+00  e=1.078E-12  Geobacillus stearothermophilus
  4hnm-assembly1_A  TM=3.825E-01  e=8.507E+00  Homo sapiens

InterPro domains:
  IPR010368 Control of competence regulator ComK, YlbF/YmcA [MF_01526] (3-113)
  IPR010368 Control of competence regulator ComK, YlbF/YmcA [PF06133] (7-108)
  IPR023378 YheA/YmcA-like domain superfamily [G3DSA:1.20.1500.10] (1-119)
  IPR023378 YheA/YmcA-like domain superfamily [SSF158622] (6-113)

Secondary structure (DSSP, 8-state):
-TTHHHHHHHHHHHHHSHHHHHHHHHHHHHHT-TTTT--HHHHHHHHHHHHH-------HHHHHHHHH---GGGSHHHHH--TTT--HHHHHHHHH--HHHHHHHT-/-HHHHHHHHHHHHHHHSHHHHHHHHHHHHHHT-HHHH--HHHHHHHHHHHHH-------HHHHHHHHH--TGGGSHHHHH--TTT--HHHHHHHHH--HHHHHHHH-/--HHHHHHHHHHHHHHHSHHHHHHHHHHHHHHH-HHHH--HHHHHHHHHHHHH-------HHHHHHHHH--TTTTSHHHHH--TTT--HHHHHHHHH--HHHHHHHH---/--HHHHHHHHHHHHHHHSHHHHHHHHHHHHHHHSHHHH--HHHHHHHHHHHHH-------HHHHHHHHH--TTTSSHHHHH--TTT--HHHHHHHHH--HHHHHHHH-